Protein AF-A0A7L4NTP3-F1 (afdb_monomer_lite)

Foldseek 3Di:
DDDDDDDDDDDDDDDDDDDDDDDDDDDDDDDPPPDPPPDDDDPFAQAEAEEEEEDAPFADPLFSVLLVVLLVCCQVVVLDPSYHYDYDYDNAAALVSCPPHQEYEYTHGDALVCQVVDPRHDLVRVLVCQQVQGFYEAEFRGLQQLACEEPPPGGHSCVFVQKYWYFWADFAKFKKAFDPVLCVQLVDHGIDIFTAHRFTFMDGDPPKDAGIWGDDVRTVSVRGGQWIWGGRNNFIYIHGRTRCSHPVHPSSRSVSSSVVRSNDDRQPPLQWAWLLQLLVQLLVQLVVCVVPVFGDQFTAGSNDTGGLFLSLLVLLVSLLCLVVVHRGTDGRDQAAEAPAADWDFDWDKAFSVFSNVQSVVQNVCCVVPVYGHSFTQGPGITHGSRRSSNQSSVQSNCCNPPVHGDRITTD

Sequence (411 aa):
MVLLIFLGLLVTLNAGFAASNTTLNKTTNLTTNTTKNYAAGSSGTIINIKVLIYNGNQAAYSCVNGIKTSLNTANSKKLVPGYTFTYGTSTVINSATLSGYDVLAMPGGTSGYNYMHSSAISATAIKNFVKSGKGYLGICAGAYAGTYRVYEYYYGWGLAPHVRATHPNHEGDLTVKITSKGQQVLNTTGTVTMAHYNGPAMYASSPALIFATYADNIINSKGMAAIVGDYYGKGRVVLSGPHPELDPQLPKVVANMVVWAANKTKPDPKNMVSNAQIAVAAATVKAYYEKNKVLPRSVTINGNKVSMSQFAYLLAKGVVNTNSGSVASITIRSVKAAPKPSGSYRKGNIKKANYVSIAKGLIDFIGKNGRAPNFLITPLGNISFSKYVYMYSKIMNFYKINKRLPNYVSM

Structure (mmCIF, N/CA/C/O backbone):
data_AF-A0A7L4NTP3-F1
#
_entry.id   AF-A0A7L4NTP3-F1
#
loop_
_atom_site.group_PDB
_atom_site.id
_atom_site.type_symbol
_atom_site.label_atom_id
_atom_site.label_alt_id
_atom_site.label_comp_id
_atom_site.label_asym_id
_atom_site.label_entity_id
_atom_site.label_seq_id
_atom_site.pdbx_PDB_ins_code
_atom_site.Cartn_x
_atom_site.Cartn_y
_atom_site.Cartn_z
_atom_site.occupancy
_atom_site.B_iso_or_equiv
_atom_site.auth_seq_id
_atom_site.auth_comp_id
_atom_site.auth_asym_id
_atom_site.auth_atom_id
_atom_site.pdbx_PDB_model_num
ATOM 1 N N . MET A 1 1 ? 67.149 -23.366 -9.072 1.00 37.88 1 MET A N 1
ATOM 2 C CA . MET A 1 1 ? 67.989 -22.398 -8.340 1.00 37.88 1 MET A CA 1
ATOM 3 C C . MET A 1 1 ? 67.102 -21.730 -7.294 1.00 37.88 1 MET A C 1
ATOM 5 O O . MET A 1 1 ? 66.196 -21.025 -7.703 1.00 37.88 1 MET A O 1
ATOM 9 N N . VAL A 1 2 ? 67.329 -22.084 -6.014 1.00 36.25 2 VAL A N 1
ATOM 10 C CA . VAL A 1 2 ? 66.914 -21.449 -4.726 1.00 36.25 2 VAL A CA 1
ATOM 11 C C . VAL A 1 2 ? 65.413 -21.110 -4.575 1.00 36.25 2 VAL A C 1
ATOM 13 O O . VAL A 1 2 ? 64.939 -20.196 -5.228 1.00 36.25 2 VAL A O 1
ATOM 16 N N . LEU A 1 3 ? 64.527 -21.782 -3.823 1.00 30.09 3 LEU A N 1
ATOM 17 C CA . LEU A 1 3 ? 64.514 -22.593 -2.585 1.00 30.09 3 LEU A CA 1
ATOM 18 C C . LEU A 1 3 ? 64.680 -21.819 -1.247 1.00 30.09 3 LEU A C 1
ATOM 20 O O . LEU A 1 3 ? 65.770 -21.327 -0.977 1.00 30.09 3 LEU A O 1
ATOM 24 N N . LEU A 1 4 ? 63.638 -21.933 -0.383 1.00 34.94 4 LEU A N 1
ATOM 25 C CA . LEU A 1 4 ? 63.640 -21.904 1.111 1.00 34.94 4 LEU A CA 1
ATOM 26 C C . LEU A 1 4 ? 63.726 -20.479 1.766 1.00 34.94 4 LEU A C 1
ATOM 28 O O . LEU A 1 4 ? 64.371 -19.609 1.208 1.00 34.94 4 LEU A O 1
ATOM 32 N N . ILE A 1 5 ? 63.094 -20.082 2.898 1.00 33.50 5 ILE A N 1
ATOM 33 C CA . ILE A 1 5 ? 62.660 -20.739 4.159 1.00 33.50 5 ILE A CA 1
ATOM 34 C C . ILE A 1 5 ? 61.581 -19.895 4.900 1.00 33.50 5 ILE A C 1
ATOM 36 O O . ILE A 1 5 ? 61.597 -18.669 4.846 1.00 33.50 5 ILE A O 1
ATOM 40 N N . PHE A 1 6 ? 60.699 -20.570 5.651 1.00 37.69 6 PHE A N 1
ATOM 41 C CA . PHE A 1 6 ? 59.786 -20.066 6.698 1.00 37.69 6 PHE A CA 1
ATOM 42 C C . PHE A 1 6 ? 60.461 -20.088 8.093 1.00 37.69 6 PHE A C 1
ATOM 44 O O . PHE A 1 6 ? 61.031 -21.118 8.432 1.00 37.69 6 PHE A O 1
ATOM 51 N N . LEU A 1 7 ? 60.318 -19.049 8.929 1.00 31.95 7 LEU A N 1
ATOM 52 C CA . LEU A 1 7 ? 60.411 -19.056 10.417 1.00 31.95 7 LEU A CA 1
ATOM 53 C C . LEU A 1 7 ? 60.017 -17.626 10.878 1.00 31.95 7 LEU A C 1
ATOM 55 O O . LEU A 1 7 ? 60.505 -16.671 10.292 1.00 31.95 7 LEU A O 1
ATOM 59 N N . GLY A 1 8 ? 59.117 -17.307 11.813 1.00 30.75 8 GLY A N 1
ATOM 60 C CA . GLY A 1 8 ? 58.682 -17.973 13.034 1.00 30.75 8 GLY A CA 1
ATOM 61 C C . GLY A 1 8 ? 59.398 -17.356 14.243 1.00 30.75 8 GLY A C 1
ATOM 62 O O . GLY A 1 8 ? 60.481 -17.827 14.552 1.00 30.75 8 GLY A O 1
ATOM 63 N N . LEU A 1 9 ? 58.821 -16.346 14.924 1.00 27.47 9 LEU A N 1
ATOM 64 C CA . LEU A 1 9 ? 59.039 -16.117 16.368 1.00 27.47 9 LEU A CA 1
ATOM 65 C C . LEU A 1 9 ? 58.046 -15.104 16.984 1.00 27.47 9 LEU A C 1
ATOM 67 O O . LEU A 1 9 ? 58.005 -13.935 16.607 1.00 27.47 9 LEU A O 1
ATOM 71 N N . LEU A 1 10 ? 57.275 -15.577 17.969 1.00 30.12 10 LEU A N 1
ATOM 72 C CA . LEU A 1 10 ? 56.607 -14.776 18.999 1.00 30.12 10 LEU A CA 1
ATOM 73 C C . LEU A 1 10 ? 57.635 -14.392 20.073 1.00 30.12 10 LEU A C 1
ATOM 75 O O . LEU A 1 10 ? 58.367 -15.267 20.528 1.00 30.12 10 LEU A O 1
ATOM 79 N N . VAL A 1 11 ? 57.579 -13.159 20.583 1.00 30.05 11 VAL A N 1
ATOM 80 C CA . VAL A 1 11 ? 58.034 -12.836 21.946 1.00 30.05 11 VAL A CA 1
ATOM 81 C C . VAL A 1 11 ? 57.054 -11.842 22.572 1.00 30.05 11 VAL A C 1
ATOM 83 O O . VAL A 1 11 ? 56.917 -10.706 22.129 1.00 30.05 11 VAL A O 1
ATOM 86 N N . THR A 1 12 ? 56.357 -12.295 23.610 1.00 35.62 12 THR A N 1
ATOM 87 C CA . THR A 1 12 ? 55.675 -11.466 24.610 1.00 35.62 12 THR A CA 1
ATOM 88 C C . THR A 1 12 ? 56.678 -11.017 25.665 1.00 35.62 12 THR A C 1
ATOM 90 O O . THR A 1 12 ? 57.449 -11.859 26.120 1.00 35.62 12 THR A O 1
ATOM 93 N N . LEU A 1 13 ? 56.582 -9.788 26.180 1.00 26.03 13 LEU A N 1
ATOM 94 C CA . LEU A 1 13 ? 56.907 -9.549 27.587 1.00 26.03 13 LEU A CA 1
ATOM 95 C C . LEU A 1 13 ? 56.158 -8.347 28.170 1.00 26.03 13 LEU A C 1
ATOM 97 O O . LEU A 1 13 ? 55.992 -7.305 27.545 1.00 26.03 13 LEU A O 1
ATOM 101 N N . ASN A 1 14 ? 55.684 -8.596 29.384 1.00 29.28 14 ASN A N 1
ATOM 102 C CA . ASN A 1 14 ? 54.812 -7.821 30.248 1.00 29.28 14 ASN A CA 1
ATOM 103 C C . ASN A 1 14 ? 55.674 -7.213 31.369 1.00 29.28 14 ASN A C 1
ATOM 105 O O . ASN A 1 14 ? 56.516 -7.930 31.904 1.00 29.28 14 ASN A O 1
ATOM 109 N N . ALA A 1 15 ? 55.435 -5.961 31.756 1.00 28.61 15 ALA A N 1
ATOM 110 C CA . ALA A 1 15 ? 55.702 -5.356 33.076 1.00 28.61 15 ALA A CA 1
ATOM 111 C C . ALA A 1 15 ? 55.346 -3.863 32.941 1.00 28.61 15 ALA A C 1
ATOM 113 O O . ALA A 1 15 ? 55.751 -3.239 31.970 1.00 28.61 15 ALA A O 1
ATOM 114 N N . GLY A 1 16 ? 54.568 -3.207 33.795 1.00 25.27 16 GLY A N 1
ATOM 115 C CA . GLY A 1 16 ? 54.362 -3.381 35.229 1.00 25.27 16 GLY A CA 1
ATOM 116 C C . GLY A 1 16 ? 54.572 -2.009 35.893 1.00 25.27 16 GLY A C 1
ATOM 117 O O . GLY A 1 16 ? 55.288 -1.182 35.341 1.00 25.27 16 GLY A O 1
ATOM 118 N N . PHE A 1 17 ? 53.976 -1.813 37.073 1.00 27.97 17 PHE A N 1
ATOM 119 C CA . PHE A 1 17 ? 53.990 -0.623 37.954 1.00 27.97 17 PHE A CA 1
ATOM 120 C C . PHE A 1 17 ? 52.962 0.481 37.654 1.00 27.97 17 PHE A C 1
ATOM 122 O O . PHE A 1 17 ? 52.785 0.890 36.517 1.00 27.97 17 PHE A O 1
ATOM 129 N N . ALA A 1 18 ? 52.293 1.094 38.632 1.00 27.88 18 ALA A N 1
ATOM 130 C CA . ALA A 1 18 ? 51.956 0.775 40.024 1.00 27.88 18 ALA A CA 1
ATOM 131 C C . ALA A 1 18 ? 50.928 1.836 40.469 1.00 27.88 18 ALA A C 1
ATOM 133 O O . ALA A 1 18 ? 50.927 2.959 39.969 1.00 27.88 18 ALA A O 1
ATOM 134 N N . ALA A 1 19 ? 50.050 1.469 41.398 1.00 28.94 19 ALA A N 1
ATOM 135 C CA . ALA A 1 19 ? 48.993 2.311 41.945 1.00 28.94 19 ALA A CA 1
ATOM 136 C C . ALA A 1 19 ? 49.497 3.296 43.017 1.00 28.94 19 ALA A C 1
ATOM 138 O O . ALA A 1 19 ? 50.443 2.991 43.739 1.00 28.94 19 ALA A O 1
ATOM 139 N N . SER A 1 20 ? 48.758 4.389 43.242 1.00 26.70 20 SER A N 1
ATOM 140 C CA . SER A 1 20 ? 48.617 4.954 44.591 1.00 26.70 20 SER A CA 1
ATOM 141 C C . SER A 1 20 ? 47.215 5.525 44.818 1.00 26.70 20 SER A C 1
ATOM 143 O O . SER A 1 20 ? 46.757 6.394 44.079 1.00 26.70 20 SER A O 1
ATOM 145 N N . ASN A 1 21 ? 46.570 5.022 45.869 1.00 27.22 21 ASN A N 1
ATOM 146 C CA . ASN A 1 21 ? 45.329 5.506 46.466 1.00 27.22 21 ASN A CA 1
ATOM 147 C C . ASN A 1 21 ? 45.518 6.865 47.150 1.00 27.22 21 ASN A C 1
ATOM 149 O O . ASN A 1 21 ? 46.452 7.014 47.933 1.00 27.22 21 ASN A O 1
ATOM 153 N N . THR A 1 22 ? 44.522 7.746 47.040 1.00 28.64 22 THR A N 1
ATOM 154 C CA . THR A 1 22 ? 44.135 8.650 48.135 1.00 28.64 22 THR A CA 1
ATOM 155 C C . THR A 1 22 ? 42.615 8.827 48.173 1.00 28.64 22 THR A C 1
ATOM 157 O O . THR A 1 22 ? 41.974 9.290 47.235 1.00 28.64 22 THR A O 1
ATOM 160 N N . THR A 1 23 ? 42.031 8.416 49.295 1.00 26.75 23 THR A N 1
ATOM 161 C CA . THR A 1 23 ? 40.652 8.675 49.722 1.00 26.75 23 THR A CA 1
ATOM 162 C C . THR A 1 23 ? 40.512 10.078 50.303 1.00 26.75 23 THR A C 1
ATOM 164 O O . THR A 1 23 ? 41.328 10.473 51.132 1.00 26.75 23 THR A O 1
ATOM 167 N N . LEU A 1 24 ? 39.408 10.767 49.994 1.00 25.86 24 LEU A N 1
ATOM 168 C CA . LEU A 1 24 ? 38.847 11.826 50.838 1.00 25.86 24 LEU A CA 1
ATOM 169 C C . LEU A 1 24 ? 37.316 11.849 50.705 1.00 25.86 24 LEU A C 1
ATOM 171 O O . LEU A 1 24 ? 36.760 12.125 49.645 1.00 25.86 24 LEU A O 1
ATOM 175 N N . ASN A 1 25 ? 36.650 11.522 51.814 1.00 29.67 25 ASN A N 1
ATOM 176 C CA . ASN A 1 25 ? 35.208 11.623 52.021 1.00 29.67 25 ASN A CA 1
ATOM 177 C C . ASN A 1 25 ? 34.764 13.092 52.100 1.00 29.67 25 ASN A C 1
ATOM 179 O O . ASN A 1 25 ? 35.328 13.853 52.887 1.00 29.67 25 ASN A O 1
ATOM 183 N N . LYS A 1 26 ? 33.655 13.450 51.436 1.00 28.48 26 LYS A N 1
ATOM 184 C CA . LYS A 1 26 ? 32.715 14.439 51.986 1.00 28.48 26 LYS A CA 1
ATOM 185 C C . LYS A 1 26 ? 31.280 14.207 51.503 1.00 28.48 26 LYS A C 1
ATOM 187 O O . LYS A 1 26 ? 31.013 13.954 50.335 1.00 28.48 26 LYS A O 1
ATOM 192 N N . THR A 1 27 ? 30.393 14.256 52.482 1.00 26.89 27 THR A N 1
ATOM 193 C CA . THR A 1 27 ? 28.987 13.859 52.530 1.00 26.89 27 THR A CA 1
ATOM 194 C C . THR A 1 27 ? 28.024 14.877 51.885 1.00 26.89 27 THR A C 1
ATOM 196 O O . THR A 1 27 ? 28.365 16.044 51.721 1.00 26.89 27 THR A O 1
ATOM 199 N N . THR A 1 28 ? 26.794 14.394 51.642 1.00 25.59 28 THR A N 1
ATOM 200 C CA . THR A 1 28 ? 25.479 15.070 51.486 1.00 25.59 28 THR A CA 1
ATOM 201 C C . THR A 1 28 ? 25.137 15.806 50.182 1.00 25.59 28 THR A C 1
ATOM 203 O O . THR A 1 28 ? 25.508 16.957 49.988 1.00 25.59 28 THR A O 1
ATOM 206 N N . ASN A 1 29 ? 24.242 15.221 49.373 1.00 25.27 29 ASN A N 1
ATOM 207 C CA . ASN A 1 29 ? 22.798 15.520 49.455 1.00 25.27 29 ASN A CA 1
ATOM 208 C C . ASN A 1 29 ? 21.965 14.691 48.459 1.00 25.27 29 ASN A C 1
ATOM 210 O O . ASN A 1 29 ? 22.186 14.723 47.249 1.00 25.27 29 ASN A O 1
ATOM 214 N N . LEU A 1 30 ? 20.966 13.975 48.990 1.00 26.86 30 LEU A N 1
ATOM 215 C CA . LEU A 1 30 ? 19.908 13.330 48.217 1.00 26.86 30 LEU A CA 1
ATOM 216 C C . LEU A 1 30 ? 19.081 14.387 47.475 1.00 26.86 30 LEU A C 1
ATOM 218 O O . LEU A 1 30 ? 18.457 15.240 48.100 1.00 26.86 30 LEU A O 1
ATOM 222 N N . THR A 1 31 ? 18.970 14.250 46.157 1.00 25.42 31 THR A N 1
ATOM 223 C CA . THR A 1 31 ? 17.806 14.741 45.410 1.00 25.42 31 THR A CA 1
ATOM 224 C C . THR A 1 31 ? 17.225 13.588 44.603 1.00 25.42 31 THR A C 1
ATOM 226 O O . THR A 1 31 ? 17.798 13.082 43.641 1.00 25.42 31 THR A O 1
ATOM 229 N N . THR A 1 32 ? 16.068 13.122 45.058 1.00 26.53 32 THR A N 1
ATOM 230 C CA . THR A 1 32 ? 15.241 12.087 44.446 1.00 26.53 32 THR A CA 1
ATOM 231 C C . THR A 1 32 ? 14.566 12.627 43.187 1.00 26.53 32 THR A C 1
ATOM 233 O O . THR A 1 32 ? 13.383 12.960 43.183 1.00 26.53 32 THR A O 1
ATOM 236 N N . ASN A 1 33 ? 15.296 12.679 42.073 1.00 25.59 33 ASN A N 1
ATOM 237 C CA . ASN A 1 33 ? 14.670 12.852 40.765 1.00 25.59 33 ASN A CA 1
ATOM 238 C C . ASN A 1 33 ? 14.156 11.502 40.263 1.00 25.59 33 ASN A C 1
ATOM 240 O O . ASN A 1 33 ? 14.866 10.710 39.649 1.00 25.59 33 ASN A O 1
ATOM 244 N N . THR A 1 34 ? 12.877 11.260 40.547 1.00 26.72 34 THR A N 1
ATOM 245 C CA . THR A 1 34 ? 12.057 10.219 39.929 1.00 26.72 34 THR A CA 1
ATOM 246 C C . THR A 1 34 ? 11.975 10.462 38.422 1.00 26.72 34 THR A C 1
ATOM 248 O O . THR A 1 34 ? 11.076 11.130 37.906 1.00 26.72 34 THR A O 1
ATOM 251 N N . THR A 1 35 ? 12.922 9.900 37.675 1.00 26.05 35 THR A N 1
ATOM 252 C CA . THR A 1 35 ? 12.795 9.751 36.231 1.00 26.05 35 THR A CA 1
ATOM 253 C C . THR A 1 35 ? 11.628 8.809 35.958 1.00 26.05 35 THR A C 1
ATOM 255 O O . THR A 1 35 ? 11.674 7.600 36.172 1.00 26.05 35 THR A O 1
ATOM 258 N N . LYS A 1 36 ? 10.520 9.407 35.508 1.00 28.97 36 LYS A N 1
ATOM 259 C CA . LYS A 1 36 ? 9.397 8.710 34.887 1.00 28.97 36 LYS A CA 1
ATOM 260 C C . LYS A 1 36 ? 9.950 7.800 33.795 1.00 28.97 36 LYS A C 1
ATOM 262 O O . LYS A 1 36 ? 10.314 8.272 32.720 1.00 28.97 36 LYS A O 1
ATOM 267 N N . ASN A 1 37 ? 9.962 6.499 34.064 1.00 25.53 37 ASN A N 1
ATOM 268 C CA . ASN A 1 37 ? 10.082 5.479 33.037 1.00 25.53 37 ASN A CA 1
ATOM 269 C C . ASN A 1 37 ? 8.894 5.639 32.083 1.00 25.53 37 ASN A C 1
ATOM 271 O O . ASN A 1 37 ? 7.787 5.165 32.343 1.00 25.53 37 ASN A O 1
ATOM 275 N N . TYR A 1 38 ? 9.116 6.351 30.979 1.00 26.14 38 TYR A N 1
ATOM 276 C CA . TYR A 1 38 ? 8.265 6.252 29.807 1.00 26.14 38 TYR A CA 1
ATOM 277 C C . TYR A 1 38 ? 8.406 4.821 29.297 1.00 26.14 38 TYR A C 1
ATOM 279 O O . TYR A 1 38 ? 9.392 4.469 28.653 1.00 26.14 38 TYR A O 1
ATOM 287 N N . ALA A 1 39 ? 7.435 3.981 29.658 1.00 28.80 39 ALA A N 1
ATOM 288 C CA . ALA A 1 39 ? 7.301 2.641 29.119 1.00 28.80 39 ALA A CA 1
ATOM 289 C C . ALA A 1 39 ? 7.410 2.703 27.589 1.00 28.80 39 ALA A C 1
ATOM 291 O O . ALA A 1 39 ? 6.761 3.526 26.936 1.00 28.80 39 ALA A O 1
ATOM 292 N N . ALA A 1 40 ? 8.288 1.847 27.072 1.00 30.98 40 ALA A N 1
ATOM 293 C CA . ALA A 1 40 ? 8.695 1.755 25.685 1.00 30.98 40 ALA A CA 1
ATOM 294 C C . ALA A 1 40 ? 7.515 1.828 24.706 1.00 30.98 40 ALA A C 1
ATOM 296 O O . ALA A 1 40 ? 6.432 1.282 24.934 1.00 30.98 40 ALA A O 1
ATOM 297 N N . GLY A 1 41 ? 7.764 2.529 23.600 1.00 31.78 41 GLY A N 1
ATOM 298 C CA . GLY A 1 41 ? 6.803 2.799 22.546 1.00 31.78 41 GLY A CA 1
ATOM 299 C C . GLY A 1 41 ? 6.070 1.554 22.048 1.00 31.78 41 GLY A C 1
ATOM 300 O O . GLY A 1 41 ? 6.629 0.469 21.928 1.00 31.78 41 GLY A O 1
ATOM 301 N N . SER A 1 42 ? 4.794 1.770 21.730 1.00 36.59 42 SER A N 1
ATOM 302 C CA . SER A 1 42 ? 3.914 0.909 20.939 1.00 36.59 42 SER A CA 1
ATOM 303 C C . SER A 1 42 ? 4.680 -0.053 20.014 1.00 36.59 42 SER A C 1
ATOM 305 O O . SER A 1 42 ? 5.128 0.351 18.937 1.00 36.59 42 SER A O 1
ATOM 307 N N . SER A 1 43 ? 4.744 -1.335 20.389 1.00 40.53 43 SER A N 1
ATOM 308 C CA . SER A 1 43 ? 5.110 -2.434 19.489 1.00 40.53 43 SER A CA 1
ATOM 309 C C . SER A 1 43 ? 4.032 -2.560 18.409 1.00 40.53 43 SER A C 1
ATOM 311 O O . SER A 1 43 ? 3.050 -3.290 18.534 1.00 40.53 43 SER A O 1
ATOM 313 N N . GLY A 1 44 ? 4.143 -1.731 17.371 1.00 53.12 44 GLY A N 1
ATOM 314 C CA . GLY A 1 44 ? 3.318 -1.858 16.182 1.00 53.12 44 GLY A CA 1
ATOM 315 C C . GLY A 1 44 ? 3.789 -3.079 15.408 1.00 53.12 44 GLY A C 1
ATOM 316 O O . GLY A 1 44 ? 4.963 -3.140 15.055 1.00 53.12 44 GLY A O 1
ATOM 317 N N . THR A 1 45 ? 2.885 -4.020 15.138 1.00 66.75 45 THR A N 1
ATOM 318 C CA . THR A 1 45 ? 3.140 -5.210 14.317 1.00 66.75 45 THR A CA 1
ATOM 319 C C . THR A 1 45 ? 3.933 -4.841 13.059 1.00 66.75 45 THR A C 1
ATOM 321 O O . THR A 1 45 ? 3.487 -4.005 12.270 1.00 66.75 45 THR A O 1
ATOM 324 N N . ILE A 1 46 ? 5.118 -5.436 12.893 1.00 82.00 46 ILE A N 1
ATOM 325 C CA . ILE A 1 46 ? 5.920 -5.319 11.670 1.00 82.00 46 ILE A CA 1
ATOM 326 C C . ILE A 1 46 ? 5.225 -6.139 10.580 1.00 82.00 46 ILE A C 1
ATOM 328 O O . ILE A 1 46 ? 4.916 -7.313 10.787 1.00 82.00 46 ILE A O 1
ATOM 332 N N . ILE A 1 47 ? 4.963 -5.527 9.426 1.00 89.44 47 ILE A N 1
ATOM 333 C CA . ILE A 1 47 ? 4.350 -6.208 8.284 1.00 89.44 47 ILE A CA 1
ATOM 334 C C . ILE A 1 47 ? 5.461 -6.809 7.423 1.00 89.44 47 ILE A C 1
ATOM 336 O O . ILE A 1 47 ? 6.226 -6.075 6.803 1.00 89.44 47 ILE A O 1
ATOM 340 N N . ASN A 1 48 ? 5.512 -8.138 7.341 1.00 95.12 48 ASN A N 1
ATOM 341 C CA . ASN A 1 48 ? 6.362 -8.822 6.369 1.00 95.12 48 ASN A CA 1
ATOM 342 C C . ASN A 1 48 ? 5.663 -8.880 4.998 1.00 95.12 48 ASN A C 1
ATOM 344 O O . ASN A 1 48 ? 4.544 -9.395 4.890 1.00 95.12 48 ASN A O 1
ATOM 348 N N . ILE A 1 49 ? 6.325 -8.366 3.962 1.00 98.06 49 ILE A N 1
ATOM 349 C CA . ILE A 1 49 ? 5.893 -8.443 2.564 1.00 98.06 49 ILE A CA 1
ATOM 350 C C . ILE A 1 49 ? 6.696 -9.542 1.869 1.00 98.06 49 ILE A C 1
ATOM 352 O O . ILE A 1 49 ? 7.924 -9.483 1.809 1.00 98.06 49 ILE A O 1
ATOM 356 N N . LYS A 1 50 ? 5.989 -10.537 1.327 1.00 98.62 50 LYS A N 1
ATOM 357 C CA . LYS A 1 50 ? 6.581 -11.650 0.578 1.00 98.62 50 LYS A CA 1
ATOM 358 C C . LYS A 1 50 ? 6.646 -11.307 -0.911 1.00 98.62 50 LYS A C 1
ATOM 360 O O . LYS A 1 50 ? 5.606 -11.135 -1.543 1.00 98.62 50 LYS A O 1
ATOM 365 N N . VAL A 1 51 ? 7.841 -11.239 -1.485 1.00 98.94 51 VAL A N 1
ATOM 366 C CA . VAL A 1 51 ? 8.070 -10.892 -2.897 1.00 98.94 51 VAL A CA 1
ATOM 367 C C . VAL A 1 51 ? 8.516 -12.126 -3.681 1.00 98.94 51 VAL A C 1
ATOM 369 O O . VAL A 1 51 ? 9.472 -12.791 -3.294 1.00 98.94 51 VAL A O 1
ATOM 372 N N . LEU A 1 52 ? 7.851 -12.439 -4.788 1.00 98.94 52 LEU A N 1
ATOM 373 C CA . LEU A 1 52 ? 8.369 -13.397 -5.764 1.00 98.94 52 LEU A CA 1
ATOM 374 C C . LEU A 1 52 ? 9.126 -12.625 -6.840 1.00 98.94 52 LEU A C 1
ATOM 376 O O . LEU A 1 52 ? 8.546 -11.743 -7.464 1.00 98.94 52 LEU A O 1
ATOM 380 N N . ILE A 1 53 ? 10.396 -12.944 -7.064 1.00 98.94 53 ILE A N 1
ATOM 381 C CA . ILE A 1 53 ? 11.225 -12.315 -8.097 1.00 98.94 53 ILE A CA 1
ATOM 382 C C . ILE A 1 53 ? 11.370 -13.296 -9.262 1.00 98.94 53 ILE A C 1
ATOM 384 O O . ILE A 1 53 ? 11.881 -14.402 -9.079 1.00 98.94 53 ILE A O 1
ATOM 388 N N . TYR A 1 54 ? 10.940 -12.912 -10.462 1.00 98.88 54 TYR A N 1
ATOM 389 C CA . TYR A 1 54 ? 11.190 -13.736 -11.645 1.00 98.88 54 TYR A CA 1
ATOM 390 C C . TYR A 1 54 ? 12.690 -13.755 -11.966 1.00 98.88 54 TYR A C 1
ATOM 392 O O . TYR A 1 54 ? 13.314 -12.701 -12.051 1.00 98.88 54 TYR A O 1
ATOM 400 N N . ASN A 1 55 ? 13.271 -14.944 -12.138 1.00 98.56 55 ASN A N 1
ATOM 401 C CA . ASN A 1 55 ? 14.685 -15.133 -12.490 1.00 98.56 55 ASN A CA 1
ATOM 402 C C . ASN A 1 55 ? 14.883 -16.123 -13.650 1.00 98.56 55 ASN A C 1
ATOM 404 O O . ASN A 1 55 ? 15.932 -16.757 -13.747 1.00 98.56 55 ASN A O 1
ATOM 408 N N . GLY A 1 56 ? 13.849 -16.309 -14.472 1.00 97.56 56 GLY A N 1
ATOM 409 C CA . GLY A 1 56 ? 13.889 -17.205 -15.624 1.00 97.56 56 GLY A CA 1
ATOM 410 C C . GLY A 1 56 ? 14.516 -16.571 -16.862 1.00 97.56 56 GLY A C 1
ATOM 411 O O . GLY A 1 56 ? 15.135 -15.509 -16.807 1.00 97.56 56 GLY A O 1
ATOM 412 N N . ASN A 1 57 ? 14.316 -17.235 -18.000 1.00 97.19 57 ASN A N 1
ATOM 413 C CA . ASN A 1 57 ? 14.815 -16.783 -19.295 1.00 97.19 57 ASN A CA 1
ATOM 414 C C . ASN A 1 57 ? 14.447 -15.309 -19.552 1.00 97.19 57 ASN A C 1
ATOM 416 O O . ASN A 1 57 ? 13.341 -14.876 -19.210 1.00 97.19 57 ASN A O 1
ATOM 420 N N . GLN A 1 58 ? 15.362 -14.576 -20.191 1.00 97.06 58 GLN A N 1
ATOM 421 C CA . GLN A 1 58 ? 15.265 -13.152 -20.549 1.00 97.06 58 GLN A CA 1
ATOM 422 C C . GLN A 1 58 ? 15.410 -12.159 -19.390 1.00 97.06 58 GLN A C 1
ATOM 424 O O . GLN A 1 58 ? 15.542 -10.968 -19.659 1.00 97.06 58 GLN A O 1
ATOM 429 N N . ALA A 1 59 ? 15.422 -12.605 -18.129 1.00 98.19 59 ALA A N 1
ATOM 430 C CA . ALA A 1 59 ? 15.726 -11.734 -16.997 1.00 98.19 59 ALA A CA 1
ATOM 431 C C . ALA A 1 59 ? 17.234 -11.501 -16.873 1.00 98.19 59 ALA A C 1
ATOM 433 O O . ALA A 1 59 ? 18.021 -12.448 -16.865 1.00 98.19 59 ALA A O 1
ATOM 434 N N . ALA A 1 60 ? 17.643 -10.241 -16.726 1.00 98.31 60 ALA A N 1
ATOM 435 C CA . ALA A 1 60 ? 19.046 -9.913 -16.514 1.00 98.31 60 ALA A CA 1
ATOM 436 C C . ALA A 1 60 ? 19.469 -10.282 -15.084 1.00 98.31 60 ALA A C 1
ATOM 438 O O . ALA A 1 60 ? 18.838 -9.870 -14.105 1.00 98.31 60 ALA A O 1
ATOM 439 N N . TYR A 1 61 ? 20.576 -11.019 -14.954 1.00 98.38 61 TYR A N 1
ATOM 440 C CA . TYR A 1 61 ? 21.108 -11.456 -13.658 1.00 98.38 61 TYR A CA 1
ATOM 441 C C . TYR A 1 61 ? 21.386 -10.280 -12.707 1.00 98.38 61 TYR A C 1
ATOM 443 O O . TYR A 1 61 ? 21.033 -10.336 -11.526 1.00 98.38 61 TYR A O 1
ATOM 451 N N . SER A 1 62 ? 21.950 -9.187 -13.232 1.00 98.50 62 SER A N 1
ATOM 452 C CA . SER A 1 62 ? 22.207 -7.952 -12.482 1.00 98.50 62 SER A CA 1
ATOM 453 C C . SER A 1 62 ? 20.924 -7.339 -11.921 1.00 98.50 62 SER A C 1
ATOM 455 O O . SER A 1 62 ? 20.897 -6.963 -10.754 1.00 98.50 62 SER A O 1
ATOM 457 N N . CYS A 1 63 ? 19.836 -7.313 -12.696 1.00 98.69 63 CYS A N 1
ATOM 458 C CA . CYS A 1 63 ? 18.549 -6.764 -12.264 1.00 98.69 63 CYS A CA 1
ATOM 459 C C . CYS A 1 63 ? 17.894 -7.645 -11.190 1.00 98.69 63 CYS A C 1
ATOM 461 O O . CYS A 1 63 ? 17.416 -7.144 -10.172 1.00 98.69 63 CYS A O 1
ATOM 463 N N . VAL A 1 64 ? 17.926 -8.974 -11.361 1.00 98.88 64 VAL A N 1
ATOM 464 C CA . VAL A 1 64 ? 17.439 -9.924 -10.344 1.00 98.88 64 VAL A CA 1
ATOM 465 C C . VAL A 1 64 ? 18.173 -9.714 -9.017 1.00 98.88 64 VAL A C 1
ATOM 467 O O . VAL A 1 64 ? 17.540 -9.605 -7.963 1.00 98.88 64 VAL A O 1
ATOM 470 N N . ASN A 1 65 ? 19.505 -9.638 -9.052 1.00 98.81 65 ASN A N 1
ATOM 471 C CA . ASN A 1 65 ? 20.309 -9.419 -7.853 1.00 98.81 65 ASN A CA 1
ATOM 472 C C . ASN A 1 65 ? 20.161 -8.007 -7.288 1.00 98.81 65 ASN A C 1
ATOM 474 O O . ASN A 1 65 ? 20.129 -7.857 -6.071 1.00 98.81 65 ASN A O 1
ATOM 478 N N . GLY A 1 66 ? 19.988 -6.996 -8.135 1.00 98.88 66 GLY A N 1
ATOM 479 C CA . GLY A 1 66 ? 19.718 -5.624 -7.721 1.00 98.88 66 GLY A CA 1
ATOM 480 C C . GLY A 1 66 ? 18.476 -5.524 -6.838 1.00 98.88 66 GLY A C 1
ATOM 481 O O . GLY A 1 66 ? 18.513 -4.909 -5.767 1.00 98.88 66 GLY A O 1
ATOM 482 N N . ILE A 1 67 ? 17.387 -6.206 -7.220 1.00 98.88 67 ILE A N 1
ATOM 483 C CA . ILE A 1 67 ? 16.162 -6.266 -6.408 1.00 98.88 67 ILE A CA 1
ATOM 484 C C . ILE A 1 67 ? 16.442 -6.968 -5.071 1.00 98.88 67 ILE A C 1
ATOM 486 O O . ILE A 1 67 ? 16.089 -6.435 -4.018 1.00 98.88 67 ILE A O 1
ATOM 490 N N . LYS A 1 68 ? 17.112 -8.130 -5.081 1.00 98.88 68 LYS A N 1
ATOM 491 C CA . LYS A 1 68 ? 17.458 -8.870 -3.849 1.00 98.88 68 LYS A CA 1
ATOM 492 C C . LYS A 1 68 ? 18.298 -8.021 -2.892 1.00 98.88 68 LYS A C 1
ATOM 494 O O . LYS A 1 68 ? 17.952 -7.893 -1.717 1.00 98.88 68 LYS A O 1
ATOM 499 N N . THR A 1 69 ? 19.368 -7.408 -3.393 1.00 98.81 69 THR A N 1
ATOM 500 C CA . THR A 1 69 ? 20.274 -6.554 -2.614 1.00 98.81 69 THR A CA 1
ATOM 501 C C . THR A 1 69 ? 19.549 -5.328 -2.072 1.00 98.81 69 THR A C 1
ATOM 503 O O . THR A 1 69 ? 19.737 -4.976 -0.906 1.00 98.81 69 THR A O 1
ATOM 506 N N . SER A 1 70 ? 18.646 -4.733 -2.854 1.00 98.88 70 SER A N 1
ATOM 507 C CA . SER A 1 70 ? 17.810 -3.620 -2.402 1.00 98.88 70 SER A CA 1
ATOM 508 C C . SER A 1 70 ? 16.906 -4.015 -1.228 1.00 98.88 70 SER A C 1
ATOM 510 O O . SER A 1 70 ? 16.863 -3.309 -0.219 1.00 98.88 70 SER A O 1
ATOM 512 N N . LEU A 1 71 ? 16.230 -5.168 -1.303 1.00 98.81 71 LEU A N 1
ATOM 513 C CA . LEU A 1 71 ? 15.368 -5.658 -0.219 1.00 98.81 71 LEU A CA 1
ATOM 514 C C . LEU A 1 71 ? 16.173 -6.063 1.029 1.00 98.81 71 LEU A C 1
ATOM 516 O O . LEU A 1 71 ? 15.786 -5.716 2.147 1.00 98.81 71 LEU A O 1
ATOM 520 N N . ASN A 1 72 ? 17.322 -6.726 0.852 1.00 98.81 72 ASN A N 1
ATOM 521 C CA . ASN A 1 72 ? 18.243 -7.053 1.947 1.00 98.81 72 ASN A CA 1
ATOM 522 C C . ASN A 1 72 ? 18.736 -5.787 2.660 1.00 98.81 72 ASN A C 1
ATOM 524 O O . ASN A 1 72 ? 18.690 -5.707 3.887 1.00 98.81 72 ASN A O 1
ATOM 528 N N . THR A 1 73 ? 19.157 -4.779 1.893 1.00 98.69 73 THR A N 1
ATOM 529 C CA . THR A 1 73 ? 19.642 -3.497 2.420 1.00 98.69 73 THR A CA 1
ATOM 530 C C . THR A 1 73 ? 18.537 -2.730 3.136 1.00 98.69 73 THR A C 1
ATOM 532 O O . THR A 1 73 ? 18.772 -2.137 4.188 1.00 98.69 73 THR A O 1
ATOM 535 N N . ALA A 1 74 ? 17.312 -2.767 2.609 1.00 98.19 74 ALA A N 1
ATOM 536 C CA . ALA A 1 74 ? 16.165 -2.150 3.259 1.00 98.19 74 ALA A CA 1
ATOM 537 C C . ALA A 1 74 ? 15.859 -2.782 4.624 1.00 98.19 74 ALA A C 1
ATOM 539 O O . ALA A 1 74 ? 15.581 -2.047 5.573 1.00 98.19 74 ALA A O 1
ATOM 540 N N . ASN A 1 75 ? 15.967 -4.110 4.741 1.00 97.88 75 ASN A N 1
ATOM 541 C CA . ASN A 1 75 ? 15.831 -4.815 6.016 1.00 97.88 75 ASN A CA 1
ATOM 542 C C . ASN A 1 75 ? 16.974 -4.474 6.984 1.00 97.88 75 ASN A C 1
ATOM 544 O O . ASN A 1 75 ? 16.713 -4.050 8.110 1.00 97.88 75 ASN A O 1
ATOM 548 N N . SER A 1 76 ? 18.231 -4.636 6.555 1.00 97.81 76 SER A N 1
ATOM 549 C CA . SER A 1 76 ? 19.402 -4.486 7.432 1.00 97.81 76 SER A CA 1
ATOM 550 C C . SER A 1 76 ? 19.564 -3.055 7.942 1.00 97.81 76 SER A C 1
ATOM 552 O O . SER A 1 76 ? 19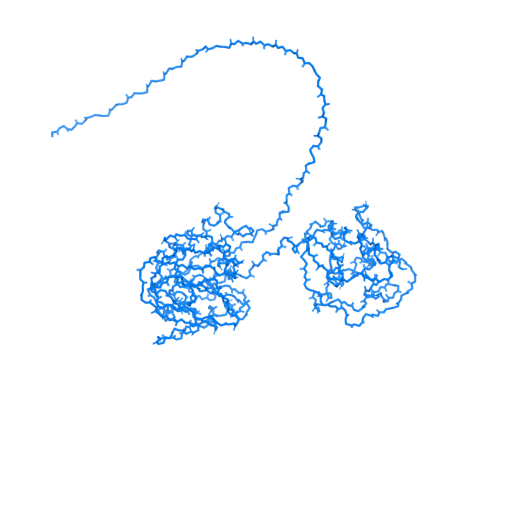.833 -2.843 9.123 1.00 97.81 76 SER A O 1
ATOM 554 N N . LYS A 1 77 ? 19.312 -2.063 7.079 1.00 95.62 77 LYS A N 1
ATOM 555 C CA . LYS A 1 77 ? 19.385 -0.635 7.419 1.00 95.62 77 LYS A CA 1
ATOM 556 C C . LYS A 1 77 ? 18.048 -0.047 7.884 1.00 95.62 77 LYS A C 1
ATOM 558 O O . LYS A 1 77 ? 17.970 1.156 8.110 1.00 95.62 77 LYS A O 1
ATOM 563 N N . LYS A 1 78 ? 16.992 -0.863 8.024 1.00 91.38 78 LYS A N 1
ATOM 564 C CA . LYS A 1 78 ? 15.642 -0.443 8.458 1.00 91.38 78 LYS A CA 1
ATOM 565 C C . LYS A 1 78 ? 15.100 0.759 7.663 1.00 91.38 78 LYS A C 1
ATOM 567 O O . LYS A 1 78 ? 14.498 1.671 8.228 1.00 91.38 78 LYS A O 1
ATOM 572 N N . LEU A 1 79 ? 15.300 0.756 6.342 1.00 93.19 79 LEU A N 1
ATOM 573 C CA . LEU A 1 79 ? 14.998 1.902 5.467 1.00 93.19 79 LEU A CA 1
ATOM 574 C C . LEU A 1 79 ? 13.497 2.188 5.315 1.00 93.19 79 LEU A C 1
ATOM 576 O O . LEU A 1 79 ? 13.127 3.282 4.888 1.00 93.19 79 LEU A O 1
ATOM 580 N N . VAL A 1 80 ? 12.636 1.220 5.649 1.00 92.62 80 VAL A N 1
ATOM 581 C CA . VAL A 1 80 ? 11.176 1.354 5.554 1.00 92.62 80 VAL A CA 1
ATOM 582 C C . VAL A 1 80 ? 10.517 0.941 6.879 1.00 92.62 80 VAL A C 1
ATOM 584 O O . VAL A 1 80 ? 10.078 -0.200 7.034 1.00 92.62 80 VAL A O 1
ATOM 587 N N . PRO A 1 81 ? 10.467 1.843 7.881 1.00 83.88 81 PRO A N 1
ATOM 588 C CA . PRO A 1 81 ? 9.971 1.520 9.216 1.00 83.88 81 PRO A CA 1
ATOM 589 C C . PRO A 1 81 ? 8.565 0.905 9.218 1.00 83.88 81 PRO A C 1
ATOM 591 O O . PRO A 1 81 ? 7.630 1.429 8.615 1.00 83.88 81 PRO A O 1
ATOM 594 N N . GLY A 1 82 ? 8.397 -0.192 9.961 1.00 82.56 82 GLY A N 1
ATOM 595 C CA . GLY A 1 82 ? 7.131 -0.929 10.056 1.00 82.56 82 GLY A CA 1
ATOM 596 C C . GLY A 1 82 ? 6.946 -2.027 9.009 1.00 82.56 82 GLY A C 1
ATOM 597 O O . GLY A 1 82 ? 5.968 -2.768 9.109 1.00 82.56 82 GLY A O 1
ATOM 598 N N . TYR A 1 83 ? 7.888 -2.169 8.075 1.00 92.19 83 TYR A N 1
ATOM 599 C CA . TYR A 1 83 ? 7.897 -3.227 7.074 1.00 92.19 83 TYR A CA 1
ATOM 600 C C . TYR A 1 83 ? 9.198 -4.019 7.115 1.00 92.19 83 TYR A C 1
ATOM 602 O O . TYR A 1 83 ? 10.265 -3.480 7.406 1.00 92.19 83 TYR A O 1
ATOM 610 N N . THR A 1 84 ? 9.088 -5.300 6.792 1.00 96.44 84 THR A N 1
ATOM 611 C CA . THR A 1 84 ? 10.211 -6.159 6.420 1.00 96.44 84 THR A CA 1
ATOM 612 C C . THR A 1 84 ? 9.878 -6.884 5.127 1.00 96.44 84 THR A C 1
ATOM 614 O O . THR A 1 84 ? 8.712 -6.992 4.736 1.00 96.44 84 THR A O 1
ATOM 617 N N . PHE A 1 85 ? 10.910 -7.367 4.448 1.00 98.50 85 PHE A N 1
ATOM 618 C CA . PHE A 1 85 ? 10.780 -8.036 3.162 1.00 98.50 85 PHE A CA 1
ATOM 619 C C . PHE A 1 85 ? 11.356 -9.442 3.241 1.00 98.50 85 PHE A C 1
ATOM 621 O O . PHE A 1 85 ? 12.460 -9.649 3.738 1.00 98.50 85 PHE A O 1
ATOM 628 N N . THR A 1 86 ? 10.627 -10.404 2.698 1.00 98.56 86 THR A N 1
ATOM 629 C CA . THR A 1 86 ? 11.136 -11.747 2.407 1.00 98.56 86 THR A CA 1
ATOM 630 C C . THR A 1 86 ? 10.911 -12.010 0.932 1.00 98.56 86 THR A C 1
ATOM 632 O 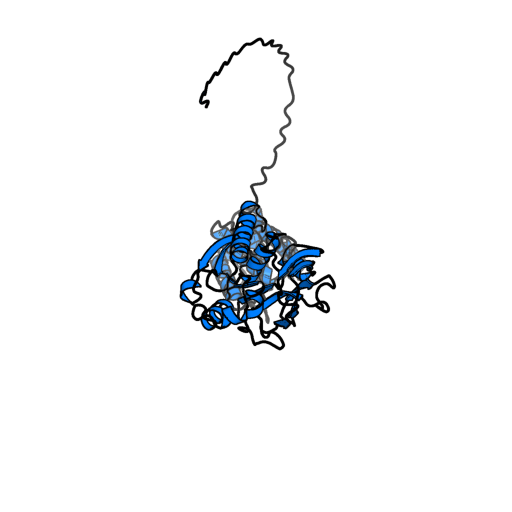O . THR A 1 86 ? 9.940 -11.509 0.364 1.00 98.56 86 THR A O 1
ATOM 635 N N . TYR A 1 87 ? 11.799 -12.760 0.288 1.00 98.81 87 TYR A N 1
ATOM 636 C CA . TYR A 1 87 ? 11.650 -13.043 -1.132 1.00 98.81 87 TYR A CA 1
ATOM 637 C C . TYR A 1 87 ? 12.014 -14.475 -1.490 1.00 98.81 87 TYR A C 1
ATOM 639 O O . TYR A 1 87 ? 12.823 -15.115 -0.824 1.00 98.81 87 TYR A O 1
ATOM 647 N N . GLY A 1 88 ? 11.397 -14.956 -2.565 1.00 98.69 88 GLY A N 1
ATOM 648 C CA . GLY A 1 88 ? 11.819 -16.143 -3.297 1.00 98.69 88 GLY A CA 1
ATOM 649 C C . GLY A 1 88 ? 12.055 -15.797 -4.761 1.00 98.69 88 GLY A C 1
ATOM 650 O O . GLY A 1 88 ? 11.709 -14.703 -5.214 1.00 98.69 88 GLY A O 1
ATOM 651 N N . THR A 1 89 ? 12.631 -16.733 -5.504 1.00 98.75 89 THR A N 1
ATOM 652 C CA . THR A 1 89 ? 12.811 -16.612 -6.952 1.00 98.75 89 THR A CA 1
ATOM 653 C C . THR A 1 89 ? 12.123 -17.753 -7.677 1.00 98.75 89 THR A C 1
ATOM 655 O O . THR A 1 89 ? 12.056 -18.860 -7.146 1.00 98.75 89 THR A O 1
ATOM 658 N N . SER A 1 90 ? 11.644 -17.505 -8.892 1.00 98.69 90 SER A N 1
ATOM 659 C CA . SER A 1 90 ? 11.167 -18.577 -9.763 1.00 98.69 90 SER A CA 1
ATOM 660 C C . SER A 1 90 ? 11.443 -18.289 -11.232 1.00 98.69 90 SER A C 1
ATOM 662 O O . SER A 1 90 ? 11.337 -17.151 -11.695 1.00 98.69 90 SER A O 1
ATOM 664 N N . THR A 1 91 ? 11.755 -19.351 -11.969 1.00 98.69 91 THR A N 1
ATOM 665 C CA . THR A 1 91 ? 11.884 -19.340 -13.426 1.00 98.69 91 THR A CA 1
ATOM 666 C C . THR A 1 91 ? 10.543 -19.560 -14.133 1.00 98.69 91 THR A C 1
ATOM 668 O O . THR A 1 91 ? 10.481 -19.418 -15.350 1.00 98.69 91 THR A O 1
ATOM 671 N N . VAL A 1 92 ? 9.471 -19.867 -13.387 1.00 98.56 92 VAL A N 1
ATOM 672 C CA . VAL A 1 92 ? 8.116 -20.116 -13.900 1.00 98.56 92 VAL A CA 1
ATOM 673 C C . VAL A 1 92 ? 7.101 -19.276 -13.127 1.00 98.56 92 VAL A C 1
ATOM 675 O O . VAL A 1 92 ? 7.040 -19.311 -11.899 1.00 98.56 92 VAL A O 1
ATOM 678 N N . ILE A 1 93 ? 6.240 -18.549 -13.835 1.00 98.75 93 ILE A N 1
ATOM 679 C CA . ILE A 1 93 ? 5.187 -17.723 -13.240 1.00 98.75 93 ILE A CA 1
ATOM 680 C C . ILE A 1 93 ? 3.818 -18.299 -13.592 1.00 98.75 93 ILE A C 1
ATOM 682 O O . ILE A 1 93 ? 3.351 -18.195 -14.723 1.00 98.75 93 ILE A O 1
ATOM 686 N N . ASN A 1 94 ? 3.149 -18.885 -12.604 1.00 98.75 94 ASN A N 1
ATOM 687 C CA . ASN A 1 94 ? 1.781 -19.381 -12.705 1.00 98.75 94 ASN A CA 1
ATOM 688 C C . ASN A 1 94 ? 1.069 -19.242 -11.346 1.00 98.75 94 ASN A C 1
ATOM 690 O O . ASN A 1 94 ? 1.638 -18.741 -10.377 1.00 98.75 94 ASN A O 1
ATOM 694 N N . SER A 1 95 ? -0.193 -19.666 -11.252 1.00 98.25 95 SER A N 1
ATOM 695 C CA . SER A 1 95 ? -0.970 -19.532 -10.013 1.00 98.25 95 SER A CA 1
ATOM 696 C C . SER A 1 95 ? -0.358 -20.270 -8.818 1.00 98.25 95 SER A C 1
ATOM 698 O O . SER A 1 95 ? -0.497 -19.796 -7.693 1.00 98.25 95 SER A O 1
ATOM 700 N N . ALA A 1 96 ? 0.332 -21.393 -9.046 1.00 98.31 96 ALA A N 1
ATOM 701 C CA . ALA A 1 96 ? 0.984 -22.152 -7.985 1.00 98.31 96 ALA A CA 1
ATOM 702 C C . ALA A 1 96 ? 2.229 -21.422 -7.468 1.00 98.31 96 ALA A C 1
ATOM 704 O O . ALA A 1 96 ? 2.363 -21.241 -6.261 1.00 98.31 96 ALA A O 1
ATOM 705 N N . THR A 1 97 ? 3.095 -20.928 -8.361 1.00 98.31 97 THR A N 1
ATOM 706 C CA . THR A 1 97 ? 4.318 -20.217 -7.949 1.00 98.31 97 THR A CA 1
ATOM 707 C C . THR A 1 97 ? 4.023 -18.854 -7.330 1.00 98.31 97 THR A C 1
ATOM 709 O O . THR A 1 97 ? 4.725 -18.432 -6.416 1.00 98.31 97 THR A O 1
ATOM 712 N N . LEU A 1 98 ? 2.945 -18.190 -7.756 1.00 98.69 98 LEU A N 1
ATOM 713 C CA . LEU A 1 98 ? 2.472 -16.935 -7.161 1.00 98.69 98 LEU A CA 1
ATOM 714 C C . LEU A 1 98 ? 1.800 -17.123 -5.791 1.00 98.69 98 LEU A C 1
ATOM 716 O O . LEU A 1 98 ? 1.636 -16.152 -5.045 1.00 98.69 98 LEU A O 1
ATOM 720 N N . SER A 1 99 ? 1.390 -18.346 -5.447 1.00 97.50 99 SER A N 1
ATOM 721 C CA . SER A 1 99 ? 0.704 -18.625 -4.187 1.00 97.50 99 SER A CA 1
ATOM 722 C C . SER A 1 99 ? 1.586 -18.283 -2.984 1.00 97.50 99 SER A C 1
ATOM 724 O O . SER A 1 99 ? 2.785 -18.540 -2.960 1.00 97.50 99 SER A O 1
ATOM 726 N N . GLY A 1 100 ? 0.992 -17.665 -1.963 1.00 95.50 100 GLY A N 1
ATOM 727 C CA . GLY A 1 100 ? 1.702 -17.275 -0.741 1.00 95.50 100 GLY A CA 1
ATOM 728 C C . GLY A 1 100 ? 2.535 -15.991 -0.837 1.00 95.50 100 GLY A C 1
ATOM 729 O O . GLY A 1 100 ? 2.983 -15.506 0.205 1.00 95.50 100 GLY A O 1
ATOM 730 N N . TYR A 1 101 ? 2.683 -15.397 -2.024 1.00 98.75 101 TYR A N 1
ATOM 731 C CA . TYR A 1 101 ? 3.361 -14.114 -2.213 1.00 98.75 101 TYR A CA 1
ATOM 732 C C . TYR A 1 101 ? 2.389 -12.928 -2.215 1.00 98.75 101 TYR A C 1
ATOM 734 O O . TYR A 1 101 ? 1.171 -13.064 -2.371 1.00 98.75 101 TYR A O 1
ATOM 742 N N . ASP A 1 102 ? 2.934 -11.739 -1.983 1.00 98.69 102 ASP A N 1
ATOM 743 C CA . ASP A 1 102 ? 2.213 -10.467 -1.941 1.00 98.69 102 ASP A CA 1
ATOM 744 C C . ASP A 1 102 ? 2.481 -9.602 -3.164 1.00 98.69 102 ASP A C 1
ATOM 746 O O . ASP A 1 102 ? 1.587 -8.881 -3.601 1.00 98.69 102 ASP A O 1
ATOM 750 N N . VAL A 1 103 ? 3.695 -9.684 -3.706 1.00 98.94 103 VAL A N 1
ATOM 751 C CA . VAL A 1 103 ? 4.142 -8.920 -4.871 1.00 98.94 103 VAL A CA 1
ATOM 752 C C . VAL A 1 103 ? 4.892 -9.846 -5.819 1.00 98.94 103 VAL A C 1
ATOM 754 O O . VAL A 1 103 ? 5.757 -10.597 -5.374 1.00 98.94 103 VAL A O 1
ATOM 757 N N . LEU A 1 104 ? 4.589 -9.763 -7.112 1.00 98.94 104 LEU A N 1
ATOM 758 C CA . LEU A 1 104 ? 5.451 -10.276 -8.175 1.00 98.94 104 LEU A CA 1
ATOM 759 C C . LEU A 1 104 ? 6.371 -9.145 -8.644 1.00 98.94 104 LEU A C 1
ATOM 761 O O . LEU A 1 104 ? 5.881 -8.093 -9.049 1.00 98.94 104 LEU A O 1
ATOM 765 N N . ALA A 1 105 ? 7.680 -9.367 -8.614 1.00 98.94 105 ALA A N 1
ATOM 766 C CA . ALA A 1 105 ? 8.681 -8.483 -9.189 1.00 98.94 105 ALA A CA 1
ATOM 767 C C . ALA A 1 105 ? 9.212 -9.074 -10.505 1.00 98.94 105 ALA A C 1
ATOM 769 O O . ALA A 1 105 ? 9.843 -10.134 -10.513 1.00 98.94 105 ALA A O 1
ATOM 770 N N . MET A 1 106 ? 8.954 -8.372 -11.607 1.00 98.88 106 MET A N 1
ATOM 771 C CA . MET A 1 106 ? 9.484 -8.652 -12.939 1.00 98.88 106 MET A CA 1
ATOM 772 C C . MET A 1 106 ? 10.659 -7.696 -13.211 1.00 98.88 106 MET A C 1
ATOM 774 O O . MET A 1 106 ? 10.430 -6.492 -13.378 1.00 98.88 106 MET A O 1
ATOM 778 N N . PRO A 1 107 ? 11.907 -8.193 -13.216 1.00 98.75 107 PRO A N 1
ATOM 779 C CA . PRO A 1 107 ? 13.099 -7.360 -13.352 1.00 98.75 107 PRO A CA 1
ATOM 780 C C . PRO A 1 107 ? 13.300 -6.868 -14.789 1.00 98.75 107 PRO A C 1
ATOM 782 O O . PRO A 1 107 ? 12.640 -7.332 -15.727 1.00 98.75 107 PRO A O 1
ATOM 785 N N . GLY A 1 108 ? 14.293 -5.995 -14.965 1.00 98.25 108 GLY A N 1
ATOM 786 C CA . GLY A 1 108 ? 14.876 -5.731 -16.274 1.00 98.25 108 GLY A CA 1
ATOM 787 C C . GLY A 1 108 ? 15.442 -6.986 -16.944 1.00 98.25 108 GLY A C 1
ATOM 788 O O . GLY A 1 108 ? 15.648 -8.029 -16.315 1.00 98.25 108 GLY A O 1
ATOM 789 N N . GLY A 1 109 ? 15.665 -6.891 -18.247 1.00 96.19 109 GLY A N 1
ATOM 790 C CA . GLY A 1 109 ? 15.948 -8.039 -19.093 1.00 96.19 109 GLY A CA 1
ATOM 791 C C . GLY A 1 109 ? 15.992 -7.652 -20.563 1.00 96.19 109 GLY A C 1
ATOM 792 O O . GLY A 1 109 ? 15.969 -6.469 -20.887 1.00 96.19 109 GLY A O 1
ATOM 793 N N . THR A 1 110 ? 16.010 -8.648 -21.444 1.00 94.31 110 THR A N 1
ATOM 794 C CA . THR A 1 110 ? 16.156 -8.438 -22.891 1.00 94.31 110 THR A CA 1
ATOM 795 C C . THR A 1 110 ? 15.014 -7.615 -23.489 1.00 94.31 110 THR A C 1
ATOM 797 O O . THR A 1 110 ? 15.263 -6.670 -24.227 1.00 94.31 110 THR A O 1
ATOM 800 N N . SER A 1 111 ? 13.753 -7.951 -23.194 1.00 95.12 111 SER A N 1
ATOM 801 C CA . SER A 1 111 ? 12.600 -7.139 -23.605 1.00 95.12 111 SER A CA 1
ATOM 802 C C . SER A 1 111 ? 11.319 -7.542 -22.871 1.00 95.12 111 SER A C 1
ATOM 804 O O . SER A 1 111 ? 11.155 -8.690 -22.451 1.00 95.12 111 SER A O 1
ATOM 806 N N . GLY A 1 112 ? 10.370 -6.605 -22.758 1.00 95.56 112 GLY A N 1
ATOM 807 C CA . GLY A 1 112 ? 9.023 -6.917 -22.271 1.00 95.56 112 GLY A CA 1
ATOM 808 C C . GLY A 1 112 ? 8.268 -7.864 -23.205 1.00 95.56 112 GLY A C 1
ATOM 809 O O . GLY A 1 112 ? 7.573 -8.761 -22.733 1.00 95.56 112 GLY A O 1
ATOM 810 N N . TYR A 1 113 ? 8.474 -7.732 -24.518 1.00 97.25 113 TYR A N 1
ATOM 811 C CA . TYR A 1 113 ? 7.901 -8.624 -25.526 1.00 97.25 113 TYR A CA 1
ATOM 812 C C . TYR A 1 113 ? 8.267 -10.092 -25.267 1.00 97.25 113 TYR A C 1
ATOM 814 O O . TYR A 1 113 ? 7.389 -10.954 -25.281 1.00 97.25 113 TYR A O 1
ATOM 822 N N . ASN A 1 114 ? 9.532 -10.382 -24.946 1.00 97.69 114 ASN A N 1
ATOM 823 C CA . ASN A 1 114 ? 9.971 -11.756 -24.704 1.00 97.69 114 ASN A CA 1
ATOM 824 C C . ASN A 1 114 ? 9.380 -12.339 -23.412 1.00 97.69 114 ASN A C 1
ATOM 826 O O . ASN A 1 114 ? 9.048 -13.521 -23.377 1.00 97.69 114 ASN A O 1
ATOM 830 N N . TYR A 1 115 ? 9.172 -11.528 -22.366 1.00 98.25 115 TYR A N 1
ATOM 831 C CA . TYR A 1 115 ? 8.416 -11.985 -21.194 1.00 98.25 115 TYR A CA 1
ATOM 832 C C . TYR A 1 115 ? 6.975 -12.345 -21.545 1.00 98.25 115 TYR A C 1
ATOM 834 O O . TYR A 1 115 ? 6.454 -13.343 -21.053 1.00 98.25 115 TYR A O 1
ATOM 842 N N . MET A 1 116 ? 6.330 -11.552 -22.401 1.00 97.19 116 MET A N 1
ATOM 843 C CA . MET A 1 116 ? 4.940 -11.783 -22.788 1.00 97.19 116 MET A CA 1
ATOM 844 C C . MET A 1 116 ? 4.737 -13.047 -23.629 1.00 97.19 116 MET A C 1
ATOM 846 O O . MET A 1 116 ? 3.660 -13.633 -23.557 1.00 97.19 116 MET A O 1
ATOM 850 N N . HIS A 1 117 ? 5.757 -13.462 -24.384 1.00 97.06 117 HIS A N 1
ATOM 851 C CA . HIS A 1 117 ? 5.723 -14.636 -25.265 1.00 97.06 117 HIS A CA 1
ATOM 852 C C . HIS A 1 117 ? 6.430 -15.864 -24.670 1.00 97.06 117 HIS A C 1
ATOM 854 O O . HIS A 1 117 ? 6.561 -16.893 -25.329 1.00 97.06 117 HIS A O 1
ATOM 860 N N . SER A 1 118 ? 6.881 -15.780 -23.418 1.00 97.19 118 SER A N 1
ATOM 861 C CA . SER A 1 118 ? 7.488 -16.909 -22.718 1.00 97.19 118 SER A CA 1
ATOM 862 C C . SER A 1 118 ? 6.425 -17.916 -22.283 1.00 97.19 118 SER A C 1
ATOM 864 O O . SER A 1 118 ? 5.515 -17.580 -21.525 1.00 97.19 118 SER A O 1
ATOM 866 N N . SER A 1 119 ? 6.588 -19.184 -22.664 1.00 97.44 119 SER A N 1
ATOM 867 C CA . SER A 1 119 ? 5.744 -20.287 -22.180 1.00 97.44 119 SER A CA 1
ATOM 868 C C . SER A 1 119 ? 5.869 -20.525 -20.669 1.00 97.44 119 SER A C 1
ATOM 870 O O . SER A 1 119 ? 4.975 -21.106 -20.056 1.00 97.44 119 SER A O 1
ATOM 872 N N . ALA A 1 120 ? 6.945 -20.037 -20.042 1.00 98.12 120 ALA A N 1
ATOM 873 C CA . ALA A 1 120 ? 7.147 -20.117 -18.600 1.00 98.12 120 ALA A CA 1
ATOM 874 C C . ALA A 1 120 ? 6.346 -19.061 -17.816 1.00 98.12 120 ALA A C 1
ATOM 876 O O . ALA A 1 120 ? 6.308 -19.122 -16.586 1.00 98.12 120 ALA A O 1
ATOM 877 N N . ILE A 1 121 ? 5.718 -18.086 -18.487 1.00 98.69 121 ILE A N 1
ATOM 878 C CA . ILE A 1 121 ? 5.004 -16.978 -17.845 1.00 98.69 121 ILE A CA 1
ATOM 879 C C . ILE A 1 121 ? 3.523 -16.990 -18.240 1.00 98.69 121 ILE A C 1
ATOM 881 O O . ILE A 1 121 ? 3.141 -16.698 -19.368 1.00 98.69 121 ILE A O 1
ATOM 885 N N . SER A 1 122 ? 2.648 -17.246 -17.270 1.00 98.69 122 SER A N 1
ATOM 886 C CA . SER A 1 122 ? 1.200 -17.173 -17.459 1.00 98.69 122 SER A CA 1
ATOM 887 C C . SER A 1 122 ? 0.676 -15.754 -17.222 1.00 98.69 122 SER A C 1
ATOM 889 O O . SER A 1 122 ? 0.443 -15.340 -16.082 1.00 98.69 122 SER A O 1
ATOM 891 N N . ALA A 1 123 ? 0.403 -15.022 -18.306 1.00 98.38 123 ALA A N 1
ATOM 892 C CA . ALA A 1 123 ? -0.219 -13.694 -18.245 1.00 98.38 123 ALA A CA 1
ATOM 893 C C . ALA A 1 123 ? -1.556 -13.708 -17.476 1.00 98.38 123 ALA A C 1
ATOM 895 O O . ALA A 1 123 ? -1.829 -12.823 -16.663 1.00 98.38 123 ALA A O 1
ATOM 896 N N . THR A 1 124 ? -2.375 -14.746 -17.679 1.00 98.69 124 THR A N 1
ATOM 897 C CA . THR A 1 124 ? -3.648 -14.933 -16.967 1.00 98.69 124 THR A CA 1
ATOM 898 C C . THR A 1 124 ? -3.441 -15.058 -15.459 1.00 98.69 124 THR A C 1
ATOM 900 O O . THR A 1 124 ? -4.156 -14.414 -14.688 1.00 98.69 124 THR A O 1
ATOM 903 N N . ALA A 1 125 ? -2.442 -15.831 -15.019 1.00 98.81 125 ALA A N 1
ATOM 904 C CA . ALA A 1 125 ? -2.137 -15.971 -13.599 1.00 98.81 125 ALA A CA 1
ATOM 905 C C . ALA A 1 125 ? -1.698 -14.638 -12.977 1.00 98.81 125 ALA A C 1
ATOM 907 O O . ALA A 1 125 ? -2.193 -14.280 -11.908 1.00 98.81 125 ALA A O 1
ATOM 908 N N . ILE A 1 126 ? -0.845 -13.869 -13.666 1.00 98.88 126 ILE A N 1
ATOM 909 C CA . ILE A 1 126 ? -0.402 -12.548 -13.197 1.00 98.88 126 ILE A CA 1
ATOM 910 C C . ILE A 1 126 ? -1.594 -11.591 -13.075 1.00 98.88 126 ILE A C 1
ATOM 912 O O . ILE A 1 126 ? -1.784 -10.964 -12.032 1.00 98.88 126 ILE A O 1
ATOM 916 N N . LYS A 1 127 ? -2.446 -11.509 -14.105 1.00 98.81 127 LYS A N 1
ATOM 917 C CA . LYS A 1 127 ? -3.631 -10.634 -14.096 1.00 98.81 127 LYS A CA 1
ATOM 918 C C . LYS A 1 127 ? -4.584 -10.999 -12.961 1.00 98.81 127 LYS A C 1
ATOM 920 O O . LYS A 1 127 ? -5.046 -10.107 -12.253 1.00 98.81 127 LYS A O 1
ATOM 925 N N . ASN A 1 128 ? -4.831 -12.288 -12.728 1.00 98.75 128 ASN A N 1
ATOM 926 C CA . ASN A 1 128 ? -5.667 -12.748 -11.616 1.00 98.75 128 ASN A CA 1
ATOM 927 C C . ASN A 1 128 ? -5.041 -12.443 -10.249 1.00 98.75 128 ASN A C 1
ATOM 929 O O . ASN A 1 128 ? -5.740 -11.971 -9.349 1.00 98.75 128 ASN A O 1
ATOM 933 N N . PHE A 1 129 ? -3.729 -12.646 -10.108 1.00 98.69 129 PHE A N 1
ATOM 934 C CA . PHE A 1 129 ? -2.983 -12.328 -8.894 1.00 98.69 129 PHE A CA 1
ATOM 935 C C . PHE A 1 129 ? -3.148 -10.852 -8.524 1.00 98.69 129 PHE A C 1
ATOM 937 O O . PHE A 1 129 ? -3.660 -10.544 -7.444 1.00 98.69 129 PHE A O 1
ATOM 944 N N . VAL A 1 130 ? -2.850 -9.935 -9.449 1.00 98.62 130 VAL A N 1
ATOM 945 C CA . VAL A 1 130 ? -2.998 -8.494 -9.200 1.00 98.62 130 VAL A CA 1
ATOM 946 C C . VAL A 1 130 ? -4.468 -8.129 -8.980 1.00 98.62 130 VAL A C 1
ATOM 948 O O . VAL A 1 130 ? -4.799 -7.523 -7.963 1.00 98.62 130 VAL A O 1
ATOM 951 N N . LYS A 1 131 ? -5.391 -8.588 -9.839 1.00 97.94 131 LYS A N 1
ATOM 952 C CA . LYS A 1 131 ? -6.834 -8.302 -9.712 1.00 97.94 131 LYS A CA 1
ATOM 953 C C . LYS A 1 131 ? -7.389 -8.664 -8.334 1.00 97.94 131 LYS A C 1
ATOM 955 O O . LYS A 1 131 ? -8.272 -7.961 -7.835 1.00 97.94 131 LYS A O 1
ATOM 960 N N . SER A 1 132 ? -6.865 -9.719 -7.706 1.00 94.62 132 SER A N 1
ATOM 961 C CA . SER A 1 132 ? -7.297 -10.181 -6.382 1.00 94.62 132 SER A CA 1
ATOM 962 C C . SER A 1 132 ? -6.894 -9.269 -5.213 1.00 94.62 132 SER A C 1
ATOM 964 O O . SER A 1 132 ? -7.469 -9.393 -4.133 1.00 94.62 132 SER A O 1
ATOM 966 N N . GLY A 1 133 ? -5.961 -8.331 -5.415 1.00 95.31 133 GLY A N 1
ATOM 967 C CA . GLY A 1 133 ? -5.466 -7.431 -4.366 1.00 95.31 133 GLY A CA 1
ATOM 968 C C . GLY A 1 133 ? -3.954 -7.451 -4.161 1.00 95.31 133 GLY A C 1
ATOM 969 O O . GLY A 1 133 ? -3.468 -6.772 -3.260 1.00 95.31 133 GLY A O 1
ATOM 970 N N . LYS A 1 134 ? -3.223 -8.235 -4.959 1.00 98.19 134 LYS A N 1
ATOM 971 C CA . LYS A 1 134 ? -1.770 -8.389 -4.862 1.00 98.19 134 LYS A CA 1
ATOM 972 C C . LYS A 1 134 ? -1.035 -7.352 -5.713 1.00 98.19 134 LYS A C 1
ATOM 974 O O . LYS A 1 134 ? -1.651 -6.613 -6.483 1.00 98.19 134 LYS A O 1
ATOM 979 N N . GLY A 1 135 ? 0.278 -7.282 -5.535 1.00 98.75 135 GLY A N 1
ATOM 980 C CA . GLY A 1 135 ? 1.134 -6.290 -6.169 1.00 98.75 135 GLY A CA 1
ATOM 981 C C . GLY A 1 135 ? 1.888 -6.796 -7.393 1.00 98.75 135 GLY A C 1
ATOM 982 O O . GLY A 1 135 ? 2.264 -7.965 -7.470 1.00 98.75 135 GLY A O 1
ATOM 983 N N . TYR A 1 136 ? 2.187 -5.881 -8.308 1.00 98.94 136 TYR A N 1
ATOM 984 C CA . TYR A 1 136 ? 3.159 -6.076 -9.381 1.00 98.94 136 TYR A CA 1
ATOM 985 C C . TYR A 1 136 ? 4.202 -4.961 -9.343 1.00 98.94 136 TYR A C 1
ATOM 987 O O . TYR A 1 136 ? 3.844 -3.788 -9.246 1.00 98.94 136 TYR A O 1
ATOM 995 N N . LEU A 1 137 ? 5.476 -5.325 -9.442 1.00 98.94 137 LEU A N 1
ATOM 996 C CA . LEU A 1 137 ? 6.593 -4.416 -9.668 1.00 98.94 137 LEU A CA 1
ATOM 997 C C . LEU A 1 137 ? 7.261 -4.805 -10.988 1.00 98.94 137 LEU A C 1
ATOM 999 O O . LEU A 1 137 ? 7.846 -5.877 -11.078 1.00 98.94 137 LEU A O 1
ATOM 1003 N N . GLY A 1 138 ? 7.184 -3.945 -11.998 1.00 98.94 138 GLY A N 1
ATOM 1004 C CA . GLY A 1 138 ? 7.898 -4.110 -13.261 1.00 98.94 138 GLY A CA 1
ATOM 1005 C C . GLY A 1 138 ? 9.003 -3.076 -13.394 1.00 98.94 138 GLY A C 1
ATOM 1006 O O . GLY A 1 138 ? 8.741 -1.887 -13.218 1.00 98.94 138 GLY A O 1
ATOM 1007 N N . ILE A 1 139 ? 10.214 -3.509 -13.731 1.00 98.94 139 ILE A N 1
ATOM 1008 C CA . ILE A 1 139 ? 11.340 -2.611 -14.013 1.00 98.94 139 ILE A CA 1
ATOM 1009 C C . ILE A 1 139 ? 11.853 -2.879 -15.429 1.00 98.94 139 ILE A C 1
ATOM 1011 O O . ILE A 1 139 ? 11.988 -4.039 -15.817 1.00 98.94 139 ILE A O 1
ATOM 1015 N N . CYS A 1 140 ? 12.091 -1.824 -16.213 1.00 98.75 140 CYS A N 1
ATOM 1016 C CA . CYS A 1 140 ? 12.552 -1.881 -17.602 1.00 98.75 140 CYS A CA 1
ATOM 1017 C C . CYS A 1 140 ? 11.735 -2.875 -18.459 1.00 98.75 140 CYS A C 1
ATOM 1019 O O . CYS A 1 140 ? 10.558 -2.625 -18.716 1.00 98.75 140 CYS A O 1
ATOM 1021 N N . ALA A 1 141 ? 12.282 -4.033 -18.850 1.00 98.81 141 ALA A N 1
ATOM 1022 C CA . ALA A 1 141 ? 11.548 -5.096 -19.550 1.00 98.81 141 ALA A CA 1
ATOM 1023 C C . ALA A 1 141 ? 10.245 -5.504 -18.830 1.00 98.81 141 ALA A C 1
ATOM 1025 O O . ALA A 1 141 ? 9.187 -5.619 -19.452 1.00 98.81 141 ALA A O 1
ATOM 1026 N N . GLY A 1 142 ? 10.285 -5.648 -17.502 1.00 98.81 142 GLY A N 1
ATOM 1027 C CA . GLY A 1 142 ? 9.094 -5.912 -16.697 1.00 98.81 142 GLY A CA 1
ATOM 1028 C C . GLY A 1 142 ? 8.114 -4.735 -16.677 1.00 98.81 142 GLY A C 1
ATOM 1029 O O . GLY A 1 142 ? 6.903 -4.945 -16.577 1.00 98.81 142 GLY A O 1
ATOM 1030 N N . ALA A 1 143 ? 8.603 -3.498 -16.800 1.00 98.88 143 ALA A N 1
ATOM 1031 C CA . ALA A 1 143 ? 7.747 -2.324 -16.927 1.00 98.88 143 ALA A CA 1
ATOM 1032 C C . ALA A 1 143 ? 7.019 -2.323 -18.277 1.00 98.88 143 ALA A C 1
ATOM 1034 O O . ALA A 1 143 ? 5.792 -2.238 -18.285 1.00 98.88 143 ALA A O 1
ATOM 1035 N N . TYR A 1 144 ? 7.738 -2.532 -19.387 1.00 98.81 144 TYR A N 1
ATOM 1036 C CA . TYR A 1 144 ? 7.155 -2.666 -20.727 1.00 98.81 144 TYR A CA 1
ATOM 1037 C C . TYR A 1 144 ? 6.042 -3.719 -20.771 1.00 98.81 144 TYR A C 1
ATOM 1039 O O . TYR A 1 144 ? 4.924 -3.406 -21.186 1.00 98.81 144 TYR A O 1
ATOM 1047 N N . ALA A 1 145 ? 6.313 -4.930 -20.269 1.00 98.75 145 ALA A N 1
ATOM 1048 C CA . ALA A 1 145 ? 5.332 -6.016 -20.222 1.00 98.75 145 ALA A CA 1
ATOM 1049 C C . ALA A 1 145 ? 4.083 -5.656 -19.393 1.00 98.75 145 ALA A C 1
ATOM 1051 O O . ALA A 1 145 ? 2.982 -6.109 -19.697 1.00 98.75 145 ALA A O 1
ATOM 1052 N N . GLY A 1 146 ? 4.229 -4.828 -18.353 1.00 98.62 146 GLY A N 1
ATOM 1053 C CA . GLY A 1 146 ? 3.128 -4.414 -17.481 1.00 98.62 146 GLY A CA 1
ATOM 1054 C C . GLY A 1 146 ? 2.242 -3.291 -18.036 1.00 98.62 146 GLY A C 1
ATOM 1055 O O . GLY A 1 146 ? 1.108 -3.142 -17.571 1.00 98.62 146 GLY A O 1
ATOM 1056 N N . THR A 1 147 ? 2.721 -2.508 -19.008 1.00 98.56 147 THR A N 1
ATOM 1057 C CA . THR A 1 147 ? 1.960 -1.383 -19.587 1.00 98.56 147 THR A CA 1
ATOM 1058 C C . THR A 1 147 ? 0.669 -1.829 -20.283 1.00 98.56 147 THR A C 1
ATOM 1060 O O . THR A 1 147 ? 0.466 -3.007 -20.587 1.00 98.56 147 THR A O 1
ATOM 1063 N N . TYR A 1 148 ? -0.226 -0.879 -20.564 1.00 98.44 148 TYR A N 1
ATOM 1064 C CA . TYR A 1 148 ? -1.326 -1.104 -21.500 1.00 98.44 148 TYR A CA 1
ATOM 1065 C C . TYR A 1 148 ? -0.811 -1.274 -22.931 1.00 98.44 148 TYR A C 1
ATOM 1067 O O . TYR A 1 148 ? -1.179 -2.222 -23.625 1.00 98.44 148 TYR A O 1
ATOM 1075 N N . ARG A 1 149 ? 0.053 -0.357 -23.375 1.00 98.12 149 ARG A N 1
ATOM 1076 C CA . ARG A 1 149 ? 0.598 -0.337 -24.733 1.00 98.12 149 ARG A CA 1
ATOM 1077 C C . ARG A 1 149 ? 1.966 0.327 -24.758 1.00 98.12 149 ARG A C 1
ATOM 1079 O O . ARG A 1 149 ? 2.139 1.381 -24.149 1.00 98.12 149 ARG A O 1
ATOM 1086 N N . VAL A 1 150 ? 2.869 -0.243 -25.542 1.00 97.62 150 VAL A N 1
ATOM 1087 C CA . VAL A 1 150 ? 4.100 0.389 -26.010 1.00 97.62 150 VAL A CA 1
ATOM 1088 C C . VAL A 1 150 ? 3.822 0.895 -27.424 1.00 97.62 150 VAL A C 1
ATOM 1090 O O . VAL A 1 150 ? 3.499 0.103 -28.312 1.00 97.62 150 VAL A O 1
ATOM 1093 N N . TYR A 1 151 ? 3.824 2.215 -27.618 1.00 96.06 151 TYR A N 1
ATOM 1094 C CA . TYR A 1 151 ? 3.498 2.824 -28.909 1.00 96.06 151 TYR A CA 1
ATOM 1095 C C . TYR A 1 151 ? 4.391 2.271 -30.012 1.00 96.06 151 TYR A C 1
ATOM 1097 O O . TYR A 1 151 ? 5.569 2.070 -29.771 1.00 96.06 151 TYR A O 1
ATOM 1105 N N . GLU A 1 152 ? 3.812 2.013 -31.188 1.00 94.50 152 GLU A N 1
ATOM 1106 C CA . GLU A 1 152 ? 4.509 1.495 -32.382 1.00 94.50 152 GLU A CA 1
ATOM 1107 C C . GLU A 1 152 ? 5.071 0.066 -32.274 1.00 94.50 152 GLU A C 1
ATOM 1109 O O . GLU A 1 152 ? 5.432 -0.505 -33.295 1.00 94.50 152 GLU A O 1
ATOM 1114 N N . TYR A 1 153 ? 5.050 -0.560 -31.090 1.00 95.69 153 TYR A N 1
ATOM 1115 C CA . TYR A 1 153 ? 5.592 -1.909 -30.892 1.00 95.69 153 TYR A CA 1
ATOM 1116 C C . TYR A 1 153 ? 4.514 -2.953 -30.567 1.00 95.69 153 TYR A C 1
ATOM 1118 O O . TYR A 1 153 ? 4.242 -3.833 -31.379 1.00 95.69 153 TYR A O 1
ATOM 1126 N N . TYR A 1 154 ? 3.894 -2.903 -29.382 1.00 97.50 154 TYR A N 1
ATOM 1127 C CA . TYR A 1 154 ? 2.964 -3.954 -28.936 1.00 97.50 154 TYR A CA 1
ATOM 1128 C C . TYR A 1 154 ? 2.044 -3.510 -27.793 1.00 97.50 154 TYR A C 1
ATOM 1130 O O . TYR A 1 154 ? 2.286 -2.523 -27.095 1.00 97.50 154 TYR A O 1
ATOM 1138 N N . TYR A 1 155 ? 0.970 -4.268 -27.573 1.00 98.25 155 TYR A N 1
ATOM 1139 C CA . TYR A 1 155 ? 0.187 -4.188 -26.339 1.00 98.25 155 TYR A CA 1
ATOM 1140 C C . TYR A 1 155 ? 0.887 -4.968 -25.234 1.00 98.25 155 TYR A C 1
ATOM 1142 O O . TYR A 1 155 ? 1.366 -6.068 -25.489 1.00 98.25 155 TYR A O 1
ATOM 1150 N N . GLY A 1 156 ? 0.936 -4.407 -24.025 1.00 98.31 156 GLY A N 1
ATOM 1151 C CA . GLY A 1 156 ? 1.431 -5.114 -22.845 1.00 98.31 156 GLY A CA 1
ATOM 1152 C C . GLY A 1 156 ? 0.380 -6.074 -22.277 1.00 98.31 156 GLY A C 1
ATOM 1153 O O . GLY A 1 156 ? -0.723 -6.217 -22.810 1.00 98.31 156 GLY A O 1
ATOM 1154 N N . TRP A 1 157 ? 0.655 -6.699 -21.131 1.00 98.44 157 TRP A N 1
ATOM 1155 C CA . TRP A 1 157 ? -0.350 -7.488 -20.405 1.00 98.44 157 TRP A CA 1
ATOM 1156 C C . TRP A 1 157 ? -1.563 -6.655 -19.958 1.00 98.44 157 TRP A C 1
ATOM 1158 O O . TRP A 1 157 ? -2.608 -7.225 -19.610 1.00 98.44 157 TRP A O 1
ATOM 1168 N N . GLY A 1 158 ? -1.445 -5.321 -19.959 1.00 97.88 158 GLY A N 1
ATOM 1169 C CA . GLY A 1 158 ? -2.500 -4.408 -19.536 1.00 97.88 158 GLY A CA 1
ATOM 1170 C C . GLY A 1 158 ? -2.727 -4.432 -18.030 1.00 97.88 158 GLY A C 1
ATOM 1171 O O . GLY A 1 158 ? -3.863 -4.294 -17.582 1.00 97.88 158 GLY A O 1
ATOM 1172 N N . LEU A 1 159 ? -1.660 -4.653 -17.255 1.00 98.25 159 LEU A N 1
ATOM 1173 C CA . LEU A 1 159 ? -1.699 -4.582 -15.793 1.00 98.25 159 LEU A CA 1
ATOM 1174 C C . LEU A 1 159 ? -1.796 -3.131 -15.318 1.00 98.25 159 LEU A C 1
ATOM 1176 O O . LEU A 1 159 ? -2.449 -2.870 -14.319 1.00 98.25 159 LEU A O 1
ATOM 1180 N N . ALA A 1 160 ? -1.201 -2.186 -16.041 1.00 98.50 160 ALA A N 1
ATOM 1181 C CA . ALA A 1 160 ? -1.406 -0.756 -15.839 1.00 98.50 160 ALA A CA 1
ATOM 1182 C C . ALA A 1 160 ? -2.292 -0.190 -16.970 1.00 98.50 160 ALA A C 1
ATOM 1184 O O . ALA A 1 160 ? -1.763 0.311 -17.968 1.00 98.50 160 ALA A O 1
ATOM 1185 N N . PRO A 1 161 ? -3.632 -0.319 -16.881 1.00 98.31 161 PRO A N 1
ATOM 1186 C CA . PRO A 1 161 ? -4.549 0.038 -17.967 1.00 98.31 161 PRO A CA 1
ATOM 1187 C C . PRO A 1 161 ? -4.533 1.529 -18.339 1.00 98.31 161 PRO A C 1
ATOM 1189 O O . PRO A 1 161 ? -4.953 1.881 -19.441 1.00 98.31 161 PRO A O 1
ATOM 1192 N N . HIS A 1 162 ? -4.025 2.404 -17.468 1.00 98.44 162 HIS A N 1
ATOM 1193 C CA . HIS A 1 162 ? -3.958 3.850 -17.703 1.00 98.44 162 HIS A CA 1
ATOM 1194 C C . HIS A 1 162 ? -2.551 4.338 -18.064 1.00 98.44 162 HIS A C 1
ATOM 1196 O O . HIS A 1 162 ? -2.317 5.552 -18.111 1.00 98.44 162 HIS A O 1
ATOM 1202 N N . VAL A 1 163 ? -1.625 3.406 -18.323 1.00 98.56 163 VAL A N 1
ATOM 1203 C CA . VAL A 1 163 ? -0.220 3.689 -18.623 1.00 98.56 163 VAL A CA 1
ATOM 1204 C C . VAL A 1 163 ? 0.147 3.190 -20.017 1.00 98.56 163 VAL A C 1
ATOM 1206 O O . VAL A 1 163 ? 0.053 1.999 -20.317 1.00 98.56 163 VAL A O 1
ATOM 1209 N N . ARG A 1 164 ? 0.622 4.106 -20.861 1.00 97.94 164 ARG A N 1
ATOM 1210 C CA . ARG A 1 164 ? 1.203 3.820 -22.181 1.00 97.94 164 ARG A CA 1
ATOM 1211 C C . ARG A 1 164 ? 2.668 4.233 -22.181 1.00 97.94 164 ARG A C 1
ATOM 1213 O O . ARG A 1 164 ? 3.021 5.167 -21.469 1.00 97.94 164 ARG A O 1
ATOM 1220 N N . ALA A 1 165 ? 3.504 3.572 -22.967 1.00 97.06 165 ALA A N 1
ATOM 1221 C CA . ALA A 1 165 ? 4.936 3.845 -23.016 1.00 97.06 165 ALA A CA 1
ATOM 1222 C C . ALA A 1 165 ? 5.432 4.151 -24.428 1.00 97.06 165 ALA A C 1
ATOM 1224 O O . ALA A 1 165 ? 4.881 3.657 -25.411 1.00 97.06 165 ALA A O 1
ATOM 1225 N N . THR A 1 166 ? 6.502 4.933 -24.504 1.00 95.81 166 THR A N 1
ATOM 1226 C CA . THR A 1 166 ? 7.409 5.000 -25.652 1.00 95.81 166 THR A CA 1
ATOM 1227 C C . THR A 1 166 ? 8.684 4.212 -25.346 1.00 95.81 166 THR A C 1
ATOM 1229 O O . THR A 1 166 ? 8.906 3.796 -24.204 1.00 95.81 166 THR A O 1
ATOM 1232 N N . HIS A 1 167 ? 9.514 4.008 -26.368 1.00 93.94 167 HIS A N 1
ATOM 1233 C CA . HIS A 1 167 ? 10.790 3.304 -26.270 1.00 93.94 167 HIS A CA 1
ATOM 1234 C C . HIS A 1 167 ? 11.954 4.262 -26.576 1.00 93.94 167 HIS A C 1
ATOM 1236 O O . HIS A 1 167 ? 12.391 4.347 -27.724 1.00 93.94 167 HIS A O 1
ATOM 1242 N N . PRO A 1 168 ? 12.412 5.065 -25.600 1.00 93.69 168 PRO A N 1
ATOM 1243 C CA . PRO A 1 168 ? 13.566 5.930 -25.807 1.00 93.69 168 PRO A CA 1
ATOM 1244 C C . PRO A 1 168 ? 14.850 5.098 -25.932 1.00 93.69 168 PRO A C 1
ATOM 1246 O O . PRO A 1 168 ? 15.057 4.156 -25.169 1.00 93.69 168 PRO A O 1
ATOM 1249 N N . ASN A 1 169 ? 15.727 5.492 -26.855 1.00 93.94 169 ASN A N 1
ATOM 1250 C CA . ASN A 1 169 ? 17.058 4.908 -27.001 1.00 93.94 169 ASN A CA 1
ATOM 1251 C C . ASN A 1 169 ? 18.053 5.674 -26.118 1.00 93.94 169 ASN A C 1
ATOM 1253 O O . ASN A 1 169 ? 18.361 6.831 -26.406 1.00 93.94 169 ASN A O 1
ATOM 1257 N N . HIS A 1 170 ? 18.486 5.056 -25.022 1.00 95.38 170 HIS A N 1
ATOM 1258 C CA . HIS A 1 170 ? 19.499 5.597 -24.119 1.00 95.38 170 HIS A CA 1
ATOM 1259 C C . HIS A 1 170 ? 20.008 4.517 -23.165 1.00 95.38 170 HIS A C 1
ATOM 1261 O O . HIS A 1 170 ? 19.212 3.897 -22.444 1.00 95.38 170 HIS A O 1
ATOM 1267 N N . GLU A 1 171 ? 21.331 4.394 -23.092 1.00 96.31 171 GLU A N 1
ATOM 1268 C CA . GLU A 1 171 ? 22.046 3.571 -22.124 1.00 96.31 171 GLU A CA 1
ATOM 1269 C C . GLU A 1 171 ? 23.018 4.430 -21.314 1.00 96.31 171 GLU A C 1
ATOM 1271 O O . GLU A 1 171 ? 23.864 5.118 -21.881 1.00 96.31 171 GLU A O 1
ATOM 1276 N N . GLY A 1 172 ? 22.888 4.385 -19.992 1.00 97.00 172 GLY A N 1
ATOM 1277 C CA . GLY A 1 172 ? 23.704 5.166 -19.069 1.00 97.00 172 GLY A CA 1
ATOM 1278 C C . GLY A 1 172 ? 22.889 5.742 -17.921 1.00 97.00 172 GLY A C 1
ATOM 1279 O O . GLY A 1 172 ? 21.706 5.438 -17.746 1.00 97.00 172 GLY A O 1
ATOM 1280 N N . ASP A 1 173 ? 23.531 6.591 -17.133 1.00 97.19 173 ASP A N 1
ATOM 1281 C CA . ASP A 1 173 ? 22.882 7.279 -16.027 1.00 97.19 173 ASP A CA 1
ATOM 1282 C C . ASP A 1 173 ? 22.061 8.468 -16.517 1.00 97.19 173 ASP A C 1
ATOM 1284 O O . ASP A 1 173 ? 22.490 9.243 -17.369 1.00 97.19 173 ASP A O 1
ATOM 1288 N N . LEU A 1 174 ? 20.880 8.637 -15.930 1.00 95.75 174 LEU A N 1
ATOM 1289 C CA . LEU A 1 174 ? 20.060 9.825 -16.124 1.00 95.75 174 LEU A CA 1
ATOM 1290 C C . LEU A 1 174 ? 19.459 10.316 -14.814 1.00 95.75 174 LEU A C 1
ATOM 1292 O O . LEU A 1 174 ? 19.426 9.621 -13.795 1.00 95.75 174 LEU A O 1
ATOM 1296 N N . THR A 1 175 ? 18.960 11.541 -14.852 1.00 95.56 175 THR A N 1
ATOM 1297 C CA . THR A 1 175 ? 18.347 12.217 -13.720 1.00 95.56 175 THR A CA 1
ATOM 1298 C C . THR A 1 175 ? 16.835 12.060 -13.767 1.00 95.56 175 THR A C 1
ATOM 1300 O O . THR A 1 175 ? 16.162 12.447 -14.727 1.00 95.56 175 THR A O 1
ATOM 1303 N N . VAL A 1 176 ? 16.265 11.572 -12.667 1.00 96.50 176 VAL A N 1
ATOM 1304 C CA . VAL A 1 176 ? 14.818 11.566 -12.446 1.00 96.50 176 VAL A CA 1
ATOM 1305 C C . VAL A 1 176 ? 14.434 12.504 -11.314 1.00 96.50 176 VAL A C 1
ATOM 1307 O O . VAL A 1 176 ? 15.096 12.581 -10.280 1.00 96.50 176 VAL A O 1
ATOM 1310 N N . LYS A 1 177 ? 13.321 13.213 -11.489 1.00 97.12 177 LYS A N 1
ATOM 1311 C CA . LYS A 1 177 ? 12.742 14.109 -10.489 1.00 97.12 177 LYS A CA 1
ATOM 1312 C C . LYS A 1 177 ? 11.606 13.402 -9.772 1.00 97.12 177 LYS A C 1
ATOM 1314 O O . LYS A 1 177 ? 10.640 12.966 -10.398 1.00 97.12 177 LYS A O 1
ATOM 1319 N N . ILE A 1 178 ? 11.689 13.331 -8.448 1.00 97.94 178 ILE A N 1
ATOM 1320 C CA . ILE A 1 178 ? 10.617 12.792 -7.617 1.00 97.94 178 ILE A CA 1
ATOM 1321 C C . ILE A 1 178 ? 9.477 13.813 -7.535 1.00 97.94 178 ILE A C 1
ATOM 1323 O O . ILE A 1 178 ? 9.684 14.974 -7.177 1.00 97.94 178 ILE A O 1
ATOM 1327 N N . THR A 1 179 ? 8.255 13.387 -7.861 1.00 96.44 179 THR A N 1
ATOM 1328 C CA . THR A 1 179 ? 7.063 14.243 -7.757 1.00 96.44 179 THR A CA 1
ATOM 1329 C C . THR A 1 179 ? 6.593 14.350 -6.305 1.00 96.44 179 THR A C 1
ATOM 1331 O O . THR A 1 179 ? 6.975 13.550 -5.452 1.00 96.44 179 THR A O 1
ATOM 1334 N N . SER A 1 180 ? 5.666 15.263 -5.998 1.00 90.38 180 SER A N 1
ATOM 1335 C CA . SER A 1 180 ? 5.048 15.328 -4.662 1.00 90.38 180 SER A CA 1
ATOM 1336 C C . SER A 1 180 ? 4.331 14.027 -4.276 1.00 90.38 180 SER A C 1
ATOM 1338 O O . SER A 1 180 ? 4.307 13.649 -3.104 1.00 90.38 180 SER A O 1
ATOM 1340 N N . LYS A 1 181 ? 3.760 13.304 -5.252 1.00 93.00 181 LYS A N 1
ATOM 1341 C CA . LYS A 1 181 ? 3.171 11.982 -5.007 1.00 93.00 181 LYS A CA 1
ATOM 1342 C C . LYS A 1 181 ? 4.257 10.930 -4.784 1.00 93.00 181 LYS A C 1
ATOM 1344 O O . LYS A 1 181 ? 4.117 10.111 -3.880 1.00 93.00 181 LYS A O 1
ATOM 1349 N N . GLY A 1 182 ? 5.345 10.988 -5.548 1.00 93.62 182 GLY A N 1
ATOM 1350 C CA . GLY A 1 182 ? 6.533 10.171 -5.327 1.00 93.62 182 GLY A CA 1
ATOM 1351 C C . GLY A 1 182 ? 7.141 10.374 -3.949 1.00 93.62 182 GLY A C 1
ATOM 1352 O O . GLY A 1 182 ? 7.457 9.397 -3.294 1.00 93.62 182 GLY A O 1
ATOM 1353 N N . GLN A 1 183 ? 7.209 11.601 -3.437 1.00 91.44 183 GLN A N 1
ATOM 1354 C CA . GLN A 1 183 ? 7.688 11.858 -2.080 1.00 91.44 183 GLN A CA 1
ATOM 1355 C C . GLN A 1 183 ? 6.840 11.141 -1.026 1.00 91.44 183 GLN A C 1
ATOM 1357 O O . GLN A 1 183 ? 7.384 10.526 -0.112 1.00 91.44 183 GLN A O 1
ATOM 1362 N N . GLN A 1 184 ? 5.512 11.173 -1.176 1.00 84.44 184 GLN A N 1
ATOM 1363 C CA . GLN A 1 184 ? 4.588 10.487 -0.266 1.00 84.44 184 GLN A CA 1
ATOM 1364 C C . GLN A 1 184 ? 4.735 8.961 -0.314 1.00 84.44 184 GLN A C 1
ATOM 1366 O O . GLN A 1 184 ? 4.503 8.298 0.693 1.00 84.44 184 GLN A O 1
ATOM 1371 N N . VAL A 1 185 ? 5.066 8.407 -1.483 1.00 90.31 185 VAL A N 1
ATOM 1372 C CA . VAL A 1 185 ? 5.070 6.957 -1.725 1.00 90.31 185 VAL A CA 1
ATOM 1373 C C . VAL A 1 185 ? 6.461 6.349 -1.570 1.00 90.31 185 VAL A C 1
ATOM 1375 O O . VAL A 1 185 ? 6.616 5.365 -0.862 1.00 90.31 185 VAL A O 1
ATOM 1378 N N . LEU A 1 186 ? 7.464 6.931 -2.222 1.00 94.25 186 LEU A N 1
ATOM 1379 C CA . LEU A 1 186 ? 8.850 6.464 -2.297 1.00 94.25 186 LEU A CA 1
ATOM 1380 C C . LEU A 1 186 ? 9.716 6.947 -1.127 1.00 94.25 186 LEU A C 1
ATOM 1382 O O . LEU A 1 186 ? 10.832 6.458 -0.958 1.00 94.25 186 LEU A O 1
ATOM 1386 N N . ASN A 1 187 ? 9.217 7.905 -0.335 1.00 91.00 187 ASN A N 1
ATOM 1387 C CA . ASN A 1 187 ? 9.936 8.531 0.778 1.00 91.00 187 ASN A CA 1
ATOM 1388 C C . ASN A 1 187 ? 11.307 9.111 0.364 1.00 91.00 187 ASN A C 1
ATOM 1390 O O . ASN A 1 187 ? 12.311 8.982 1.072 1.00 91.00 187 ASN A O 1
ATOM 1394 N N . THR A 1 188 ? 11.345 9.734 -0.813 1.00 91.12 188 THR A N 1
ATOM 1395 C CA . THR A 1 188 ? 12.522 10.370 -1.423 1.00 91.12 188 THR A CA 1
ATOM 1396 C C . THR A 1 188 ? 12.099 11.717 -2.008 1.00 91.12 188 THR A C 1
ATOM 1398 O O . THR A 1 188 ? 10.944 11.890 -2.382 1.00 91.12 188 THR A O 1
ATOM 1401 N N . THR A 1 189 ? 13.001 12.691 -2.059 1.00 92.81 189 THR A N 1
ATOM 1402 C CA . THR A 1 189 ? 12.722 14.058 -2.526 1.00 92.81 189 THR A CA 1
ATOM 1403 C C . THR A 1 189 ? 13.769 14.512 -3.527 1.00 92.81 189 THR A C 1
ATOM 1405 O O . THR A 1 189 ? 14.875 13.982 -3.533 1.00 92.81 189 THR A O 1
ATOM 1408 N N . GLY A 1 190 ? 13.441 15.540 -4.309 1.00 95.12 190 GLY A N 1
ATOM 1409 C CA . GLY A 1 190 ? 14.385 16.160 -5.234 1.00 95.12 190 GLY A CA 1
ATOM 1410 C C . GLY A 1 190 ? 14.654 15.299 -6.464 1.00 95.12 190 GLY A C 1
ATOM 1411 O O . GLY A 1 190 ? 13.772 14.576 -6.934 1.00 95.12 190 GLY A O 1
ATOM 1412 N N . THR A 1 191 ? 15.861 15.421 -6.999 1.00 96.25 191 THR A N 1
ATOM 1413 C CA . THR A 1 191 ? 16.356 14.642 -8.133 1.00 96.25 191 THR A CA 1
ATOM 1414 C C . THR A 1 191 ? 17.262 13.517 -7.655 1.00 96.25 191 THR A C 1
ATOM 1416 O O . THR A 1 191 ? 17.999 13.678 -6.684 1.00 96.25 191 THR A O 1
ATOM 1419 N N . VAL A 1 192 ? 17.211 12.378 -8.336 1.00 96.94 192 VAL A N 1
ATOM 1420 C CA . VAL A 1 192 ? 18.116 11.249 -8.110 1.00 96.94 192 VAL A CA 1
ATOM 1421 C C . VAL A 1 192 ? 18.628 10.735 -9.448 1.00 96.94 192 VAL A C 1
ATOM 1423 O O . VAL A 1 192 ? 17.910 10.791 -10.448 1.00 96.94 192 VAL A O 1
ATOM 1426 N N . THR A 1 193 ? 19.854 10.231 -9.453 1.00 97.69 193 THR A N 1
ATOM 1427 C CA . THR A 1 193 ? 20.440 9.550 -10.609 1.00 97.69 193 THR A CA 1
ATOM 1428 C C . THR A 1 193 ? 20.016 8.086 -10.599 1.00 97.69 193 THR A C 1
ATOM 1430 O O . THR A 1 193 ? 19.964 7.469 -9.534 1.00 97.69 193 THR A O 1
ATOM 1433 N N . MET A 1 194 ? 19.673 7.542 -11.763 1.00 97.62 194 MET A N 1
ATOM 1434 C CA . MET A 1 194 ? 19.384 6.122 -11.950 1.00 97.62 194 MET A CA 1
ATOM 1435 C C . MET A 1 194 ? 19.966 5.654 -13.279 1.00 97.62 194 MET A C 1
ATOM 1437 O O . MET A 1 194 ? 19.842 6.362 -14.281 1.00 97.62 194 MET A O 1
ATOM 1441 N N . ALA A 1 195 ? 20.486 4.429 -13.304 1.00 98.12 195 ALA A N 1
ATOM 1442 C CA . ALA A 1 195 ? 20.827 3.773 -14.553 1.00 98.12 195 ALA A CA 1
ATOM 1443 C C . ALA A 1 195 ? 19.579 3.584 -15.427 1.00 98.12 195 ALA A C 1
ATOM 1445 O O . ALA A 1 195 ? 18.478 3.295 -14.946 1.00 98.12 195 ALA A O 1
ATOM 1446 N N . HIS A 1 196 ? 19.748 3.713 -16.733 1.00 97.62 196 HIS A N 1
ATOM 1447 C CA . HIS A 1 196 ? 18.699 3.559 -17.722 1.00 97.62 196 HIS A CA 1
ATOM 1448 C C . HIS A 1 196 ? 19.242 2.799 -18.921 1.00 97.62 196 HIS A C 1
ATOM 1450 O O . HIS A 1 196 ? 20.250 3.203 -19.481 1.00 97.62 196 HIS A O 1
ATOM 1456 N N . TYR A 1 197 ? 18.555 1.730 -19.324 1.00 97.38 197 TYR A N 1
ATOM 1457 C CA . TYR A 1 197 ? 18.934 0.896 -20.465 1.00 97.38 197 TYR A CA 1
ATOM 1458 C C . TYR A 1 197 ? 17.711 0.679 -21.352 1.00 97.38 197 TYR A C 1
ATOM 1460 O O . TYR A 1 197 ? 17.002 -0.318 -21.223 1.00 97.38 197 TYR A O 1
ATOM 1468 N N . ASN A 1 198 ? 17.404 1.678 -22.183 1.00 96.06 198 ASN A N 1
ATOM 1469 C CA . ASN A 1 198 ? 16.253 1.690 -23.094 1.00 96.06 198 ASN A CA 1
ATOM 1470 C C . ASN A 1 198 ? 14.903 1.440 -22.390 1.00 96.06 198 ASN A C 1
ATOM 1472 O O . ASN A 1 198 ? 13.981 0.848 -22.956 1.00 96.06 198 ASN A O 1
ATOM 1476 N N . GLY A 1 199 ? 14.785 1.852 -21.124 1.00 97.06 199 GLY A N 1
ATOM 1477 C CA . GLY A 1 199 ? 13.586 1.680 -20.304 1.00 97.06 199 GLY A CA 1
ATOM 1478 C C . GLY A 1 199 ? 12.414 2.560 -20.764 1.00 97.06 199 GLY A C 1
ATOM 1479 O O . GLY A 1 199 ? 12.629 3.583 -21.411 1.00 97.06 199 GLY A O 1
ATOM 1480 N N . PRO A 1 200 ? 11.155 2.190 -20.458 1.00 97.25 200 PRO A N 1
ATOM 1481 C CA . PRO A 1 200 ? 9.998 2.931 -20.952 1.00 97.25 200 PRO A CA 1
ATOM 1482 C C . PRO A 1 200 ? 9.916 4.347 -20.384 1.00 97.25 200 PRO A C 1
ATOM 1484 O O . PRO A 1 200 ? 9.912 4.527 -19.165 1.00 97.25 200 PRO A O 1
ATOM 1487 N N . ALA A 1 201 ? 9.668 5.323 -21.259 1.00 97.00 201 ALA A N 1
ATOM 1488 C CA . ALA A 1 201 ? 9.100 6.603 -20.852 1.00 97.00 201 ALA A CA 1
ATOM 1489 C C . ALA A 1 201 ? 7.574 6.553 -20.944 1.00 97.00 201 ALA A C 1
ATOM 1491 O O . ALA A 1 201 ? 7.016 6.123 -21.952 1.00 97.00 201 ALA A O 1
ATOM 1492 N N . MET A 1 202 ? 6.887 6.917 -19.859 1.00 98.00 202 MET A N 1
ATOM 1493 C CA . MET A 1 202 ? 5.480 6.563 -19.674 1.00 98.00 202 MET A CA 1
ATOM 1494 C C . MET A 1 202 ? 4.545 7.774 -19.650 1.00 98.00 202 MET A C 1
ATOM 1496 O O . MET A 1 202 ? 4.702 8.706 -18.862 1.00 98.00 202 MET A O 1
ATOM 1500 N N . TYR A 1 203 ? 3.485 7.698 -20.448 1.00 96.19 203 TYR A N 1
ATOM 1501 C CA . TYR A 1 203 ? 2.280 8.500 -20.287 1.00 96.19 203 TYR A CA 1
ATOM 1502 C C . TYR A 1 203 ? 1.356 7.816 -19.284 1.00 96.19 203 TYR A C 1
ATOM 1504 O O . TYR A 1 203 ? 0.909 6.692 -19.514 1.00 96.19 203 TYR A O 1
ATOM 1512 N N . ALA A 1 204 ? 1.029 8.510 -18.198 1.00 96.44 204 ALA A N 1
ATOM 1513 C CA . ALA A 1 204 ? 0.076 8.049 -17.198 1.00 96.44 204 ALA A CA 1
ATOM 1514 C C . ALA A 1 204 ? -1.098 9.024 -17.104 1.00 96.44 204 ALA A C 1
ATOM 1516 O O . ALA A 1 204 ? -0.910 10.238 -17.043 1.00 96.44 204 ALA A O 1
ATOM 1517 N N . SER A 1 205 ? -2.310 8.479 -17.076 1.00 94.12 205 SER A N 1
ATOM 1518 C CA . SER A 1 205 ? -3.553 9.241 -16.915 1.00 94.12 205 SER A CA 1
ATOM 1519 C C . SER A 1 205 ? -4.299 8.777 -15.668 1.00 94.12 205 SER A C 1
ATOM 1521 O O . SER A 1 205 ? -4.167 7.623 -15.267 1.00 94.12 205 SER A O 1
ATOM 1523 N N . SER A 1 206 ? -5.065 9.670 -15.037 1.00 89.88 206 SER A N 1
ATOM 1524 C CA . SER A 1 206 ? -5.876 9.325 -13.860 1.00 89.88 206 SER A CA 1
ATOM 1525 C C . SER A 1 206 ? -6.724 8.072 -14.133 1.00 89.88 206 SER A C 1
ATOM 1527 O O . SER A 1 206 ? -7.326 7.992 -15.206 1.00 89.88 206 SER A O 1
ATOM 1529 N N . PRO A 1 207 ? -6.803 7.106 -13.197 1.00 94.81 207 PRO A N 1
ATOM 1530 C CA . PRO A 1 207 ? -6.333 7.129 -11.808 1.00 94.81 207 PRO A CA 1
ATOM 1531 C C . PRO A 1 207 ? -4.850 6.783 -11.580 1.00 94.81 207 PRO A C 1
ATOM 1533 O O . PRO A 1 207 ? -4.441 6.728 -10.418 1.00 94.81 207 PRO A O 1
ATOM 1536 N N . ALA A 1 208 ? -4.037 6.551 -12.617 1.00 97.50 208 ALA A N 1
ATOM 1537 C CA . ALA A 1 208 ? -2.608 6.307 -12.425 1.00 97.50 208 ALA A CA 1
ATOM 1538 C C . ALA A 1 208 ? -1.901 7.519 -11.796 1.00 97.50 208 ALA A C 1
ATOM 1540 O O . ALA A 1 208 ? -2.273 8.681 -11.979 1.00 97.50 208 ALA A O 1
ATOM 1541 N N . LEU A 1 209 ? -0.858 7.224 -11.031 1.00 97.62 209 LEU A N 1
ATOM 1542 C CA . LEU A 1 209 ? -0.077 8.163 -10.246 1.00 97.62 209 LEU A CA 1
ATOM 1543 C C . LEU A 1 209 ? 1.345 8.231 -10.792 1.00 97.62 209 LEU A C 1
ATOM 1545 O O . LEU A 1 209 ? 1.993 7.207 -10.986 1.00 97.62 209 LEU A O 1
ATOM 1549 N N . ILE A 1 210 ? 1.861 9.442 -10.966 1.00 98.25 210 ILE A N 1
ATOM 1550 C CA . ILE A 1 210 ? 3.246 9.669 -11.385 1.00 98.25 210 ILE A CA 1
ATOM 1551 C C . ILE A 1 210 ? 4.104 9.838 -10.132 1.00 98.25 210 ILE A C 1
ATOM 1553 O O . ILE A 1 210 ? 3.913 10.797 -9.382 1.00 98.25 210 ILE A O 1
ATOM 1557 N N . PHE A 1 211 ? 5.039 8.920 -9.887 1.00 98.44 211 PHE A N 1
ATOM 1558 C CA . PHE A 1 211 ? 5.964 8.987 -8.749 1.00 98.44 211 PHE A CA 1
ATOM 1559 C C . PHE A 1 211 ? 7.259 9.720 -9.100 1.00 98.44 211 PHE A C 1
ATOM 1561 O O . PHE A 1 211 ? 7.792 10.456 -8.272 1.00 98.44 211 PHE A O 1
ATOM 1568 N N . ALA A 1 212 ? 7.744 9.572 -10.328 1.00 98.19 212 ALA A N 1
ATOM 1569 C CA . ALA A 1 212 ? 8.907 10.300 -10.814 1.00 98.19 212 ALA A CA 1
ATOM 1570 C C . ALA A 1 212 ? 8.759 10.620 -12.301 1.00 98.19 212 ALA A C 1
ATOM 1572 O O . ALA A 1 212 ? 8.108 9.870 -13.030 1.00 98.19 212 ALA A O 1
ATOM 1573 N N . THR A 1 213 ? 9.381 11.706 -12.746 1.00 97.62 213 THR A N 1
ATOM 1574 C CA . THR A 1 213 ? 9.497 12.093 -14.160 1.00 97.62 213 THR A CA 1
ATOM 1575 C C . THR A 1 213 ? 10.962 12.116 -14.565 1.00 97.62 213 THR A C 1
ATOM 1577 O O . THR A 1 213 ? 11.825 12.386 -13.729 1.00 97.62 213 THR A O 1
ATOM 1580 N N . TYR A 1 214 ? 11.249 11.872 -15.840 1.00 96.12 214 TYR A N 1
ATOM 1581 C CA . TYR A 1 214 ? 12.571 12.182 -16.385 1.00 96.12 214 TYR A CA 1
ATOM 1582 C C . TYR A 1 214 ? 12.807 13.694 -16.286 1.00 96.12 214 TYR A C 1
ATOM 1584 O O . TYR A 1 214 ? 11.880 14.477 -16.511 1.00 96.12 214 TYR A O 1
ATOM 1592 N N . ALA A 1 215 ? 13.992 14.093 -15.825 1.00 89.50 215 ALA A N 1
ATOM 1593 C CA . ALA A 1 215 ? 14.289 15.480 -15.462 1.00 89.50 215 ALA A CA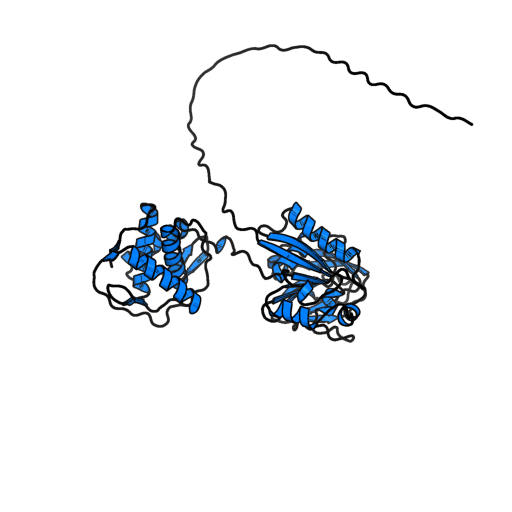 1
ATOM 1594 C C . ALA A 1 215 ? 15.312 16.149 -16.381 1.00 89.50 215 ALA A C 1
ATOM 1596 O O . ALA A 1 215 ? 15.357 17.377 -16.431 1.00 89.50 215 ALA A O 1
ATOM 1597 N N . ASP A 1 216 ? 16.124 15.355 -17.072 1.00 82.50 216 ASP A N 1
ATOM 1598 C CA . ASP A 1 216 ? 17.056 15.832 -18.084 1.00 82.50 216 ASP A CA 1
ATOM 1599 C C . ASP A 1 216 ? 16.469 15.714 -19.499 1.00 82.50 216 ASP A C 1
ATOM 1601 O O . ASP A 1 216 ? 15.372 15.191 -19.718 1.00 82.50 216 ASP A O 1
ATOM 1605 N N . ASN A 1 217 ? 17.222 16.242 -20.462 1.00 83.50 217 ASN A N 1
ATOM 1606 C CA . ASN A 1 217 ? 16.903 16.181 -21.885 1.00 83.50 217 ASN A CA 1
ATOM 1607 C C . ASN A 1 217 ? 17.667 15.050 -22.597 1.00 83.50 217 ASN A C 1
ATOM 1609 O O . ASN A 1 217 ? 17.781 15.087 -23.820 1.00 83.50 217 ASN A O 1
ATOM 1613 N N . ILE A 1 218 ? 18.218 14.076 -21.854 1.00 84.12 218 ILE A N 1
ATOM 1614 C CA . ILE A 1 218 ? 19.019 12.983 -22.433 1.00 84.12 218 ILE A CA 1
ATOM 1615 C C . ILE A 1 218 ? 18.134 12.088 -23.302 1.00 84.12 218 ILE A C 1
ATOM 1617 O O . ILE A 1 218 ? 18.517 11.683 -24.396 1.00 84.12 218 ILE A O 1
ATOM 1621 N N . ILE A 1 219 ? 16.909 11.841 -22.843 1.00 83.44 219 ILE A N 1
ATOM 1622 C CA . ILE A 1 219 ? 15.860 11.238 -23.658 1.00 83.44 219 ILE A CA 1
ATOM 1623 C C . ILE A 1 219 ? 14.810 12.291 -24.004 1.00 83.44 219 ILE A C 1
ATOM 1625 O O . ILE A 1 219 ? 14.453 13.128 -23.171 1.00 83.44 219 ILE A O 1
ATOM 1629 N N . ASN A 1 220 ? 14.243 12.222 -25.214 1.00 79.00 220 ASN A N 1
ATOM 1630 C CA . ASN A 1 220 ? 13.092 13.046 -25.601 1.00 79.00 220 ASN A CA 1
ATOM 1631 C C . ASN A 1 220 ? 11.819 12.550 -24.894 1.00 79.00 220 ASN A C 1
ATOM 1633 O O . ASN A 1 220 ? 10.905 11.987 -25.497 1.00 79.00 220 ASN A O 1
ATOM 1637 N N . SER A 1 221 ? 11.792 12.717 -23.573 1.00 75.00 221 SER A N 1
ATOM 1638 C CA . SER A 1 221 ? 10.706 12.261 -22.720 1.00 75.00 221 SER A CA 1
ATOM 1639 C C . SER A 1 221 ? 9.523 13.221 -22.722 1.00 75.00 221 SER A C 1
ATOM 1641 O O . SER A 1 221 ? 8.434 12.828 -22.326 1.00 75.00 221 SER A O 1
ATOM 1643 N N . LYS A 1 222 ? 9.709 14.491 -23.106 1.00 74.94 222 LYS A N 1
ATOM 1644 C CA . LYS A 1 222 ? 8.683 15.546 -22.996 1.00 74.94 222 LYS A CA 1
ATOM 1645 C C . LYS A 1 222 ? 8.019 15.591 -21.603 1.00 74.94 222 LYS A C 1
ATOM 1647 O O . LYS A 1 222 ? 6.816 15.817 -21.495 1.00 74.94 222 LYS A O 1
ATOM 1652 N N . GLY A 1 223 ? 8.784 15.323 -20.536 1.00 73.06 223 GLY A N 1
ATOM 1653 C CA . GLY A 1 223 ? 8.282 15.290 -19.155 1.00 73.06 223 GLY A CA 1
ATOM 1654 C C . GLY A 1 223 ? 7.474 14.037 -18.787 1.00 73.06 223 GLY A C 1
ATOM 1655 O O . GLY A 1 223 ? 6.774 14.037 -17.772 1.00 73.06 223 GLY A O 1
ATOM 1656 N N . MET A 1 224 ? 7.555 12.972 -19.592 1.00 91.81 224 MET A N 1
ATOM 1657 C CA . MET A 1 224 ? 6.945 11.675 -19.296 1.00 91.81 224 MET A CA 1
ATOM 1658 C C . MET A 1 224 ? 7.423 11.096 -17.958 1.00 91.81 224 MET A C 1
ATOM 1660 O O . MET A 1 224 ? 8.499 11.400 -17.432 1.00 91.81 224 MET A O 1
ATOM 1664 N N . ALA A 1 225 ? 6.594 10.219 -17.403 1.00 97.50 225 ALA A N 1
ATOM 1665 C CA . ALA A 1 225 ? 6.873 9.555 -16.150 1.00 97.50 225 ALA A CA 1
ATOM 1666 C C . ALA A 1 225 ? 7.996 8.518 -16.302 1.00 97.50 225 ALA A C 1
ATOM 1668 O O . ALA A 1 225 ? 7.979 7.693 -17.215 1.00 97.50 225 ALA A O 1
ATOM 1669 N N . ALA A 1 226 ? 8.931 8.544 -15.356 1.00 98.25 226 ALA A N 1
ATOM 1670 C CA . ALA A 1 226 ? 9.963 7.530 -15.170 1.00 98.25 226 ALA A CA 1
ATOM 1671 C C . ALA A 1 226 ? 9.477 6.406 -14.249 1.00 98.25 226 ALA A C 1
ATOM 1673 O O . ALA A 1 226 ? 9.790 5.242 -14.467 1.00 98.25 226 ALA A O 1
ATOM 1674 N N . ILE A 1 227 ? 8.677 6.737 -13.229 1.00 98.81 227 ILE A N 1
ATOM 1675 C CA . ILE A 1 227 ? 8.090 5.753 -12.313 1.00 98.81 227 ILE A CA 1
ATOM 1676 C C . ILE A 1 227 ? 6.619 6.085 -12.109 1.00 98.81 227 ILE A C 1
ATOM 1678 O O . ILE A 1 227 ? 6.276 7.219 -11.761 1.00 98.81 227 ILE A O 1
ATOM 1682 N N . VAL A 1 228 ? 5.753 5.089 -12.281 1.00 98.81 228 VAL A N 1
ATOM 1683 C CA . VAL A 1 228 ? 4.298 5.224 -12.136 1.00 98.81 228 VAL A CA 1
ATOM 1684 C C . VAL A 1 228 ? 3.720 4.142 -11.236 1.00 98.81 228 VAL A C 1
ATOM 1686 O O . VAL A 1 228 ? 4.247 3.034 -11.155 1.00 98.81 228 VAL A O 1
ATOM 1689 N N . GLY A 1 229 ? 2.608 4.466 -10.586 1.00 98.62 229 GLY A N 1
ATOM 1690 C CA . GLY A 1 229 ? 1.716 3.509 -9.946 1.00 98.62 229 GLY A CA 1
ATOM 1691 C C . GLY A 1 229 ? 0.357 3.495 -10.640 1.00 98.62 229 GLY A C 1
ATOM 1692 O O . GLY A 1 229 ? -0.168 4.550 -10.974 1.00 98.62 229 GLY A O 1
ATOM 1693 N N . ASP A 1 230 ? -0.242 2.326 -10.823 1.00 98.56 230 ASP A N 1
ATOM 1694 C CA . ASP A 1 230 ? -1.591 2.156 -11.372 1.00 98.56 230 ASP A CA 1
ATOM 1695 C C . ASP A 1 230 ? -2.342 1.041 -10.622 1.00 98.56 230 ASP A C 1
ATOM 1697 O O . ASP A 1 230 ? -1.812 0.402 -9.703 1.00 98.56 230 ASP A O 1
ATOM 1701 N N . TYR A 1 231 ? -3.5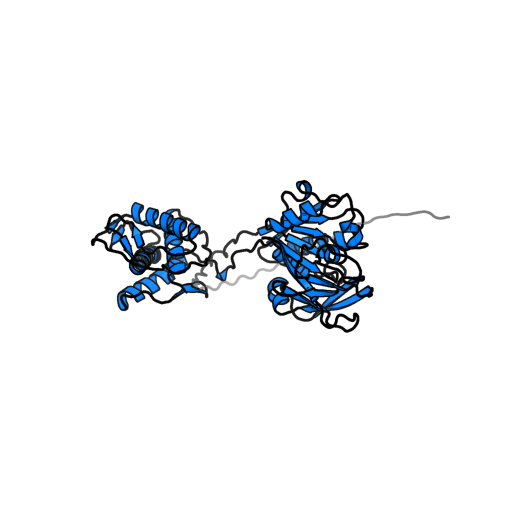98 0.824 -10.993 1.00 97.56 231 TYR A N 1
ATOM 1702 C CA . TYR A 1 231 ? -4.520 -0.091 -10.341 1.00 97.56 231 TYR A CA 1
ATOM 1703 C C . TYR A 1 231 ? -5.073 -1.112 -11.331 1.00 97.56 231 TYR A C 1
ATOM 1705 O O . TYR A 1 231 ? -5.487 -0.774 -12.438 1.00 97.56 231 TYR A O 1
ATOM 1713 N N . TYR A 1 232 ? -5.161 -2.365 -10.886 1.00 97.38 232 TYR A N 1
ATOM 1714 C CA . TYR A 1 232 ? -5.800 -3.438 -11.642 1.00 97.38 232 TYR A CA 1
ATOM 1715 C C . TYR A 1 232 ? -6.667 -4.277 -10.712 1.00 97.38 232 TYR A C 1
ATOM 1717 O O . TYR A 1 232 ? -6.169 -4.972 -9.824 1.00 97.38 232 TYR A O 1
ATOM 1725 N N . GLY A 1 233 ? -7.987 -4.185 -10.879 1.00 95.88 233 GLY A N 1
ATOM 1726 C CA . GLY A 1 233 ? -8.930 -4.737 -9.908 1.00 95.88 233 GLY A CA 1
ATOM 1727 C C . GLY A 1 233 ? -8.704 -4.148 -8.514 1.00 95.88 233 GLY A C 1
ATOM 1728 O O . GLY A 1 233 ? -8.780 -2.937 -8.330 1.00 95.88 233 GLY A O 1
ATOM 1729 N N . LYS A 1 234 ? -8.431 -5.006 -7.525 1.00 93.31 234 LYS A N 1
ATOM 1730 C CA . LYS A 1 234 ? -8.115 -4.594 -6.145 1.00 93.31 234 LYS A CA 1
ATOM 1731 C C . LYS A 1 234 ? -6.613 -4.384 -5.902 1.00 93.31 234 LYS A C 1
ATOM 1733 O O . LYS A 1 234 ? -6.237 -3.961 -4.807 1.00 93.31 234 LYS A O 1
ATOM 1738 N N . GLY A 1 235 ? -5.766 -4.761 -6.861 1.00 97.50 235 GLY A N 1
ATOM 1739 C CA . GLY A 1 235 ? -4.312 -4.727 -6.736 1.00 97.50 235 GLY A CA 1
ATOM 1740 C C . GLY A 1 235 ? -3.689 -3.436 -7.226 1.00 97.50 235 GLY A C 1
ATOM 1741 O O . GLY A 1 235 ? -4.364 -2.522 -7.708 1.00 97.50 235 GLY A O 1
ATOM 1742 N N . ARG A 1 236 ? -2.367 -3.380 -7.087 1.00 98.56 236 ARG A N 1
ATOM 1743 C CA . ARG A 1 236 ? -1.550 -2.217 -7.423 1.00 98.56 236 ARG A CA 1
ATOM 1744 C C . ARG A 1 236 ? -0.350 -2.629 -8.258 1.00 98.56 236 ARG A C 1
ATOM 1746 O O . ARG A 1 236 ? 0.251 -3.676 -8.028 1.00 98.56 236 ARG A O 1
ATOM 1753 N N . VAL A 1 237 ? -0.001 -1.781 -9.211 1.00 98.88 237 VAL A N 1
ATOM 1754 C CA . VAL A 1 237 ? 1.044 -2.028 -10.204 1.00 98.88 237 VAL A CA 1
ATOM 1755 C C . VAL A 1 237 ? 2.013 -0.863 -10.165 1.00 98.88 237 VAL A C 1
ATOM 1757 O O . VAL A 1 237 ? 1.583 0.275 -10.293 1.00 98.88 237 VAL A O 1
ATOM 1760 N N . VAL A 1 238 ? 3.302 -1.126 -9.976 1.00 98.88 238 VAL A N 1
ATOM 1761 C CA . VAL A 1 238 ? 4.360 -0.118 -10.088 1.00 98.88 238 VAL A CA 1
ATOM 1762 C C . VAL A 1 238 ? 5.218 -0.459 -11.288 1.00 98.88 238 VAL A C 1
ATOM 1764 O O . VAL A 1 238 ? 5.702 -1.585 -11.389 1.00 98.88 238 VAL A O 1
ATOM 1767 N N . LEU A 1 239 ? 5.409 0.508 -12.179 1.00 98.94 239 LEU A N 1
ATOM 1768 C CA . LEU A 1 239 ? 6.269 0.374 -13.350 1.00 98.94 239 LEU A CA 1
ATOM 1769 C C . LEU A 1 239 ? 7.387 1.415 -13.267 1.00 98.94 239 LEU A C 1
ATOM 1771 O O . LEU A 1 239 ? 7.119 2.587 -12.994 1.00 98.94 239 LEU A O 1
ATOM 1775 N N . SER A 1 240 ? 8.625 0.979 -13.488 1.00 98.88 240 SER A N 1
ATOM 1776 C CA . SER A 1 240 ? 9.818 1.826 -13.531 1.00 98.88 240 SER A CA 1
ATOM 1777 C C . SER A 1 240 ? 10.509 1.686 -14.876 1.00 98.88 240 SER A C 1
ATOM 1779 O O . SER A 1 240 ? 10.890 0.583 -15.263 1.00 98.88 240 SER A O 1
ATOM 1781 N N . GLY A 1 241 ? 10.669 2.808 -15.567 1.00 98.44 241 GLY A N 1
ATOM 1782 C CA . GLY A 1 241 ? 11.522 2.938 -16.738 1.00 98.44 241 GLY A CA 1
ATOM 1783 C C . GLY A 1 241 ? 12.993 2.671 -16.415 1.00 98.44 241 GLY A C 1
ATOM 1784 O O . GLY A 1 241 ? 13.540 1.671 -16.877 1.00 98.44 241 GLY A O 1
ATOM 1785 N N . PRO A 1 242 ? 13.622 3.529 -15.593 1.00 98.38 242 PRO A N 1
ATOM 1786 C CA . PRO A 1 242 ? 15.000 3.360 -15.153 1.00 98.38 242 PRO A CA 1
ATOM 1787 C C . PRO A 1 242 ? 15.128 2.269 -14.080 1.00 98.38 242 PRO A C 1
ATOM 1789 O O . PRO A 1 242 ? 14.128 1.738 -13.583 1.00 98.38 242 PRO A O 1
ATOM 1792 N N . HIS A 1 243 ? 16.370 1.977 -13.706 1.00 98.75 243 HIS A N 1
ATOM 1793 C CA . HIS A 1 243 ? 16.774 0.890 -12.825 1.00 98.75 243 HIS A CA 1
ATOM 1794 C C . HIS A 1 243 ? 17.214 1.385 -11.434 1.00 98.75 243 HIS A C 1
ATOM 1796 O O . HIS A 1 243 ? 18.413 1.489 -11.170 1.00 98.75 243 HIS A O 1
ATOM 1802 N N . PRO A 1 244 ? 16.285 1.662 -10.497 1.00 98.56 244 PRO A N 1
ATOM 1803 C CA . PRO A 1 244 ? 16.642 1.995 -9.114 1.00 98.56 244 PRO A CA 1
ATOM 1804 C C . PRO A 1 244 ? 17.315 0.832 -8.358 1.00 98.56 244 PRO A C 1
ATOM 1806 O O . PRO A 1 244 ? 17.805 1.016 -7.244 1.00 98.56 244 PRO A O 1
ATOM 1809 N N . GLU A 1 245 ? 17.288 -0.378 -8.918 1.00 98.62 245 GLU A N 1
ATOM 1810 C CA . GLU A 1 245 ? 17.910 -1.586 -8.386 1.00 98.62 245 GLU A CA 1
ATOM 1811 C C . GLU A 1 245 ? 19.369 -1.787 -8.822 1.00 98.62 245 GLU A C 1
ATOM 1813 O O . GLU A 1 245 ? 20.059 -2.611 -8.216 1.00 98.62 245 GLU A O 1
ATOM 1818 N N . LEU A 1 246 ? 19.837 -1.069 -9.846 1.00 98.62 246 LEU A N 1
ATOM 1819 C CA . LEU A 1 246 ? 21.220 -1.106 -10.337 1.00 98.62 246 LEU A CA 1
ATOM 1820 C C . LEU A 1 246 ? 22.021 0.087 -9.807 1.00 98.62 246 LEU A C 1
ATOM 1822 O O . LEU A 1 246 ? 21.446 0.979 -9.199 1.00 98.62 246 LEU A O 1
ATOM 1826 N N . ASP A 1 247 ? 23.339 0.085 -10.003 1.00 97.38 247 ASP A N 1
ATOM 1827 C CA . ASP A 1 247 ? 24.205 1.201 -9.605 1.00 97.38 247 ASP A CA 1
ATOM 1828 C C . ASP A 1 247 ? 23.913 2.470 -10.439 1.00 97.38 247 ASP A C 1
ATOM 1830 O O . ASP A 1 247 ? 23.763 2.318 -11.651 1.00 97.38 247 ASP A O 1
ATOM 1834 N N . PRO A 1 248 ? 23.800 3.679 -9.842 1.00 97.62 248 PRO A N 1
ATOM 1835 C CA . PRO A 1 248 ? 23.763 3.968 -8.404 1.00 97.62 248 PRO A CA 1
ATOM 1836 C C . PRO A 1 248 ? 22.501 3.408 -7.727 1.00 97.62 248 PRO A C 1
ATOM 1838 O O . PRO A 1 248 ? 21.374 3.825 -8.003 1.00 97.62 248 PRO A O 1
ATOM 1841 N N . GLN A 1 249 ? 22.688 2.474 -6.787 1.00 98.00 249 GLN A N 1
ATOM 1842 C CA . GLN A 1 249 ? 21.568 1.713 -6.227 1.00 98.00 249 GLN A CA 1
ATOM 1843 C C . GLN A 1 249 ? 20.749 2.538 -5.235 1.00 98.00 249 GLN A C 1
ATOM 1845 O O . GLN A 1 249 ? 21.279 3.156 -4.307 1.00 98.00 249 GLN A O 1
ATOM 1850 N N . LEU A 1 250 ? 19.419 2.452 -5.350 1.00 98.56 250 LEU A N 1
ATOM 1851 C CA . LEU A 1 250 ? 18.457 3.151 -4.497 1.00 98.56 250 LEU A CA 1
ATOM 1852 C C . LEU A 1 250 ? 17.557 2.171 -3.714 1.00 98.56 250 LEU A C 1
ATOM 1854 O O . LEU A 1 250 ? 16.338 2.135 -3.928 1.00 98.56 250 LEU A O 1
ATOM 1858 N N . PRO A 1 251 ? 18.090 1.430 -2.716 1.00 98.62 251 PRO A N 1
ATOM 1859 C CA . PRO A 1 251 ? 17.332 0.415 -1.978 1.00 98.62 251 PRO A CA 1
ATOM 1860 C C . PRO A 1 251 ? 16.044 0.931 -1.333 1.00 98.62 251 PRO A C 1
ATOM 1862 O O . PRO A 1 251 ? 15.026 0.240 -1.317 1.00 98.62 251 PRO A O 1
ATOM 1865 N N . LYS A 1 252 ? 16.064 2.170 -0.818 1.00 97.69 252 LYS A N 1
ATOM 1866 C CA . LYS A 1 252 ? 14.885 2.815 -0.218 1.00 97.69 252 LYS A CA 1
ATOM 1867 C C . LYS A 1 252 ? 13.768 3.017 -1.246 1.00 97.69 252 LYS A C 1
ATOM 1869 O O . LYS A 1 252 ? 12.601 2.848 -0.899 1.00 97.69 252 LYS A O 1
ATOM 1874 N N . VAL A 1 253 ? 14.107 3.366 -2.488 1.00 98.56 253 VAL A N 1
ATOM 1875 C CA . VAL A 1 253 ? 13.125 3.573 -3.562 1.00 98.56 253 VAL A CA 1
ATOM 1876 C C . VAL A 1 253 ? 12.503 2.234 -3.951 1.00 98.56 253 VAL A C 1
ATOM 1878 O O . VAL A 1 253 ? 11.284 2.101 -3.862 1.00 98.56 253 VAL A O 1
ATOM 1881 N N . VAL A 1 254 ? 13.323 1.217 -4.247 1.00 98.81 254 VAL A N 1
ATOM 1882 C CA . VAL A 1 254 ? 12.852 -0.141 -4.586 1.00 98.81 254 VAL A CA 1
ATOM 1883 C C . VAL A 1 254 ? 11.946 -0.710 -3.488 1.00 98.81 254 VAL A C 1
ATOM 1885 O O . VAL A 1 254 ? 10.845 -1.188 -3.761 1.00 98.81 254 VAL A O 1
ATOM 1888 N N . ALA A 1 255 ? 12.362 -0.613 -2.223 1.00 98.56 255 ALA A N 1
ATOM 1889 C CA . ALA A 1 255 ? 11.590 -1.133 -1.099 1.00 98.56 255 ALA A CA 1
ATOM 1890 C C . ALA A 1 255 ? 10.236 -0.421 -0.928 1.00 98.56 255 ALA A C 1
ATOM 1892 O O . ALA A 1 255 ? 9.219 -1.075 -0.698 1.00 98.56 255 ALA A O 1
ATOM 1893 N N . ASN A 1 256 ? 10.180 0.905 -1.087 1.00 98.12 256 ASN A N 1
ATOM 1894 C CA . ASN A 1 256 ? 8.917 1.641 -1.003 1.00 98.12 256 ASN A CA 1
ATOM 1895 C C . ASN A 1 256 ? 7.995 1.397 -2.213 1.00 98.12 256 ASN A C 1
ATOM 1897 O O . ASN A 1 256 ? 6.774 1.367 -2.043 1.00 98.12 256 ASN A O 1
ATOM 1901 N N . MET A 1 257 ? 8.543 1.137 -3.407 1.00 98.69 257 MET A N 1
ATOM 1902 C CA . MET A 1 257 ? 7.757 0.653 -4.553 1.00 98.69 257 MET A CA 1
ATOM 1903 C C . MET A 1 257 ? 7.081 -0.684 -4.223 1.00 98.69 257 MET A C 1
ATOM 1905 O O . MET A 1 257 ? 5.882 -0.840 -4.454 1.00 98.69 257 MET A O 1
ATOM 1909 N N . VAL A 1 258 ? 7.818 -1.617 -3.608 1.00 98.69 258 VAL A N 1
ATOM 1910 C CA . VAL A 1 258 ? 7.275 -2.901 -3.136 1.00 98.69 258 VAL A CA 1
ATOM 1911 C C . VAL A 1 258 ? 6.199 -2.701 -2.066 1.00 98.69 258 VAL A C 1
ATOM 1913 O O . VAL A 1 258 ? 5.139 -3.320 -2.164 1.00 98.69 258 VAL A O 1
ATOM 1916 N N . VAL A 1 259 ? 6.410 -1.822 -1.078 1.00 97.00 259 VAL A N 1
ATOM 1917 C CA . VAL A 1 259 ? 5.387 -1.511 -0.057 1.00 97.00 259 VAL A CA 1
ATOM 1918 C C . VAL A 1 259 ? 4.105 -0.989 -0.694 1.00 97.00 259 VAL A C 1
ATOM 1920 O O . VAL A 1 259 ? 3.010 -1.446 -0.353 1.00 97.00 259 VAL A O 1
ATOM 1923 N N . TRP A 1 260 ? 4.220 -0.048 -1.633 1.00 96.62 260 TRP A N 1
ATOM 1924 C CA . TRP A 1 260 ? 3.045 0.508 -2.287 1.00 96.62 260 TRP A CA 1
ATOM 1925 C C . TRP A 1 260 ? 2.313 -0.542 -3.123 1.00 96.62 260 TRP A C 1
ATOM 1927 O O . TRP A 1 260 ? 1.090 -0.648 -2.991 1.00 96.62 260 TRP A O 1
ATOM 1937 N N . ALA A 1 261 ? 3.047 -1.340 -3.911 1.00 98.19 261 ALA A N 1
ATOM 1938 C CA . ALA A 1 261 ? 2.505 -2.412 -4.746 1.00 98.19 261 ALA A CA 1
ATOM 1939 C C . ALA A 1 261 ?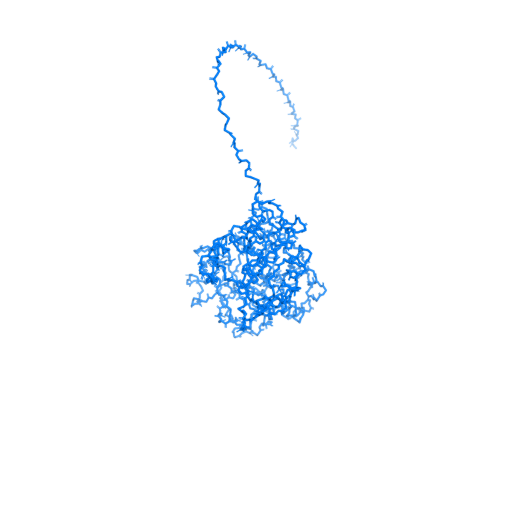 1.809 -3.498 -3.915 1.00 98.19 261 ALA A C 1
ATOM 1941 O O . ALA A 1 261 ? 0.726 -3.950 -4.275 1.00 98.19 261 ALA A O 1
ATOM 1942 N N . ALA A 1 262 ? 2.381 -3.878 -2.769 1.00 96.88 262 ALA A N 1
ATOM 1943 C CA . ALA A 1 262 ? 1.816 -4.902 -1.892 1.00 96.88 262 ALA A CA 1
ATOM 1944 C C . ALA A 1 262 ? 0.417 -4.548 -1.375 1.00 96.88 262 ALA A C 1
ATOM 1946 O O . ALA A 1 262 ? -0.298 -5.435 -0.914 1.00 96.88 262 ALA A O 1
ATOM 1947 N N . ASN A 1 263 ? 0.041 -3.259 -1.398 1.00 88.56 263 ASN A N 1
ATOM 1948 C CA . ASN A 1 263 ? -1.227 -2.755 -0.866 1.00 88.56 263 ASN A CA 1
ATOM 1949 C C . ASN A 1 263 ? -1.476 -3.188 0.596 1.00 88.56 263 ASN A C 1
ATOM 1951 O O . ASN A 1 263 ? -2.608 -3.237 1.077 1.00 88.56 263 ASN A O 1
ATOM 1955 N N . LYS A 1 264 ? -0.399 -3.498 1.323 1.00 80.31 264 LYS A N 1
ATOM 1956 C CA . LYS A 1 264 ? -0.420 -3.821 2.743 1.00 80.31 264 LYS A CA 1
ATOM 1957 C C . LYS A 1 264 ? -0.029 -2.566 3.488 1.00 80.31 264 LYS A C 1
ATOM 1959 O O . LYS A 1 264 ? 1.147 -2.329 3.709 1.00 80.31 264 LYS A O 1
ATOM 1964 N N . THR A 1 265 ? -0.993 -1.722 3.827 1.00 63.25 265 THR A N 1
ATOM 1965 C CA . THR A 1 265 ? -0.697 -0.539 4.633 1.00 63.25 265 THR A CA 1
ATOM 1966 C C . THR A 1 265 ? -0.758 -0.880 6.117 1.00 63.25 265 THR A C 1
ATOM 1968 O O . THR A 1 265 ? -1.742 -1.429 6.615 1.00 63.25 265 THR A O 1
ATOM 1971 N N . LYS A 1 266 ? 0.288 -0.506 6.855 1.00 57.59 266 LYS A N 1
ATOM 1972 C CA . LYS A 1 266 ? 0.197 -0.316 8.303 1.00 57.59 266 LYS A CA 1
ATOM 1973 C C . LYS A 1 266 ? -0.892 0.733 8.566 1.00 57.59 266 LYS A C 1
ATOM 1975 O O . LYS A 1 266 ? -0.917 1.748 7.862 1.00 57.59 266 LYS A O 1
ATOM 1980 N N . PRO A 1 267 ? -1.784 0.551 9.554 1.00 54.91 267 PRO A N 1
ATOM 1981 C CA . PRO A 1 267 ? -2.600 1.663 10.009 1.00 54.91 267 PRO A CA 1
ATOM 1982 C C . PRO A 1 267 ? -1.656 2.787 10.458 1.00 54.91 267 PRO A C 1
ATOM 1984 O O . PRO A 1 267 ? -0.768 2.544 11.273 1.00 54.91 267 PRO A O 1
ATOM 1987 N N . ASP A 1 268 ? -1.794 3.986 9.887 1.00 58.50 268 ASP A N 1
ATOM 1988 C CA . ASP A 1 268 ? -0.975 5.146 10.267 1.00 58.50 268 ASP A CA 1
ATOM 1989 C C . ASP A 1 268 ? -0.996 5.291 11.802 1.00 58.50 268 ASP A C 1
ATOM 1991 O O . ASP A 1 268 ? -2.094 5.333 12.365 1.00 58.50 268 ASP A O 1
ATOM 1995 N N . PRO A 1 269 ? 0.159 5.351 12.497 1.00 60.53 269 PRO A N 1
ATOM 1996 C CA . PRO A 1 269 ? 0.203 5.550 13.942 1.00 60.53 269 PRO A CA 1
ATOM 1997 C C . PRO A 1 269 ? -0.632 6.741 14.424 1.00 60.53 269 PRO A C 1
ATOM 1999 O O . PRO A 1 269 ? -1.205 6.660 15.506 1.00 60.53 269 PRO A O 1
ATOM 2002 N N . LYS A 1 270 ? -0.775 7.815 13.628 1.00 64.44 270 LYS A N 1
ATOM 2003 C CA . LYS A 1 270 ? -1.697 8.923 13.940 1.00 64.44 270 LYS A CA 1
ATOM 2004 C C . LYS A 1 270 ? -3.154 8.462 13.933 1.00 64.44 270 LYS A C 1
ATOM 2006 O O . LYS A 1 270 ? -3.938 8.839 14.801 1.00 64.44 270 LYS A O 1
ATOM 2011 N N . ASN A 1 271 ? -3.510 7.599 12.989 1.00 76.56 271 ASN A N 1
ATOM 2012 C CA . ASN A 1 271 ? -4.833 6.991 12.877 1.00 76.56 271 ASN A CA 1
ATOM 2013 C C . ASN A 1 271 ? -5.038 5.811 13.832 1.00 76.56 271 ASN A C 1
ATOM 2015 O O . ASN A 1 271 ? -6.095 5.192 13.795 1.00 76.56 271 ASN A O 1
ATOM 2019 N N . MET A 1 272 ? -4.071 5.476 14.683 1.00 82.75 272 MET A N 1
ATOM 2020 C CA . MET A 1 272 ? -4.227 4.500 15.756 1.00 82.75 272 MET A CA 1
ATOM 2021 C C . MET A 1 272 ? -4.415 5.244 17.074 1.00 82.75 272 MET A C 1
ATOM 2023 O O . MET A 1 272 ? -3.680 6.178 17.382 1.00 82.75 272 MET A O 1
ATOM 2027 N N . VAL A 1 273 ? -5.418 4.847 17.852 1.00 90.44 273 VAL A N 1
ATOM 2028 C CA . VAL A 1 273 ? -5.714 5.464 19.148 1.00 90.44 273 VAL A CA 1
ATOM 2029 C C . VAL A 1 273 ? -5.779 4.411 20.245 1.00 90.44 273 VAL A C 1
ATOM 2031 O O . VAL A 1 273 ? -6.307 3.315 20.043 1.00 90.44 273 VAL A O 1
ATOM 2034 N N . SER A 1 274 ? -5.243 4.731 21.419 1.00 94.00 274 SER A N 1
ATOM 2035 C CA . SER A 1 274 ? -5.306 3.854 22.591 1.00 94.00 274 SER A CA 1
ATOM 2036 C C . SER A 1 274 ? -6.618 4.026 23.364 1.00 94.00 274 SER A C 1
ATOM 2038 O O . SER A 1 274 ? -7.280 5.066 23.281 1.00 94.00 274 SER A O 1
ATOM 2040 N N . ASN A 1 275 ? -6.966 3.042 24.203 1.00 93.38 275 ASN A N 1
ATOM 2041 C CA . ASN A 1 275 ? -8.113 3.153 25.116 1.00 93.38 275 ASN A CA 1
ATOM 2042 C C . ASN A 1 275 ? -8.003 4.396 26.020 1.00 93.38 275 ASN A C 1
ATOM 2044 O O . ASN A 1 275 ? -9.012 5.026 26.327 1.00 93.38 275 ASN A O 1
ATOM 2048 N N . ALA A 1 276 ? -6.783 4.781 26.417 1.00 93.25 276 ALA A N 1
ATOM 2049 C CA . ALA A 1 276 ? -6.538 5.967 27.233 1.00 93.25 276 ALA A CA 1
ATOM 2050 C C . ALA A 1 276 ? -6.832 7.270 26.471 1.00 93.25 276 ALA A C 1
ATOM 2052 O O . ALA A 1 276 ? -7.508 8.148 27.004 1.00 93.25 276 ALA A O 1
ATOM 2053 N N . GLN A 1 277 ? -6.394 7.381 25.212 1.00 96.62 277 GLN A N 1
ATOM 2054 C CA . GLN A 1 277 ? -6.704 8.540 24.366 1.00 96.62 277 GLN A CA 1
ATOM 2055 C C . GLN A 1 277 ? -8.212 8.655 24.102 1.00 96.62 277 GLN A C 1
ATOM 2057 O O . GLN A 1 277 ? -8.773 9.749 24.190 1.00 96.62 277 GLN A O 1
ATOM 2062 N N . ILE A 1 278 ? -8.891 7.526 23.865 1.00 98.19 278 ILE A N 1
ATOM 2063 C CA . ILE A 1 278 ? -10.357 7.479 23.742 1.00 98.19 278 ILE A CA 1
ATOM 2064 C C . ILE A 1 278 ? -11.025 7.951 25.039 1.00 98.19 278 ILE A C 1
ATOM 2066 O O . ILE A 1 278 ? -11.969 8.733 24.990 1.00 98.19 278 ILE A O 1
ATOM 2070 N N . ALA A 1 279 ? -10.530 7.519 26.201 1.00 98.00 279 ALA A N 1
ATOM 2071 C CA . ALA A 1 279 ? -11.078 7.890 27.503 1.00 98.00 279 ALA A CA 1
ATOM 2072 C C . ALA A 1 279 ? -10.911 9.389 27.826 1.00 98.00 279 ALA A C 1
ATOM 2074 O O . ALA A 1 279 ? -11.802 9.997 28.420 1.00 98.00 279 ALA A O 1
ATOM 2075 N N . VAL A 1 280 ? -9.804 10.008 27.400 1.00 97.69 280 VAL A N 1
ATOM 2076 C CA . VAL A 1 280 ? -9.605 11.467 27.488 1.00 97.69 280 VAL A CA 1
ATOM 2077 C C . VAL A 1 280 ? -10.623 12.203 26.617 1.00 97.69 280 VAL A C 1
ATOM 2079 O O . VAL A 1 280 ? -11.328 13.076 27.117 1.00 97.69 280 VAL A O 1
ATOM 2082 N N . ALA A 1 281 ? -10.772 11.801 25.353 1.00 98.19 281 ALA A N 1
ATOM 2083 C CA . ALA A 1 281 ? -11.761 12.384 24.447 1.00 98.19 281 ALA A CA 1
ATOM 2084 C C . ALA A 1 281 ? -13.204 12.194 24.952 1.00 98.19 281 ALA A C 1
ATOM 2086 O O . ALA A 1 281 ? -14.034 13.095 24.838 1.00 98.19 281 ALA A O 1
ATOM 2087 N N . ALA A 1 282 ? -13.496 11.045 25.569 1.00 98.69 282 ALA A N 1
ATOM 2088 C CA . ALA A 1 282 ? -14.791 10.738 26.169 1.00 98.69 282 ALA A CA 1
ATOM 2089 C C . ALA A 1 282 ? -15.137 11.697 27.312 1.00 98.69 282 ALA A C 1
ATOM 2091 O O . ALA A 1 282 ? -16.279 12.141 27.411 1.00 98.69 282 ALA A O 1
ATOM 2092 N N . ALA A 1 283 ? -14.153 12.065 28.137 1.00 98.50 283 ALA A N 1
ATOM 2093 C CA . ALA A 1 283 ? -14.332 13.073 29.177 1.00 98.50 283 ALA A CA 1
ATOM 2094 C C . ALA A 1 283 ? -14.724 14.437 28.579 1.00 98.50 283 ALA A C 1
ATOM 2096 O O . ALA A 1 283 ? -15.681 15.058 29.044 1.00 98.50 283 ALA A O 1
ATOM 2097 N N . THR A 1 284 ? -14.045 14.866 27.509 1.00 98.38 284 THR A N 1
ATOM 2098 C CA . THR A 1 284 ? -14.342 16.120 26.798 1.00 98.38 284 THR A CA 1
ATOM 2099 C C . THR A 1 284 ? -15.746 16.116 26.193 1.00 98.38 284 THR A C 1
ATOM 2101 O O . THR A 1 284 ? -16.507 17.060 26.397 1.00 98.38 284 THR A O 1
ATOM 2104 N N . VAL A 1 285 ? -16.124 15.046 25.485 1.00 98.69 285 VAL A N 1
ATOM 2105 C CA . VAL A 1 285 ? -17.452 14.934 24.855 1.00 98.69 285 VAL A CA 1
ATOM 2106 C C . VAL A 1 285 ? -18.562 14.844 25.903 1.00 98.69 285 VAL A C 1
ATOM 2108 O O . VAL A 1 285 ? -19.593 15.495 25.741 1.00 98.69 285 VAL A O 1
ATOM 2111 N N . LYS A 1 286 ? -18.351 14.107 27.004 1.00 98.62 286 LYS A N 1
ATOM 2112 C CA . LYS A 1 286 ? -19.283 14.059 28.142 1.00 98.62 286 LYS A CA 1
ATOM 2113 C C . LYS A 1 286 ? -19.541 15.461 28.698 1.00 98.62 286 LYS A C 1
ATOM 2115 O O . LYS A 1 286 ? -20.699 15.855 28.801 1.00 98.62 286 LYS A O 1
ATOM 2120 N N . ALA A 1 287 ? -18.483 16.203 29.030 1.00 98.56 287 ALA A N 1
ATOM 2121 C CA . ALA A 1 287 ? -18.601 17.546 29.599 1.00 98.56 287 ALA A CA 1
ATOM 2122 C C . ALA A 1 287 ? -19.287 18.520 28.627 1.00 98.56 287 ALA A C 1
ATOM 2124 O O . ALA A 1 287 ? -20.177 19.275 29.020 1.00 98.56 287 ALA A O 1
ATOM 2125 N N . TYR A 1 288 ? -18.934 18.456 27.339 1.00 98.56 288 TYR A N 1
ATOM 2126 C CA . TYR A 1 288 ? -19.586 19.258 26.306 1.00 98.56 288 TYR A CA 1
ATOM 2127 C C . TYR A 1 288 ? -21.085 18.951 26.213 1.00 98.56 288 TYR A C 1
ATOM 2129 O O . TYR A 1 288 ? -21.895 19.875 26.176 1.00 98.56 288 TYR A O 1
ATOM 2137 N N . TYR A 1 289 ? -21.465 17.672 26.198 1.00 98.25 289 TYR A N 1
ATOM 2138 C CA . TYR A 1 289 ? -22.868 17.270 26.127 1.00 98.25 289 TYR A CA 1
ATOM 2139 C C . TYR A 1 289 ? -23.652 17.698 27.372 1.00 98.25 289 TYR A C 1
ATOM 2141 O O . TYR A 1 289 ? -24.782 18.163 27.268 1.00 98.25 289 TYR A O 1
ATOM 2149 N N . GLU A 1 290 ? -23.061 17.579 28.560 1.00 97.94 290 GLU A N 1
ATOM 2150 C CA . GLU A 1 290 ? -23.705 17.995 29.810 1.00 97.94 290 GLU A CA 1
ATOM 2151 C C . GLU A 1 290 ? -23.982 19.496 29.848 1.00 97.94 290 GLU A C 1
ATOM 2153 O O . GLU A 1 290 ? -25.052 19.888 30.318 1.00 97.94 290 GLU A O 1
ATOM 2158 N N . LYS A 1 291 ? -23.075 20.306 29.291 1.00 98.31 291 LYS A N 1
ATOM 2159 C CA . LYS A 1 291 ? -23.232 21.757 29.169 1.00 98.31 291 LYS A CA 1
ATOM 2160 C C . LYS A 1 291 ? -24.235 22.156 28.083 1.00 98.31 291 LYS A C 1
ATOM 2162 O O . LYS A 1 291 ? -25.130 22.945 28.346 1.00 98.31 291 LYS A O 1
ATOM 2167 N N . ASN A 1 292 ? -24.097 21.614 26.873 1.00 97.69 292 ASN A N 1
ATOM 2168 C CA . ASN A 1 292 ? -24.802 22.121 25.687 1.00 97.69 292 ASN A CA 1
ATOM 2169 C C . ASN A 1 292 ? -26.044 21.302 25.302 1.00 97.69 292 ASN A C 1
ATOM 2171 O O . ASN A 1 292 ? -26.784 21.690 24.406 1.00 97.69 292 ASN A O 1
ATOM 2175 N N . LYS A 1 293 ? -26.242 20.128 25.913 1.00 95.56 293 LYS A N 1
ATOM 2176 C CA . LYS A 1 293 ? -27.304 19.148 25.600 1.00 95.56 293 LYS A CA 1
ATOM 2177 C C . LYS A 1 293 ? -27.311 18.628 24.153 1.00 95.56 293 LYS A C 1
ATOM 2179 O O . LYS A 1 293 ? -28.199 17.868 23.768 1.00 95.56 293 LYS A O 1
ATOM 2184 N N . VAL A 1 294 ? -26.271 18.950 23.387 1.00 96.38 294 VAL A N 1
ATOM 2185 C CA . VAL A 1 294 ? -25.998 18.472 22.029 1.00 96.38 294 VAL A CA 1
ATOM 2186 C C . VAL A 1 294 ? -24.571 17.933 21.942 1.00 96.38 294 VAL A C 1
ATOM 2188 O O . VAL A 1 294 ? -23.701 18.306 22.732 1.00 96.38 294 VAL A O 1
ATOM 2191 N N . LEU A 1 295 ? -24.318 17.022 21.000 1.00 97.94 295 LEU A N 1
ATOM 2192 C CA . LEU A 1 295 ? -22.961 16.540 20.740 1.00 97.94 295 LEU A CA 1
ATOM 2193 C C . LEU A 1 295 ? -22.138 17.607 20.001 1.00 97.94 295 LEU A C 1
ATOM 2195 O O . LEU A 1 295 ? -22.691 18.327 19.167 1.00 97.94 295 LEU A O 1
ATOM 2199 N N . PRO A 1 296 ? -20.814 17.676 20.225 1.00 97.94 296 PRO A N 1
ATOM 2200 C CA . PRO A 1 296 ? -19.948 18.487 19.381 1.00 97.94 296 PRO A CA 1
ATOM 2201 C C . PRO A 1 296 ? -19.885 17.896 17.963 1.00 97.94 296 PRO A C 1
ATOM 2203 O O . PRO A 1 296 ? -20.115 16.705 17.759 1.00 97.94 296 PRO A O 1
ATOM 2206 N N . ARG A 1 297 ? -19.503 18.702 16.963 1.00 96.38 297 ARG A N 1
ATOM 2207 C CA . ARG A 1 297 ? -19.323 18.212 15.577 1.00 96.38 297 ARG A CA 1
ATOM 2208 C C . ARG A 1 297 ? -18.212 17.156 15.469 1.00 96.38 297 ARG A C 1
ATOM 2210 O O . ARG A 1 297 ? -18.315 16.211 14.687 1.00 96.38 297 ARG A O 1
ATOM 2217 N N . SER A 1 298 ? -17.150 17.318 16.255 1.00 97.50 298 SER A N 1
ATOM 2218 C CA . SER A 1 298 ? -15.981 16.437 16.275 1.00 97.50 298 SER A CA 1
ATOM 2219 C C . SER A 1 298 ? -15.223 16.537 17.599 1.00 97.50 298 SER A C 1
ATOM 2221 O O . SER A 1 298 ? -15.408 17.496 18.344 1.00 97.50 298 SER A O 1
ATOM 2223 N N . VAL A 1 299 ? -14.321 15.590 17.845 1.00 98.00 299 VAL A N 1
ATOM 2224 C CA . VAL A 1 299 ? -13.332 15.620 18.930 1.00 98.00 299 VAL A CA 1
ATOM 2225 C C . VAL A 1 299 ? -11.943 15.319 18.368 1.00 98.00 299 VAL A C 1
ATOM 2227 O O . VAL A 1 299 ? -11.821 14.556 17.411 1.00 98.00 299 VAL A O 1
ATOM 2230 N N . THR A 1 300 ? -10.897 15.918 18.933 1.00 95.19 300 THR A N 1
ATOM 2231 C CA . THR A 1 300 ? -9.518 15.648 18.507 1.00 95.19 300 THR A CA 1
ATOM 2232 C C . THR A 1 300 ? -8.943 14.469 19.283 1.00 95.19 300 THR A C 1
ATOM 2234 O O . THR A 1 300 ? -8.964 14.474 20.512 1.00 95.19 300 THR A O 1
ATOM 2237 N N . ILE A 1 301 ? -8.410 13.465 18.583 1.00 93.50 301 ILE A N 1
ATOM 2238 C CA . ILE A 1 301 ? -7.742 12.305 19.189 1.00 93.50 301 ILE A CA 1
ATOM 2239 C C . ILE A 1 301 ? -6.463 12.020 18.412 1.00 93.50 301 ILE A C 1
ATOM 2241 O O . ILE A 1 301 ? -6.512 11.838 17.201 1.00 93.50 301 ILE A O 1
ATOM 2245 N N . ASN A 1 302 ? -5.321 11.990 19.102 1.00 86.81 302 ASN A N 1
ATOM 2246 C CA . ASN A 1 302 ? -4.011 11.742 18.489 1.00 86.81 302 ASN A CA 1
ATOM 2247 C C . ASN A 1 302 ? -3.720 12.652 17.268 1.00 86.81 302 ASN A C 1
ATOM 2249 O O . ASN A 1 302 ? -3.258 12.198 16.226 1.00 86.81 302 ASN A O 1
ATOM 2253 N N . GLY A 1 303 ? -4.083 13.938 17.371 1.00 83.75 303 GLY A N 1
ATOM 2254 C CA . GLY A 1 303 ? -3.945 14.930 16.293 1.00 83.75 303 GLY A CA 1
ATOM 2255 C C . GLY A 1 303 ? -5.013 14.865 15.191 1.00 83.75 303 GLY A C 1
ATOM 2256 O O . GLY A 1 303 ? -5.072 15.766 14.361 1.00 83.75 303 GLY A O 1
ATOM 2257 N N . ASN A 1 304 ? -5.890 13.857 15.192 1.00 88.12 304 ASN A N 1
ATOM 2258 C CA . ASN A 1 304 ? -6.948 13.702 14.195 1.00 88.12 304 ASN A CA 1
ATOM 2259 C C . ASN A 1 304 ? -8.267 14.328 14.637 1.00 88.12 304 ASN A C 1
ATOM 2261 O O . ASN A 1 304 ? -8.708 14.123 15.767 1.00 88.12 304 ASN A O 1
ATOM 2265 N N . LYS A 1 305 ? -8.952 15.009 13.713 1.00 94.81 305 LYS A N 1
ATOM 2266 C CA . LYS A 1 305 ? -10.327 15.483 13.903 1.00 94.81 305 LYS A CA 1
ATOM 2267 C C . LYS A 1 305 ? -11.309 14.334 13.645 1.00 94.81 305 LYS A C 1
ATOM 2269 O O . LYS A 1 305 ? -11.535 13.947 12.504 1.00 94.81 305 LYS A O 1
ATOM 2274 N N . VAL A 1 306 ? -11.896 13.790 14.708 1.00 97.06 306 VAL A N 1
ATOM 2275 C CA . VAL A 1 306 ? -12.771 12.609 14.677 1.00 97.06 306 VAL A CA 1
ATOM 2276 C C . VAL A 1 306 ? -14.237 13.033 14.768 1.00 97.06 306 VAL A C 1
ATOM 2278 O O . VAL A 1 306 ? -14.644 13.670 15.740 1.00 97.06 306 VAL A O 1
ATOM 2281 N N . SER A 1 307 ? -15.057 12.676 13.776 1.00 98.25 307 SER A N 1
ATOM 2282 C CA . SER A 1 307 ? -16.511 12.920 13.816 1.00 98.25 307 SER A CA 1
ATOM 2283 C C . SER A 1 307 ? -17.201 12.072 14.891 1.00 98.25 307 SER A C 1
ATOM 2285 O O . SER A 1 307 ? -16.701 11.016 15.275 1.00 98.25 307 SER A O 1
ATOM 2287 N N . MET A 1 308 ? -18.396 12.461 15.345 1.00 98.44 308 MET A N 1
ATOM 2288 C CA . MET A 1 308 ? -19.113 11.685 16.373 1.00 98.44 308 MET A CA 1
ATOM 2289 C C . MET A 1 308 ? -19.475 10.260 15.940 1.00 98.44 308 MET A C 1
ATOM 2291 O O . MET A 1 308 ? -19.563 9.375 16.784 1.00 98.44 308 MET A O 1
ATOM 2295 N N . SER A 1 309 ? -19.645 10.007 14.638 1.00 98.38 309 SER A N 1
ATOM 2296 C CA . SER A 1 309 ? -19.934 8.653 14.135 1.00 98.38 309 SER A CA 1
ATOM 2297 C C . SER A 1 309 ? -18.705 7.752 14.219 1.00 98.38 309 SER A C 1
ATOM 2299 O O . SER A 1 309 ? -18.797 6.598 14.632 1.00 98.38 309 SER A O 1
ATOM 2301 N N . GLN A 1 310 ? -17.530 8.299 13.905 1.00 98.31 310 GLN A N 1
ATOM 2302 C CA . GLN A 1 310 ? -16.260 7.610 14.123 1.00 98.31 310 GLN A CA 1
ATOM 2303 C C . GLN A 1 310 ? -15.991 7.442 15.620 1.00 98.31 310 GLN A C 1
ATOM 2305 O O . GLN A 1 310 ? -15.561 6.380 16.060 1.00 98.31 310 GLN A O 1
ATOM 2310 N N . PHE A 1 311 ? -16.298 8.463 16.421 1.00 98.69 311 PHE A N 1
ATOM 2311 C CA . PHE A 1 311 ? -16.099 8.421 17.860 1.00 98.69 311 PHE A CA 1
ATOM 2312 C C . PHE A 1 311 ? -17.001 7.389 18.548 1.00 98.69 311 PHE A C 1
ATOM 2314 O O . PHE A 1 311 ? -16.526 6.679 19.426 1.00 98.69 311 PHE A O 1
ATOM 2321 N N . ALA A 1 312 ? -18.250 7.214 18.102 1.00 98.69 312 ALA A N 1
ATOM 2322 C CA . ALA A 1 312 ? -19.138 6.146 18.568 1.00 98.69 312 ALA A CA 1
ATOM 2323 C C . ALA A 1 312 ? -18.503 4.753 18.417 1.00 98.69 312 ALA A C 1
ATOM 2325 O O . ALA A 1 312 ? -18.521 3.950 19.349 1.00 98.69 312 ALA A O 1
ATOM 2326 N N . TYR A 1 313 ? -17.893 4.490 17.257 1.00 98.50 313 TYR A N 1
ATOM 2327 C CA . TYR A 1 313 ? -17.161 3.251 17.002 1.00 98.50 313 TYR A CA 1
ATOM 2328 C C . TYR A 1 313 ? -15.960 3.092 17.946 1.00 98.50 313 TYR A C 1
ATOM 2330 O O . TYR A 1 313 ? -15.774 2.028 18.538 1.00 98.50 313 TYR A O 1
ATOM 2338 N N . LEU A 1 314 ? -15.161 4.152 18.117 1.00 98.44 314 LEU A N 1
ATOM 2339 C CA . LEU A 1 314 ? -13.993 4.136 19.004 1.00 98.44 314 LEU A CA 1
ATOM 2340 C C . LEU A 1 314 ? -14.388 3.911 20.467 1.00 98.44 314 LEU A C 1
ATOM 2342 O O . LEU A 1 314 ? -13.749 3.119 21.149 1.00 98.44 314 LEU A O 1
ATOM 2346 N N . LEU A 1 315 ? -15.458 4.552 20.936 1.00 98.81 315 LEU A N 1
ATOM 2347 C CA . LEU A 1 315 ? -16.013 4.355 22.272 1.00 98.81 315 LEU A CA 1
ATOM 2348 C C . LEU A 1 315 ? -16.436 2.897 22.497 1.00 98.81 315 LEU A C 1
ATOM 2350 O O . LEU A 1 315 ? -16.061 2.302 23.505 1.00 98.81 315 LEU A O 1
ATOM 2354 N N . ALA A 1 316 ? -17.161 2.300 21.546 1.00 98.69 316 ALA A N 1
ATOM 2355 C CA . ALA A 1 316 ? -17.589 0.904 21.628 1.00 98.69 316 ALA A CA 1
ATOM 2356 C C . ALA A 1 316 ? -16.397 -0.066 21.644 1.00 98.69 316 ALA A C 1
ATOM 2358 O O . ALA A 1 316 ? -16.328 -0.953 22.497 1.00 98.69 316 ALA A O 1
ATOM 2359 N N . LYS A 1 317 ? -15.414 0.138 20.752 1.00 98.19 317 LYS A N 1
ATOM 2360 C CA . LYS A 1 317 ? -14.157 -0.627 20.747 1.00 98.19 317 LYS A CA 1
ATOM 2361 C C . LYS A 1 317 ? -13.382 -0.453 22.049 1.00 98.19 317 LYS A C 1
ATOM 2363 O O . LYS A 1 317 ? -12.889 -1.445 22.572 1.00 98.19 317 LYS A O 1
ATOM 2368 N N . GLY A 1 318 ? -13.319 0.766 22.584 1.00 97.81 318 GLY A N 1
ATOM 2369 C CA . GLY A 1 318 ? -12.697 1.066 23.870 1.00 97.81 318 GLY A CA 1
ATOM 2370 C C . GLY A 1 318 ? -13.341 0.272 25.003 1.00 97.81 318 GLY A C 1
ATOM 2371 O O . GLY A 1 318 ? -12.638 -0.400 25.746 1.00 97.81 318 GLY A O 1
ATOM 2372 N N . VAL A 1 319 ? -14.676 0.246 25.077 1.00 98.56 319 VAL A N 1
ATOM 2373 C CA . VAL A 1 319 ? -15.405 -0.555 26.074 1.00 98.56 319 VAL A CA 1
ATOM 2374 C C . VAL A 1 319 ? -15.110 -2.046 25.935 1.00 98.56 319 VAL A C 1
ATOM 2376 O O . VAL A 1 319 ? -14.818 -2.696 26.937 1.00 98.56 319 VAL A O 1
ATOM 2379 N N . VAL A 1 320 ? -15.160 -2.601 24.721 1.00 98.25 320 VAL A N 1
ATOM 2380 C CA . VAL A 1 320 ? -14.890 -4.032 24.497 1.00 98.25 320 VAL A CA 1
ATOM 2381 C C . VAL A 1 320 ? -13.443 -4.385 24.849 1.00 98.25 320 VAL A C 1
ATOM 2383 O O . VAL A 1 320 ? -13.226 -5.356 25.573 1.00 98.25 320 VAL A O 1
ATOM 2386 N N . ASN A 1 321 ? -12.474 -3.578 24.409 1.00 95.69 321 ASN A N 1
ATOM 2387 C CA . ASN A 1 321 ? -11.059 -3.781 24.710 1.00 95.69 321 ASN A CA 1
ATOM 2388 C C . ASN A 1 321 ? -10.794 -3.692 26.219 1.00 95.69 321 ASN A C 1
ATOM 2390 O O . ASN A 1 321 ? -10.155 -4.577 26.780 1.00 95.69 321 ASN A O 1
ATOM 2394 N N . THR A 1 322 ? -11.321 -2.669 26.899 1.00 95.75 322 THR A N 1
ATOM 2395 C CA . THR A 1 322 ? -11.186 -2.535 28.354 1.00 95.75 322 THR A CA 1
ATOM 2396 C C . THR A 1 322 ? -11.839 -3.707 29.086 1.00 95.75 322 THR A C 1
ATOM 2398 O O . THR A 1 322 ? -11.282 -4.190 30.067 1.00 95.75 322 THR A O 1
ATOM 2401 N N . ASN A 1 323 ? -12.994 -4.198 28.624 1.00 96.69 323 ASN A N 1
ATOM 2402 C CA . ASN A 1 323 ? -13.656 -5.344 29.245 1.00 96.69 323 ASN A CA 1
ATOM 2403 C C . ASN A 1 323 ? -12.825 -6.632 29.149 1.00 96.69 323 ASN A C 1
ATOM 2405 O O . ASN A 1 323 ? -12.898 -7.453 30.056 1.00 96.69 323 ASN A O 1
ATOM 2409 N N . SER A 1 324 ? -12.065 -6.812 28.067 1.00 93.06 324 SER A N 1
ATOM 2410 C CA . SER A 1 324 ? -11.221 -7.991 27.849 1.00 93.06 324 SER A CA 1
ATOM 2411 C C . SER A 1 324 ? -9.767 -7.813 28.307 1.00 93.06 324 SER A C 1
ATOM 2413 O O . SER A 1 324 ? -8.946 -8.674 28.016 1.00 93.06 324 SER A O 1
ATOM 2415 N N . GLY A 1 325 ? -9.408 -6.680 28.924 1.00 88.88 325 GLY A N 1
ATOM 2416 C CA . GLY A 1 325 ? -8.020 -6.365 29.295 1.00 88.88 325 GLY A CA 1
ATOM 2417 C C . GLY A 1 325 ? -7.084 -6.050 28.117 1.00 88.88 325 GLY A C 1
ATOM 2418 O O . GLY A 1 325 ? -5.873 -5.978 28.295 1.00 88.88 325 GLY A O 1
ATOM 2419 N N . SER A 1 326 ? -7.611 -5.843 26.907 1.00 86.00 326 SER A N 1
ATOM 2420 C CA . SER A 1 326 ? -6.797 -5.588 25.715 1.00 86.00 326 SER A CA 1
ATOM 2421 C C . SER A 1 326 ? -6.264 -4.155 25.674 1.00 86.00 326 SER A C 1
ATOM 2423 O O . SER A 1 326 ? -7.026 -3.188 25.761 1.00 86.00 326 SER A O 1
ATOM 2425 N N . VAL A 1 327 ? -4.955 -4.018 25.449 1.00 83.50 327 VAL A N 1
ATOM 2426 C CA . VAL A 1 327 ? -4.265 -2.738 25.195 1.00 83.50 327 VAL A CA 1
ATOM 2427 C C . VAL A 1 327 ? -4.060 -2.458 23.703 1.00 83.50 327 VAL A C 1
ATOM 2429 O O . VAL A 1 327 ? -3.371 -1.506 23.336 1.00 83.50 327 VAL A O 1
ATOM 2432 N N . ALA A 1 328 ? -4.654 -3.278 22.828 1.00 77.38 328 ALA A N 1
ATOM 2433 C CA . ALA A 1 328 ? -4.522 -3.119 21.389 1.00 77.38 328 ALA A CA 1
ATOM 2434 C C . ALA A 1 328 ? -5.043 -1.748 20.943 1.00 77.38 328 ALA A C 1
ATOM 2436 O O . ALA A 1 328 ? -6.163 -1.341 21.272 1.00 77.38 328 ALA A O 1
ATOM 2437 N N . SER A 1 329 ? -4.226 -1.047 20.161 1.00 83.25 329 SER A N 1
ATOM 2438 C CA . SER A 1 329 ? -4.624 0.221 19.559 1.00 83.25 329 SER A CA 1
ATOM 2439 C C . SER A 1 329 ? -5.748 0.013 18.544 1.00 83.25 329 SER A C 1
ATOM 2441 O O . SER A 1 329 ? -5.819 -1.007 17.858 1.00 83.25 329 SER A O 1
ATOM 2443 N N . ILE A 1 330 ? -6.630 1.001 18.437 1.00 87.56 330 ILE A N 1
ATOM 2444 C CA . ILE A 1 330 ? -7.805 0.964 17.571 1.00 87.56 330 ILE A CA 1
ATOM 2445 C C . ILE A 1 330 ? -7.576 1.922 16.406 1.00 87.56 330 ILE A C 1
ATOM 2447 O O . ILE A 1 330 ? -7.334 3.108 16.609 1.00 87.56 330 ILE A O 1
ATOM 2451 N N . THR A 1 331 ? -7.678 1.423 15.177 1.00 87.31 331 THR A N 1
ATOM 2452 C CA . THR A 1 331 ? -7.607 2.270 13.982 1.00 87.31 331 THR A CA 1
ATOM 2453 C C . THR A 1 331 ? -8.881 3.102 13.823 1.00 87.31 331 THR A C 1
ATOM 2455 O O . THR A 1 331 ? -9.993 2.564 13.820 1.00 87.31 331 THR A O 1
ATOM 2458 N N . ILE A 1 332 ? -8.720 4.411 13.634 1.00 87.56 332 ILE A N 1
ATOM 2459 C CA . ILE A 1 332 ? -9.766 5.332 13.200 1.00 87.56 332 ILE A CA 1
ATOM 2460 C C . ILE A 1 332 ? -10.181 4.922 11.786 1.00 87.56 332 ILE A C 1
ATOM 2462 O O . ILE A 1 332 ? -9.392 4.981 10.846 1.00 87.56 332 ILE A O 1
ATOM 2466 N N . ARG A 1 333 ? -11.434 4.496 11.631 1.00 87.06 333 ARG A N 1
ATOM 2467 C CA . ARG A 1 333 ? -12.028 4.161 10.330 1.00 87.06 333 ARG A CA 1
ATOM 2468 C C . ARG A 1 333 ? -12.999 5.237 9.874 1.00 87.06 333 ARG A C 1
ATOM 2470 O O . ARG A 1 333 ? -13.468 6.039 10.680 1.00 87.06 333 ARG A O 1
ATOM 2477 N N . SER A 1 334 ? -13.325 5.238 8.586 1.00 89.00 334 SER A N 1
ATOM 2478 C CA . SER A 1 334 ? -14.452 6.023 8.082 1.00 89.00 334 SER A CA 1
ATOM 2479 C C . SER A 1 334 ? -15.765 5.419 8.585 1.00 89.00 334 SER A C 1
ATOM 2481 O O . SER A 1 334 ? -15.947 4.202 8.542 1.00 89.00 334 SER A O 1
ATOM 2483 N N . VAL A 1 335 ? -16.660 6.267 9.090 1.00 95.25 335 VAL A N 1
ATOM 2484 C CA . VAL A 1 335 ? -18.008 5.884 9.525 1.00 95.25 335 VAL A CA 1
ATOM 2485 C C . VAL A 1 335 ? -18.959 6.987 9.087 1.00 95.25 335 VAL A C 1
ATOM 2487 O O . VAL A 1 335 ? -18.857 8.116 9.569 1.00 95.25 335 VAL A O 1
ATOM 2490 N N . LYS A 1 336 ? -19.881 6.670 8.174 1.00 95.94 336 LYS A N 1
ATOM 2491 C CA . LYS A 1 336 ? -20.907 7.620 7.727 1.00 95.94 336 LYS A CA 1
ATOM 2492 C C . LYS A 1 336 ? -21.884 7.941 8.864 1.00 95.94 336 LYS A C 1
ATOM 2494 O O . LYS A 1 336 ? -22.098 7.127 9.767 1.00 95.94 336 LYS A O 1
ATOM 2499 N N . ALA A 1 337 ? -22.489 9.125 8.793 1.00 95.88 337 ALA A N 1
ATOM 2500 C CA . ALA A 1 337 ? -23.474 9.577 9.766 1.00 95.88 337 ALA A CA 1
ATOM 2501 C C . ALA A 1 337 ? -24.699 8.650 9.839 1.00 95.88 337 ALA A C 1
ATOM 2503 O O . ALA A 1 337 ? -25.053 7.975 8.869 1.00 95.88 337 ALA A O 1
ATOM 2504 N N . ALA A 1 338 ? -25.356 8.640 10.998 1.00 95.56 338 ALA A N 1
ATOM 2505 C CA . ALA A 1 338 ? -26.673 8.037 11.140 1.00 95.56 338 ALA A CA 1
ATOM 2506 C C . ALA A 1 338 ? -27.699 8.881 10.353 1.00 95.56 338 ALA A C 1
ATOM 2508 O O . ALA A 1 338 ? -27.826 10.071 10.637 1.00 95.56 338 ALA A O 1
ATOM 2509 N N . PRO A 1 339 ? -28.408 8.311 9.360 1.00 94.50 339 PRO A N 1
ATOM 2510 C CA . PRO A 1 339 ? -29.220 9.092 8.425 1.00 94.50 339 PRO A CA 1
ATOM 2511 C C . PRO A 1 339 ? -30.496 9.673 9.042 1.00 94.50 339 PRO A C 1
ATOM 2513 O O . PRO A 1 339 ? -30.936 10.736 8.625 1.00 94.50 339 PRO A O 1
ATOM 2516 N N . LYS A 1 340 ? -31.112 8.976 10.006 1.00 94.56 340 LYS A N 1
ATOM 2517 C CA . LYS A 1 340 ? -32.368 9.399 10.653 1.00 94.56 340 LYS A CA 1
ATOM 2518 C C . LYS A 1 340 ? -32.367 9.037 12.146 1.00 94.56 340 LYS A C 1
ATOM 2520 O O . LYS A 1 340 ? -33.078 8.109 12.543 1.00 94.56 340 LYS A O 1
ATOM 2525 N N . PRO A 1 341 ? -31.526 9.679 12.977 1.00 93.69 341 PRO A N 1
ATOM 2526 C CA . PRO A 1 341 ? -31.442 9.361 14.398 1.00 93.69 341 PRO A CA 1
ATOM 2527 C C . PRO A 1 341 ? -32.782 9.570 15.104 1.00 93.69 341 PRO A C 1
ATOM 2529 O O . PRO A 1 341 ? -33.391 10.627 14.987 1.00 93.69 341 PRO A O 1
ATOM 2532 N N . SER A 1 342 ? -33.226 8.577 15.862 1.00 91.94 342 SER A N 1
ATOM 2533 C CA . SER A 1 342 ? -34.480 8.607 16.624 1.00 91.94 342 SER A CA 1
ATOM 2534 C C . SER A 1 342 ? -34.352 7.684 17.831 1.00 91.94 342 SER A C 1
ATOM 2536 O O . SER A 1 342 ? -33.380 6.943 17.928 1.00 91.94 342 SER A O 1
ATOM 2538 N N . GLY A 1 343 ? -35.265 7.753 18.796 1.00 93.00 343 GLY A N 1
ATOM 2539 C CA . GLY A 1 343 ? -35.251 6.841 19.938 1.00 93.00 343 GLY A CA 1
ATOM 2540 C C . GLY A 1 343 ? -36.061 7.357 21.119 1.00 93.00 343 GLY A C 1
ATOM 2541 O O . GLY A 1 343 ? -36.129 8.563 21.345 1.00 93.00 343 GLY A O 1
ATOM 2542 N N . SER A 1 344 ? -36.645 6.428 21.868 1.00 95.00 344 SER A N 1
ATOM 2543 C CA . SER A 1 344 ? -37.351 6.667 23.124 1.00 95.00 344 SER A CA 1
ATOM 2544 C C . SER A 1 344 ? -36.989 5.557 24.108 1.00 95.00 344 SER A C 1
ATOM 2546 O O . SER A 1 344 ? -36.906 4.385 23.726 1.00 95.00 344 SER A O 1
ATOM 2548 N N . TYR A 1 345 ? -36.726 5.931 25.359 1.00 95.62 345 TYR A N 1
ATOM 2549 C CA . TYR A 1 345 ? -36.298 5.012 26.407 1.00 95.62 345 TYR A CA 1
ATOM 2550 C C . TYR A 1 345 ? -36.772 5.478 27.791 1.00 95.62 345 TYR A C 1
ATOM 2552 O O . TYR A 1 345 ? -36.992 6.667 28.023 1.00 95.62 345 TYR A O 1
ATOM 2560 N N . ARG A 1 346 ? -36.923 4.531 28.720 1.00 96.19 346 ARG A N 1
ATOM 2561 C CA . ARG A 1 346 ? -37.287 4.769 30.125 1.00 96.19 346 ARG A CA 1
ATOM 2562 C C . ARG A 1 346 ? -36.043 5.109 30.951 1.00 96.19 346 ARG A C 1
ATOM 2564 O O . ARG A 1 346 ? -34.972 4.559 30.707 1.00 96.19 346 ARG A O 1
ATOM 2571 N N . LYS A 1 347 ? -36.181 5.968 31.967 1.00 95.19 347 LYS A N 1
ATOM 2572 C CA . LYS A 1 347 ? -35.092 6.236 32.926 1.00 95.19 347 LYS A CA 1
ATOM 2573 C C . LYS A 1 347 ? -34.701 4.946 33.650 1.00 95.19 347 LYS A C 1
ATOM 2575 O O . LYS A 1 347 ? -35.566 4.156 34.018 1.00 95.19 347 LYS A O 1
ATOM 2580 N N . GLY A 1 348 ? -33.406 4.739 33.869 1.00 96.38 348 GLY A N 1
ATOM 2581 C CA . GLY A 1 348 ? -32.921 3.550 34.562 1.00 96.38 348 GLY A CA 1
ATOM 2582 C C . GLY A 1 348 ? -31.430 3.300 34.377 1.00 96.38 348 GLY A C 1
ATOM 2583 O O . GLY A 1 348 ? -30.695 4.130 33.841 1.00 96.38 348 GLY A O 1
ATOM 2584 N N . ASN A 1 349 ? -30.991 2.126 34.826 1.00 98.00 349 ASN A N 1
ATOM 2585 C CA . ASN A 1 349 ? -29.598 1.697 34.759 1.00 98.00 349 ASN A CA 1
ATOM 2586 C C . ASN A 1 349 ? -29.421 0.559 33.750 1.00 98.00 349 ASN A C 1
ATOM 2588 O O . ASN A 1 349 ? -30.126 -0.448 33.799 1.00 98.00 349 ASN A O 1
ATOM 2592 N N . ILE A 1 350 ? -28.412 0.672 32.887 1.00 98.19 350 ILE A N 1
ATOM 2593 C CA . ILE A 1 350 ? -27.981 -0.408 31.995 1.00 98.19 350 ILE A CA 1
ATOM 2594 C C . ILE A 1 350 ? -26.768 -1.093 32.621 1.00 98.19 350 ILE A C 1
ATOM 2596 O O . ILE A 1 350 ? -25.711 -0.480 32.775 1.00 98.19 350 ILE A O 1
ATOM 2600 N N . LYS A 1 351 ? -26.918 -2.372 32.989 1.00 98.50 351 LYS A N 1
ATOM 2601 C CA . LYS A 1 351 ? -25.855 -3.197 33.591 1.00 98.50 351 LYS A CA 1
ATOM 2602 C C . LYS A 1 351 ? -24.677 -3.417 32.631 1.00 98.50 351 LYS A C 1
ATOM 2604 O O . LYS A 1 351 ? -24.848 -3.406 31.411 1.00 98.50 351 LYS A O 1
ATOM 2609 N N . LYS A 1 352 ? -23.494 -3.703 33.188 1.00 98.44 352 LYS A N 1
ATOM 2610 C CA . LYS A 1 352 ? -22.244 -3.958 32.449 1.00 98.44 352 LYS A CA 1
ATOM 2611 C C . LYS A 1 352 ? -22.362 -4.982 31.334 1.00 98.44 352 LYS A C 1
ATOM 2613 O O . LYS A 1 352 ? -21.987 -4.679 30.204 1.00 98.44 352 LYS A O 1
ATOM 2618 N N . ALA A 1 353 ? -22.926 -6.150 31.625 1.00 98.00 353 ALA A N 1
ATOM 2619 C CA . ALA A 1 353 ? -23.121 -7.187 30.615 1.00 98.00 353 ALA A CA 1
ATOM 2620 C C . ALA A 1 353 ? -23.900 -6.657 29.394 1.00 98.00 353 ALA A C 1
ATOM 2622 O O . ALA A 1 353 ? -23.499 -6.885 28.253 1.00 98.00 353 ALA A O 1
ATOM 2623 N N . ASN A 1 354 ? -24.939 -5.850 29.637 1.00 98.31 354 ASN A N 1
ATOM 2624 C CA . ASN A 1 354 ? -25.787 -5.295 28.587 1.00 98.31 354 ASN A CA 1
ATOM 2625 C C . ASN A 1 354 ? -25.042 -4.254 27.751 1.00 98.31 354 ASN A C 1
ATOM 2627 O O . ASN A 1 354 ? -24.978 -4.404 26.535 1.00 98.31 354 ASN A O 1
ATOM 2631 N N . TYR A 1 355 ? -24.433 -3.226 28.358 1.00 98.56 355 TYR A N 1
ATOM 2632 C CA . TYR A 1 355 ? -23.766 -2.192 27.555 1.00 98.56 355 TYR A CA 1
ATOM 2633 C C . TYR A 1 355 ? -22.521 -2.724 26.821 1.00 98.56 355 TYR A C 1
ATOM 2635 O O . TYR A 1 355 ? -22.170 -2.182 25.771 1.00 98.56 355 TYR A O 1
ATOM 2643 N N . VAL A 1 356 ? -21.854 -3.771 27.332 1.00 98.62 356 VAL A N 1
ATOM 2644 C CA . VAL A 1 356 ? -20.751 -4.452 26.627 1.00 98.62 356 VAL A CA 1
ATOM 2645 C C . VAL A 1 356 ? -21.290 -5.243 25.435 1.00 98.62 356 VAL A C 1
ATOM 2647 O O . VAL A 1 356 ? -20.719 -5.158 24.350 1.00 98.62 356 VAL A O 1
ATOM 2650 N N . SER A 1 357 ? -22.398 -5.973 25.603 1.00 98.38 357 SER A N 1
ATOM 2651 C CA . SER A 1 357 ? -23.059 -6.689 24.502 1.00 98.38 357 SER A CA 1
ATOM 2652 C C . SER A 1 357 ? -23.530 -5.725 23.405 1.00 98.38 357 SER A C 1
ATOM 2654 O O . SER A 1 357 ? -23.202 -5.894 22.232 1.00 98.38 357 SER A O 1
ATOM 2656 N N . ILE A 1 358 ? -24.175 -4.622 23.796 1.00 98.69 358 ILE A N 1
ATOM 2657 C CA . ILE A 1 358 ? -24.601 -3.556 22.880 1.00 98.69 358 ILE A CA 1
ATOM 2658 C C . ILE A 1 358 ? -23.393 -2.931 22.156 1.00 98.69 358 ILE A C 1
ATOM 2660 O O . ILE A 1 358 ? -23.486 -2.615 20.971 1.00 98.69 358 ILE A O 1
ATOM 2664 N N . ALA A 1 359 ? -22.237 -2.800 22.823 1.00 98.69 359 ALA A N 1
ATOM 2665 C CA . ALA A 1 359 ? -21.027 -2.255 22.202 1.00 98.69 359 ALA A CA 1
ATOM 2666 C C . ALA A 1 359 ? -20.501 -3.180 21.097 1.00 98.69 359 ALA A C 1
ATOM 2668 O O . ALA A 1 359 ? -20.118 -2.695 20.033 1.00 98.69 359 ALA A O 1
ATOM 2669 N N . LYS A 1 360 ? -20.532 -4.503 21.318 1.00 98.31 360 LYS A N 1
ATOM 2670 C CA . LYS A 1 360 ? -20.212 -5.501 20.284 1.00 98.31 360 LYS A CA 1
ATOM 2671 C C . LYS A 1 360 ? -21.168 -5.376 19.093 1.00 98.31 360 LYS A C 1
ATOM 2673 O O . LYS A 1 360 ? -20.706 -5.197 17.973 1.00 98.31 360 LYS A O 1
ATOM 2678 N N . GLY A 1 361 ? -22.477 -5.306 19.345 1.00 98.00 361 GLY A N 1
ATOM 2679 C CA . GLY A 1 361 ? -23.476 -5.107 18.287 1.00 98.00 361 GLY A CA 1
ATOM 2680 C C . GLY A 1 361 ? -23.287 -3.808 17.489 1.00 98.00 361 GLY A C 1
ATOM 2681 O O . GLY A 1 361 ? -23.442 -3.801 16.269 1.00 98.00 361 GLY A O 1
ATOM 2682 N N . LEU A 1 362 ? -22.889 -2.709 18.140 1.00 98.44 362 LEU A N 1
ATOM 2683 C CA . LEU A 1 362 ? -22.554 -1.449 17.464 1.00 98.44 362 LEU A CA 1
ATOM 2684 C C . LEU A 1 362 ? -21.313 -1.590 16.563 1.00 98.44 362 LEU A C 1
ATOM 2686 O O . LEU A 1 362 ? -21.309 -1.076 15.442 1.00 98.44 362 LEU A O 1
ATOM 2690 N N . ILE A 1 363 ? -20.272 -2.286 17.030 1.00 97.75 363 ILE A N 1
ATOM 2691 C CA . ILE A 1 363 ? -19.063 -2.571 16.240 1.00 97.75 363 ILE A CA 1
ATOM 2692 C C . ILE A 1 363 ? -19.429 -3.365 14.983 1.00 97.75 363 ILE A C 1
ATOM 2694 O O . ILE A 1 363 ? -19.024 -2.976 13.884 1.00 97.75 363 ILE A O 1
ATOM 2698 N N . ASP A 1 364 ? -20.231 -4.418 15.136 1.00 95.19 364 ASP A N 1
ATOM 2699 C CA . ASP A 1 364 ? -20.645 -5.294 14.039 1.00 95.19 364 ASP A CA 1
ATOM 2700 C C . ASP A 1 364 ? -21.540 -4.556 13.040 1.00 95.19 364 ASP A C 1
ATOM 2702 O O . ASP A 1 364 ? -21.318 -4.620 11.828 1.00 95.19 364 ASP A O 1
ATOM 2706 N N . PHE A 1 365 ? -22.496 -3.762 13.534 1.00 97.62 365 PHE A N 1
ATOM 2707 C CA . PHE A 1 365 ? -23.350 -2.932 12.689 1.00 97.62 365 PHE A CA 1
ATOM 2708 C C . PHE A 1 365 ? -22.526 -1.963 11.837 1.00 97.62 365 PHE A C 1
ATOM 2710 O O . PHE A 1 365 ? -22.737 -1.878 10.625 1.00 97.62 365 PHE A O 1
ATOM 2717 N N . ILE A 1 366 ? -21.583 -1.237 12.447 1.00 97.19 366 ILE A N 1
ATOM 2718 C CA . ILE A 1 366 ? -20.723 -0.290 11.726 1.00 97.19 366 ILE A CA 1
ATOM 2719 C C . ILE A 1 366 ? -19.818 -1.030 10.739 1.00 97.19 366 ILE A C 1
ATOM 2721 O O . ILE A 1 366 ? -19.623 -0.547 9.626 1.00 97.19 366 ILE A O 1
ATOM 2725 N N . GLY A 1 367 ? -19.295 -2.201 11.114 1.00 88.00 367 GLY A N 1
ATOM 2726 C CA . GLY A 1 367 ? -18.500 -3.051 10.229 1.00 88.00 367 GLY A CA 1
ATOM 2727 C C . GLY A 1 367 ? -19.266 -3.475 8.976 1.00 88.00 367 GLY A C 1
ATOM 2728 O O . GLY A 1 367 ? -18.733 -3.364 7.877 1.00 88.00 367 GLY A O 1
ATOM 2729 N N . LYS A 1 368 ? -20.529 -3.886 9.134 1.00 92.00 368 LYS A N 1
ATOM 2730 C CA . LYS A 1 368 ? -21.386 -4.350 8.034 1.00 92.00 368 LYS A CA 1
ATOM 2731 C C . LYS A 1 368 ? -21.923 -3.216 7.160 1.00 92.00 368 LYS A C 1
ATOM 2733 O O . LYS A 1 368 ? -22.015 -3.368 5.949 1.00 92.00 368 LYS A O 1
ATOM 2738 N N . ASN A 1 369 ? -22.298 -2.087 7.761 1.00 90.75 369 ASN A N 1
ATOM 2739 C CA . ASN A 1 369 ? -23.053 -1.034 7.071 1.00 90.75 369 ASN A CA 1
ATOM 2740 C C . ASN A 1 369 ? -22.218 0.210 6.725 1.00 90.75 369 ASN A C 1
ATOM 2742 O O . ASN A 1 369 ? -22.711 1.109 6.045 1.00 90.75 369 ASN A O 1
ATOM 2746 N N . GLY A 1 370 ? -20.991 0.329 7.244 1.00 91.31 370 GLY A N 1
ATOM 2747 C CA . GLY A 1 370 ? -20.124 1.495 7.032 1.00 91.31 370 GLY A CA 1
ATOM 2748 C C . GLY A 1 370 ? -20.669 2.817 7.598 1.00 91.31 370 GLY A C 1
ATOM 2749 O O . GLY A 1 370 ? -20.157 3.889 7.267 1.00 91.31 370 GLY A O 1
ATOM 2750 N N . ARG A 1 371 ? -21.715 2.771 8.435 1.00 97.25 371 ARG A N 1
ATOM 2751 C CA . ARG A 1 371 ? -22.395 3.937 9.020 1.00 97.25 371 ARG A CA 1
ATOM 2752 C C . ARG A 1 371 ? -22.827 3.681 10.456 1.00 97.25 371 ARG A C 1
ATOM 2754 O O . ARG A 1 371 ? -23.046 2.533 10.838 1.00 97.25 371 ARG A O 1
ATOM 2761 N N . ALA A 1 372 ? -23.023 4.749 11.221 1.00 97.56 372 ALA A N 1
ATOM 2762 C CA . ALA A 1 372 ? -23.615 4.658 12.549 1.00 97.56 372 ALA A CA 1
ATOM 2763 C C . ALA A 1 372 ? -25.117 4.284 12.481 1.00 97.56 372 ALA A C 1
ATOM 2765 O O . ALA A 1 372 ? -25.821 4.689 11.542 1.00 97.56 372 ALA A O 1
ATOM 2766 N N . PRO A 1 373 ? -25.638 3.509 13.451 1.00 97.75 373 PRO A N 1
ATOM 2767 C CA . PRO A 1 373 ? -27.063 3.213 13.540 1.00 97.75 373 PRO A CA 1
ATOM 2768 C C . PRO A 1 373 ? -27.856 4.421 14.059 1.00 97.75 373 PRO A C 1
ATOM 2770 O O . PRO A 1 373 ? -27.338 5.244 14.820 1.00 97.75 373 PRO A O 1
ATOM 2773 N N . ASN A 1 374 ? -29.132 4.503 13.671 1.00 97.94 374 ASN A N 1
ATOM 2774 C CA . ASN A 1 374 ? -30.048 5.568 14.103 1.00 97.94 374 ASN A CA 1
ATOM 2775 C C . ASN A 1 374 ? -30.337 5.508 15.613 1.00 97.94 374 ASN A C 1
ATOM 2777 O O . ASN A 1 374 ? -30.475 6.552 16.255 1.00 97.94 374 ASN A O 1
ATOM 2781 N N . PHE A 1 375 ? -30.374 4.293 16.162 1.00 98.00 375 PHE A N 1
ATOM 2782 C CA . PHE A 1 375 ? -30.529 3.990 17.579 1.00 98.00 375 PHE A CA 1
ATOM 2783 C C . PHE A 1 375 ? -29.814 2.689 17.945 1.00 98.00 375 PHE A C 1
ATOM 2785 O O . PHE A 1 375 ? -29.475 1.891 17.072 1.00 98.00 375 PHE A O 1
ATOM 2792 N N . LEU A 1 376 ? -29.622 2.467 19.242 1.00 97.75 376 LEU A N 1
ATOM 2793 C CA . LEU A 1 376 ? -29.261 1.173 19.812 1.00 97.75 376 LEU A CA 1
ATOM 2794 C C . LEU A 1 376 ? -30.433 0.631 20.625 1.00 97.75 376 LEU A C 1
ATOM 2796 O O . LEU A 1 376 ? -31.049 1.372 21.391 1.00 97.75 376 LEU A O 1
ATOM 2800 N N . ILE A 1 377 ? -30.719 -0.658 20.461 1.00 97.38 377 ILE A N 1
ATOM 2801 C CA . ILE A 1 377 ? -31.739 -1.365 21.237 1.00 97.38 377 ILE A CA 1
ATOM 2802 C C . ILE A 1 377 ? -31.149 -1.698 22.605 1.00 97.38 377 ILE A C 1
ATOM 2804 O O . ILE A 1 377 ? -30.058 -2.264 22.697 1.00 97.38 377 ILE A O 1
ATOM 2808 N N . THR A 1 378 ? -31.864 -1.344 23.669 1.00 96.75 378 THR A N 1
ATOM 2809 C CA . THR A 1 378 ? -31.450 -1.614 25.049 1.00 96.75 378 THR A CA 1
ATOM 2810 C C . THR A 1 378 ? -32.625 -2.120 25.883 1.00 96.75 378 THR A C 1
ATOM 2812 O O . THR A 1 378 ? -33.774 -1.926 25.484 1.00 96.75 378 THR A O 1
ATOM 2815 N N . PRO A 1 379 ? -32.378 -2.677 27.084 1.00 96.38 379 PRO A N 1
ATOM 2816 C CA . PRO A 1 379 ? -33.454 -3.046 28.007 1.00 96.38 379 PRO A CA 1
ATOM 2817 C C . PRO A 1 379 ? -34.360 -1.879 28.430 1.00 96.38 379 PRO A C 1
ATOM 2819 O O . PRO A 1 379 ? -35.451 -2.109 28.936 1.00 96.38 379 PRO A O 1
ATOM 2822 N N . LEU A 1 380 ? -33.915 -0.631 28.250 1.00 96.62 380 LEU A N 1
ATOM 2823 C CA . LEU A 1 380 ? -34.693 0.563 28.583 1.00 96.62 380 LEU A CA 1
ATOM 2824 C C . LEU A 1 380 ? -35.464 1.126 27.380 1.00 96.62 380 LEU A C 1
ATOM 2826 O O . LEU A 1 380 ? -36.214 2.083 27.547 1.00 96.62 380 LEU A O 1
ATOM 2830 N N . GLY A 1 381 ? -35.287 0.564 26.181 1.00 97.25 381 GLY A N 1
ATOM 2831 C CA . GLY A 1 381 ? -35.830 1.077 24.922 1.00 97.25 381 GLY A CA 1
ATOM 2832 C C . GLY A 1 381 ? -34.742 1.466 23.919 1.00 97.25 381 GLY A C 1
ATOM 2833 O O . GLY A 1 381 ? -33.570 1.094 24.057 1.00 97.25 381 GLY A O 1
ATOM 2834 N N . ASN A 1 382 ? -35.134 2.224 22.897 1.00 98.06 382 ASN A N 1
ATOM 2835 C CA . ASN A 1 382 ? -34.261 2.622 21.797 1.00 98.06 382 ASN A CA 1
ATOM 2836 C C . ASN A 1 382 ? -33.523 3.918 22.141 1.00 98.06 382 ASN A C 1
ATOM 2838 O O . ASN A 1 382 ? -34.119 4.990 22.222 1.00 98.06 382 ASN A O 1
ATOM 2842 N N . ILE A 1 383 ? -32.205 3.837 22.304 1.00 97.25 383 ILE A N 1
ATOM 2843 C CA . ILE A 1 383 ? -31.358 4.993 22.600 1.00 97.25 383 ILE A CA 1
ATOM 2844 C C . ILE A 1 383 ? -30.891 5.618 21.287 1.00 97.25 383 ILE A C 1
ATOM 2846 O O . ILE A 1 383 ? -30.212 4.960 20.502 1.00 97.25 383 ILE A O 1
ATOM 2850 N N . SER A 1 384 ? -31.205 6.894 21.060 1.00 97.12 384 SER A N 1
ATOM 2851 C CA . SER A 1 384 ? -30.810 7.616 19.843 1.00 97.12 384 SER A CA 1
ATOM 2852 C C . SER A 1 384 ? -29.294 7.816 19.718 1.00 97.12 384 SER A C 1
ATOM 2854 O O . SER A 1 384 ? -28.567 7.753 20.713 1.00 97.12 384 SER A O 1
ATOM 2856 N N . PHE A 1 385 ? -28.817 8.132 18.503 1.00 98.12 385 PHE A N 1
ATOM 2857 C CA . PHE A 1 385 ? -27.405 8.455 18.213 1.00 98.12 385 PHE A CA 1
ATOM 2858 C C . PHE A 1 385 ? -26.738 9.334 19.273 1.00 98.12 385 PHE A C 1
ATOM 2860 O O . PHE A 1 385 ? -25.731 8.963 19.876 1.00 98.12 385 PHE A O 1
ATOM 2867 N N . SER A 1 386 ? -27.347 10.490 19.537 1.00 97.50 386 SER A N 1
ATOM 2868 C CA . SER A 1 386 ? -26.826 11.473 20.484 1.00 97.50 386 SER A CA 1
ATOM 2869 C C . SER A 1 386 ? -26.666 10.883 21.890 1.00 97.50 386 SER A C 1
ATOM 2871 O O . SER A 1 386 ? -25.642 11.061 22.555 1.00 97.50 386 SER A O 1
ATOM 2873 N N . LYS A 1 387 ? -27.660 10.097 22.314 1.00 97.69 387 LYS A N 1
ATOM 2874 C CA . LYS A 1 387 ? -27.734 9.522 23.653 1.00 97.69 387 LYS A CA 1
ATOM 2875 C C . LYS A 1 387 ? -26.777 8.351 23.848 1.00 97.69 387 LYS A C 1
ATOM 2877 O O . LYS A 1 387 ? -26.184 8.266 24.919 1.00 97.69 387 LYS A O 1
ATOM 2882 N N . TYR A 1 388 ? -26.550 7.490 22.851 1.00 98.06 388 TYR A N 1
ATOM 2883 C CA . TYR A 1 388 ? -25.595 6.391 23.035 1.00 98.06 388 TYR A CA 1
ATOM 2884 C C . TYR A 1 388 ? -24.138 6.852 22.955 1.00 98.06 388 TYR A C 1
ATOM 2886 O O . TYR A 1 388 ? -23.292 6.296 23.655 1.00 98.06 388 TYR A O 1
ATOM 2894 N N . VAL A 1 389 ? -23.825 7.887 22.162 1.00 98.69 389 VAL A N 1
ATOM 2895 C CA . VAL A 1 389 ? -22.485 8.497 22.183 1.00 98.69 389 VAL A CA 1
ATOM 2896 C C . VAL A 1 389 ? -22.218 9.080 23.569 1.00 98.69 389 VAL A C 1
ATOM 2898 O O . VAL A 1 389 ? -21.154 8.845 24.145 1.00 98.69 389 VAL A O 1
ATOM 2901 N N . TYR A 1 390 ? -23.200 9.777 24.147 1.00 98.62 390 TYR A N 1
ATOM 2902 C CA . TYR A 1 390 ? -23.110 10.271 25.519 1.00 98.62 390 TYR A CA 1
ATOM 2903 C C . TYR A 1 390 ? -22.990 9.136 26.555 1.00 98.62 390 TYR A C 1
ATOM 2905 O O . TYR A 1 390 ? -22.088 9.178 27.392 1.00 98.62 390 TYR A O 1
ATOM 2913 N N . MET A 1 391 ? -23.815 8.085 26.464 1.00 98.62 391 MET A N 1
ATOM 2914 C CA . MET A 1 391 ? -23.751 6.902 27.337 1.00 98.62 391 MET A CA 1
ATOM 2915 C C . MET A 1 391 ? -22.346 6.292 27.359 1.00 98.62 391 MET A C 1
ATOM 2917 O O . MET A 1 391 ? -21.757 6.120 28.428 1.00 98.62 391 MET A O 1
ATOM 2921 N N . TYR A 1 392 ? -21.771 6.004 26.188 1.00 98.88 392 TYR A N 1
ATOM 2922 C CA . TYR A 1 392 ? -20.429 5.433 26.127 1.00 98.88 392 TYR A CA 1
ATOM 2923 C C . TYR A 1 392 ? -19.328 6.433 26.502 1.00 98.88 392 TYR A C 1
ATOM 2925 O O . TYR A 1 392 ? -18.306 6.021 27.053 1.00 98.88 392 TYR A O 1
ATOM 2933 N N . SER A 1 393 ? -19.549 7.738 26.314 1.00 98.81 393 SER A N 1
ATOM 2934 C CA . SER A 1 393 ? -18.647 8.772 26.839 1.00 98.81 393 SER A CA 1
ATOM 2935 C C . SER A 1 393 ? -18.602 8.754 28.372 1.00 98.81 393 SER A C 1
ATOM 2937 O O . SER A 1 393 ? -17.521 8.828 28.954 1.00 98.81 393 SER A O 1
ATOM 2939 N N . LYS A 1 394 ? -19.749 8.570 29.048 1.00 98.69 394 LYS A N 1
ATOM 2940 C CA . LYS A 1 394 ? -19.795 8.376 30.511 1.00 98.69 394 LYS A CA 1
ATOM 2941 C C . LYS A 1 394 ? -19.013 7.136 30.937 1.00 98.69 394 LYS A C 1
ATOM 2943 O O . LYS A 1 394 ? -18.215 7.220 31.868 1.00 98.69 394 LYS A O 1
ATOM 2948 N N . ILE A 1 395 ? -19.211 6.012 30.244 1.00 98.81 395 ILE A N 1
ATOM 2949 C CA . ILE A 1 395 ? -18.535 4.739 30.544 1.00 98.81 395 ILE A CA 1
ATOM 2950 C C . ILE A 1 395 ? -17.011 4.879 30.409 1.00 98.81 395 ILE A C 1
ATOM 2952 O O . ILE A 1 395 ? -16.275 4.519 31.327 1.00 98.81 395 ILE A O 1
ATOM 2956 N N . MET A 1 396 ? -16.524 5.441 29.300 1.00 98.62 396 MET A N 1
ATOM 2957 C CA . MET A 1 396 ? -15.083 5.595 29.078 1.00 98.62 396 MET A CA 1
ATOM 2958 C C . MET A 1 396 ? -14.461 6.681 29.965 1.00 98.62 396 MET A C 1
ATOM 2960 O O . MET A 1 396 ? -13.319 6.529 30.396 1.00 98.62 396 MET A O 1
ATOM 2964 N N . ASN A 1 397 ? -15.207 7.730 30.331 1.00 98.69 397 ASN A N 1
ATOM 2965 C CA . ASN A 1 397 ? -14.770 8.678 31.359 1.00 98.69 397 ASN A CA 1
ATOM 2966 C C . ASN A 1 397 ? -14.652 8.011 32.742 1.00 98.69 397 ASN A C 1
ATOM 2968 O O . ASN A 1 397 ? -13.693 8.266 33.465 1.00 98.69 397 ASN A O 1
ATOM 2972 N N . PHE A 1 398 ? -15.578 7.117 33.106 1.00 98.56 398 PHE A N 1
ATOM 2973 C CA . PHE A 1 398 ? -15.456 6.332 34.338 1.00 98.56 398 PHE A CA 1
ATOM 2974 C C . PHE A 1 398 ? -14.186 5.471 34.317 1.00 98.56 398 PHE A C 1
ATOM 2976 O O . PHE A 1 398 ? -13.448 5.463 35.301 1.00 98.56 398 PHE A O 1
ATOM 2983 N N . TYR A 1 399 ? -13.885 4.813 33.190 1.00 97.81 399 TYR A N 1
ATOM 2984 C CA . TYR A 1 399 ? -12.638 4.059 33.014 1.00 97.81 399 TYR A CA 1
ATOM 2985 C C . TYR A 1 399 ? -11.386 4.936 33.145 1.00 97.81 399 TYR A C 1
ATOM 2987 O O . TYR A 1 399 ? -10.427 4.528 33.801 1.00 97.81 399 TYR A O 1
ATOM 2995 N N . LYS A 1 400 ? -11.393 6.155 32.587 1.00 97.44 400 LYS A N 1
ATOM 2996 C CA . LYS A 1 400 ? -10.281 7.114 32.720 1.00 97.44 400 LYS A CA 1
ATOM 2997 C C . LYS A 1 400 ? -9.860 7.289 34.184 1.00 97.44 400 LYS A C 1
ATOM 2999 O O . LYS A 1 400 ? -8.660 7.272 34.472 1.00 97.44 400 LYS A O 1
ATOM 3004 N N . ILE A 1 401 ? -10.851 7.451 35.064 1.00 97.56 401 ILE A N 1
ATOM 3005 C CA . ILE A 1 401 ? -10.693 7.755 36.492 1.00 97.56 401 ILE A CA 1
ATOM 3006 C C . ILE A 1 401 ? -10.403 6.480 37.292 1.00 97.56 401 ILE A C 1
ATOM 3008 O O . ILE A 1 401 ? -9.437 6.433 38.040 1.00 97.56 401 ILE A O 1
ATOM 3012 N N . ASN A 1 402 ? -11.199 5.428 37.093 1.00 96.62 402 ASN A N 1
ATOM 3013 C CA . ASN A 1 402 ? -11.226 4.257 37.978 1.00 96.62 402 ASN A CA 1
ATOM 3014 C C . ASN A 1 402 ? -10.431 3.054 37.452 1.00 96.62 402 ASN A C 1
ATOM 3016 O O . ASN A 1 402 ? -10.404 2.013 38.100 1.00 96.62 402 ASN A O 1
ATOM 3020 N N . LYS A 1 403 ? -9.869 3.142 36.239 1.00 93.81 403 LYS A N 1
ATOM 3021 C CA . LYS A 1 403 ? -9.128 2.066 35.542 1.00 93.81 403 LYS A CA 1
ATOM 3022 C C . LYS A 1 403 ? -9.898 0.750 35.359 1.00 93.81 403 LYS A C 1
ATOM 3024 O O . LYS A 1 403 ? -9.326 -0.253 34.951 1.00 93.81 403 LYS A O 1
ATOM 3029 N N . ARG A 1 404 ? -11.218 0.777 35.551 1.00 95.69 404 ARG A N 1
ATOM 3030 C CA . ARG A 1 404 ? -12.164 -0.321 35.308 1.00 95.69 404 ARG A CA 1
ATOM 3031 C C . ARG A 1 404 ? -13.455 0.217 34.701 1.00 95.69 404 ARG A C 1
ATOM 3033 O O . ARG A 1 404 ? -13.746 1.404 34.818 1.00 95.69 404 ARG A O 1
ATOM 3040 N N . LEU A 1 405 ? -14.253 -0.654 34.088 1.00 98.00 405 LEU A N 1
ATOM 3041 C CA . LEU A 1 405 ? -15.600 -0.294 33.636 1.00 98.00 405 LEU A CA 1
ATOM 3042 C C . LEU A 1 405 ? -16.587 -0.213 34.822 1.00 98.00 405 LEU A C 1
ATOM 3044 O O . LEU A 1 405 ? -16.426 -0.961 35.793 1.00 98.00 405 LEU A O 1
ATOM 3048 N N . PRO A 1 406 ? -17.614 0.656 34.762 1.00 98.31 406 PRO A N 1
ATOM 3049 C CA . PRO A 1 406 ? -18.617 0.767 35.819 1.00 98.31 406 PRO A CA 1
ATOM 3050 C C . PRO A 1 406 ? -19.570 -0.437 35.822 1.00 98.31 406 PRO A C 1
ATOM 3052 O O . PRO A 1 406 ? -19.854 -1.012 34.776 1.00 98.31 406 PRO A O 1
ATOM 3055 N N . ASN A 1 407 ? -20.136 -0.813 36.968 1.00 98.44 407 ASN A N 1
ATOM 3056 C CA . ASN A 1 407 ? -21.065 -1.958 37.028 1.00 98.44 407 ASN A CA 1
ATOM 3057 C C . ASN A 1 407 ? -22.375 -1.700 36.261 1.00 98.44 407 ASN A C 1
ATOM 3059 O O . ASN A 1 407 ? -23.026 -2.636 35.793 1.00 98.44 407 ASN A O 1
ATOM 3063 N N . TYR A 1 408 ? -22.732 -0.430 36.087 1.00 98.31 408 TYR A N 1
ATOM 3064 C CA . TYR A 1 408 ? -23.855 0.030 35.283 1.00 98.31 408 TYR A CA 1
ATOM 3065 C C . TYR A 1 408 ? -23.614 1.461 34.784 1.00 98.31 408 TYR A C 1
ATOM 3067 O O . TYR A 1 408 ? -22.726 2.161 35.269 1.00 98.31 408 TYR A O 1
ATOM 3075 N N . VAL A 1 409 ? -24.427 1.908 33.830 1.00 97.94 409 VAL A N 1
ATOM 3076 C CA . VAL A 1 409 ? -24.535 3.314 33.423 1.00 97.94 409 VAL A CA 1
ATOM 3077 C C . VAL A 1 409 ? -25.980 3.780 33.590 1.00 97.94 409 VAL A C 1
ATOM 3079 O O . VAL A 1 409 ? -26.904 3.081 33.183 1.00 97.94 409 VAL A O 1
ATOM 3082 N N . SER A 1 410 ? -26.170 4.942 34.214 1.00 96.69 410 SER A N 1
ATOM 3083 C CA . SER A 1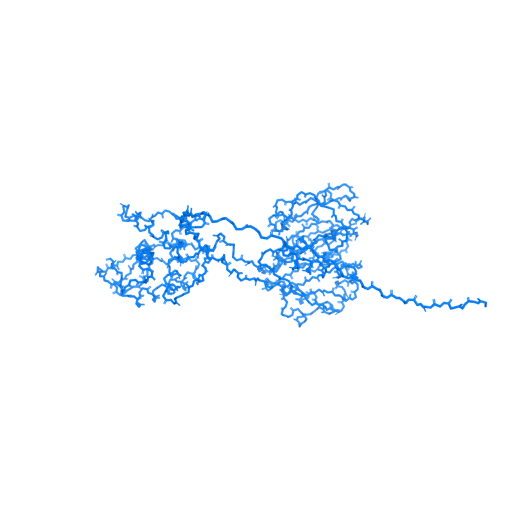 410 ? -27.482 5.588 34.360 1.00 96.69 410 SER A CA 1
ATOM 3084 C C . SER A 1 410 ? -27.821 6.411 33.110 1.00 96.69 410 SER A C 1
ATOM 3086 O O . SER A 1 410 ? -26.934 7.111 32.594 1.00 96.69 410 SER A O 1
ATOM 3088 N N . MET A 1 411 ? -29.066 6.303 32.635 1.00 93.31 411 MET A N 1
ATOM 3089 C CA . MET A 1 411 ? -29.556 6.815 31.344 1.00 93.31 411 MET A CA 1
ATOM 3090 C C . MET A 1 411 ? -30.588 7.932 31.435 1.00 93.31 411 MET A C 1
ATOM 3092 O O . MET A 1 411 ? -31.411 7.904 32.376 1.00 93.31 411 MET A O 1
#

pLDDT: mean 88.36, std 21.2, range [25.27, 98.94]

Secondary structure (DSSP, 8-state):
----------------------------------------------EEEEEEEE-STTB-HHHHHHHHHHHHHHHHTT-STTEEEEEEEES-BSHHHHTT-SEEEE--BS-HHHHHT-TTB-HHHHHHHHHTT-EEEEETHHHHHHEEEETTTEE---SEEEEEEE----EEEEEEEEPHHHHHHH---SEEEEEEESPPEEEE-TTSEEEEEE-SSSS--TT-EEEEEEEETTEEEEEESSBTTSSSP-HHHHHHHHHHHHT-PPPPGGGEE-HHHHHHHHHHHHHHHHHHSS--SEEEETTEEEEHHHHHHHHHHHHHHHHTT----EE----BPPSS----B-S-EEEHHHHHHHHHHHHHHHHHHSB--SEEEETTEEEEHHHHHHHHHHHHHHHHHHSS--SEEE-

Radius of gyration: 30.39 Å; chains: 1; bounding box: 105×45×85 Å